Protein AF-0000000077148495 (afdb_homodimer)

InterPro domains:
  IPR000515 ABC transporter type 1, transmembrane domain MetI-like [PF00528] (41-232)
  IPR000515 ABC transporter type 1, transmembrane domain MetI-like [PS50928] (27-225)
  IPR000515 ABC transporter type 1, transmembrane domain MetI-like [cd06261] (40-222)
  IPR010065 Amino acid ABC transporter, permease protein, 3-TM domain [TIGR01726] (21-127)
  IPR035906 MetI-like superfamily [G3DSA:1.10.3720.10] (8-234)
  IPR035906 MetI-like superfamily [SSF161098] (22-218)
  IPR043429 ABC transporter membrane protein permease protein ArtM/GltK/GlnP/TcyL/YhdX-like [PTHR30614] (19-234)

Sequence (496 aa):
MGSIINYEFDWQKILSGQYLEWILQGIQISLSLMLLSSLFAVVLGVLLTFGQLSKYRVIRFISFLYIELCRNIPTLIWLLFFYYVFPELFSEPIKTMLNNNQALNFWAAIAGLSISSSGYISEIIRGGISGVSKEQVSAARTLGHSQWEIWIYIIWPQAIRICFPPLVSRLIHNMKNSSLALALSVHEIVWATQQIESITFRGIEATIIATLFFLCINYVFSRLGLSVEKRFLTDKNFKKIKKVKDVGMGSIINYEFDWQKILSGQYLEWILQGIQISLSLMLLSSLFAVVLGVLLTFGQLSKYRVIRFISFLYIELCRNIPTLIWLLFFYYVFPELFSEPIKTMLNNNQALNFWAAIAGLSISSSGYISEIIRGGISGVSKEQVSAARTLGHSQWEIWIYIIWPQAIRICFPPLVSRLIHNMKNSSLALALSVHEIVWATQQIESITFRGIEATIIATLFFLCINYVFSRLGLSVEKRFLTDKNFKKIKKVKDVG

Secondary structure (DSSP, 8-state):
---S------HHHHTSHHHHHHHHHHHHHHHHHHHHHHHHHHHHHHHHHHHHT-S-HHHHHHHHHHHHHHHHS-HHHHHHIIIIIGGGGS-HHHHHHHHH-TTHHHHHHHHHHHHHHHHHHHHHHHHHHHTS-HHHHHHHHHTT--HHHHIIIIIHHHHHHHHHHHHHHHHHHHHHHGGGGGGGT---HHHHHHHHHHHH--HHHHHHHHHHHHHHHHHHHHHHHHHHHHHHHSSTTTHHHHHHHHH-/---S------HHHHTSHHHHHHHHHHHHHHHHHHHHHHHHHHHHHHHHHHHHT-S-HHHHHHHHHHHHHHHHS-HHHHHHIIIIIGGGGS-HHHHHHHHH-TTHHHHHHHHHHHHHHHHHHHHHHHHHHHTS-HHHHHHHHHTT--HHHHIIIIIHHHHHHHHHHHHHHHHHHHHHHGGGGGGGT---HHHHHHHHHHHH--HHHHHHHHHHHHHHHHHHHHHHHHHHHHHHHSSTTTHHHHHHHHH-

pLDDT: mean 89.73, std 15.62, range [24.12, 98.81]

Structure (mmCIF, N/CA/C/O backbone):
data_AF-0000000077148495-model_v1
#
loop_
_entity.id
_entity.type
_entity.pdbx_description
1 polymer 'Polar amino acid ABC transporter, inner membrane subunit'
#
loop_
_atom_site.group_PDB
_atom_site.id
_atom_site.type_symbol
_atom_site.label_atom_id
_atom_site.label_alt_id
_atom_site.label_comp_id
_atom_site.label_asym_id
_atom_site.label_entity_id
_atom_site.label_seq_id
_atom_site.pdbx_PDB_ins_code
_atom_site.Cartn_x
_atom_site.Cartn_y
_atom_site.Cartn_z
_atom_site.occupancy
_atom_site.B_iso_or_equiv
_atom_site.auth_seq_id
_atom_site.auth_comp_id
_atom_site.auth_asym_id
_atom_site.auth_atom_id
_atom_site.pdbx_PDB_model_num
ATOM 1 N N . MET A 1 1 ? -36.625 -18.469 7.047 1 28.17 1 MET A N 1
ATOM 2 C CA . MET A 1 1 ? -35.625 -17.594 6.438 1 28.17 1 MET A CA 1
ATOM 3 C C . MET A 1 1 ? -34.438 -18.391 5.949 1 28.17 1 MET A C 1
ATOM 5 O O . MET A 1 1 ? -33.688 -18.984 6.75 1 28.17 1 MET A O 1
ATOM 9 N N . GLY A 1 2 ? -34.438 -19.188 4.984 1 39.59 2 GLY A N 1
ATOM 10 C CA . GLY A 1 2 ? -33.625 -20.281 4.465 1 39.59 2 GLY A CA 1
ATOM 11 C C . GLY A 1 2 ? -32.125 -19.969 4.414 1 39.59 2 GLY A C 1
ATOM 12 O O . GLY A 1 2 ? -31.75 -18.844 4.113 1 39.59 2 GLY A O 1
ATOM 13 N N . SER A 1 3 ? -31.219 -20.5 5.164 1 44.91 3 SER A N 1
ATOM 14 C CA . SER A 1 3 ? -29.797 -20.25 5.406 1 44.91 3 SER A CA 1
ATOM 15 C C . SER A 1 3 ? -29.062 -19.984 4.102 1 44.91 3 SER A C 1
ATOM 17 O O . SER A 1 3 ? -29.047 -20.828 3.205 1 44.91 3 SER A O 1
ATOM 19 N N . ILE A 1 4 ? -29.141 -18.734 3.457 1 50.09 4 ILE A N 1
ATOM 20 C CA . ILE A 1 4 ? -28.609 -18.188 2.209 1 50.09 4 ILE A CA 1
ATOM 21 C C . ILE A 1 4 ? -27.297 -18.859 1.863 1 50.09 4 ILE A C 1
ATOM 23 O O . ILE A 1 4 ? -27.016 -19.141 0.695 1 50.09 4 ILE A O 1
ATOM 27 N N . ILE A 1 5 ? -26.359 -18.969 2.863 1 59.41 5 ILE A N 1
ATOM 28 C CA . ILE A 1 5 ? -25.062 -19.547 2.6 1 59.41 5 ILE A CA 1
ATOM 29 C C . ILE A 1 5 ? -25.125 -21.062 2.783 1 59.41 5 ILE A C 1
ATOM 31 O O . ILE A 1 5 ? -25.391 -21.547 3.885 1 59.41 5 ILE A O 1
ATOM 35 N N . ASN A 1 6 ? -25.469 -21.859 1.896 1 69.38 6 ASN A N 1
ATOM 36 C CA . ASN A 1 6 ? -25.422 -23.328 1.965 1 69.38 6 ASN A CA 1
ATOM 37 C C . ASN A 1 6 ? -23.984 -23.828 2.043 1 69.38 6 ASN A C 1
ATOM 39 O O . ASN A 1 6 ? -23.609 -24.75 1.318 1 69.38 6 ASN A O 1
ATOM 43 N N . TYR A 1 7 ? -23.203 -23.125 2.717 1 81 7 TYR A N 1
ATOM 44 C CA . TYR A 1 7 ? -21.812 -23.562 2.881 1 81 7 TYR A CA 1
ATOM 45 C C . TYR A 1 7 ? -21.625 -24.234 4.234 1 81 7 TYR A C 1
ATOM 47 O O . TYR A 1 7 ? -22.109 -23.734 5.258 1 81 7 TYR A O 1
ATOM 55 N N . GLU A 1 8 ? -21.094 -25.469 4.277 1 84.31 8 GLU A N 1
ATOM 56 C CA . GLU A 1 8 ? -20.797 -26.203 5.512 1 84.31 8 GLU A CA 1
ATOM 57 C C . GLU A 1 8 ? -19.344 -25.984 5.941 1 84.31 8 GLU A C 1
ATOM 59 O O . GLU A 1 8 ? -18.422 -26.516 5.312 1 84.31 8 GLU A O 1
ATOM 64 N N . PHE A 1 9 ? -19.219 -25.312 7.039 1 89.75 9 PHE A N 1
ATOM 65 C CA . PHE A 1 9 ? -17.906 -25.031 7.578 1 89.75 9 PHE A CA 1
ATOM 66 C C . PHE A 1 9 ? -17.281 -26.297 8.156 1 89.75 9 PHE A C 1
ATOM 68 O O . PHE A 1 9 ? -17.969 -27.109 8.781 1 89.75 9 PHE A O 1
ATOM 75 N N . ASP A 1 10 ? -15.992 -26.562 7.867 1 91.38 10 ASP A N 1
ATOM 76 C CA . ASP A 1 10 ? -15.219 -27.656 8.453 1 91.38 10 ASP A CA 1
ATOM 77 C C . ASP A 1 10 ? -13.938 -27.156 9.094 1 91.38 10 ASP A C 1
ATOM 79 O O . ASP A 1 10 ? -12.844 -27.359 8.57 1 91.38 10 ASP A O 1
ATOM 83 N N . TRP A 1 11 ? -14.062 -26.625 10.227 1 93.31 11 TRP A N 1
ATOM 84 C CA . TRP A 1 11 ? -12.953 -26.016 10.945 1 93.31 11 TRP A CA 1
ATOM 85 C C . TRP A 1 11 ? -11.977 -27.078 11.438 1 93.31 11 TRP A C 1
ATOM 87 O O . TRP A 1 11 ? -10.766 -26.828 11.531 1 93.31 11 TRP A O 1
ATOM 97 N N . GLN A 1 12 ? -12.508 -28.156 11.773 1 91.75 12 GLN A N 1
ATOM 98 C CA . GLN A 1 12 ? -11.672 -29.234 12.281 1 91.75 12 GLN A CA 1
ATOM 99 C C . GLN A 1 12 ? -10.656 -29.703 11.234 1 91.75 12 GLN A C 1
ATOM 101 O O . GLN A 1 12 ? -9.508 -30 11.562 1 91.75 12 GLN A O 1
ATOM 106 N N . LYS A 1 13 ? -11.102 -29.797 10.086 1 91.19 13 LYS A N 1
ATOM 107 C CA . LYS A 1 13 ? -10.211 -30.219 9 1 91.19 13 LYS A CA 1
ATOM 108 C C . LYS A 1 13 ? -9.062 -29.219 8.828 1 91.19 13 LYS A C 1
ATOM 110 O O . LYS A 1 13 ? -7.918 -29.625 8.625 1 91.19 13 LYS A O 1
ATOM 115 N N . ILE A 1 14 ? -9.32 -27.953 8.945 1 93.25 14 ILE A N 1
ATOM 116 C CA . ILE A 1 14 ? -8.344 -26.906 8.656 1 93.25 14 ILE A CA 1
ATOM 117 C C . ILE A 1 14 ? -7.441 -26.688 9.875 1 93.25 14 ILE A C 1
ATOM 119 O O . ILE A 1 14 ? -6.246 -26.422 9.727 1 93.25 14 ILE A O 1
ATOM 123 N N . LEU A 1 15 ? -8 -26.828 11.039 1 93.88 15 LEU A N 1
ATOM 124 C CA . LEU A 1 15 ? -7.258 -26.547 12.258 1 93.88 15 LEU A CA 1
ATOM 125 C C . LEU A 1 15 ? -6.664 -27.828 12.844 1 93.88 15 LEU A C 1
ATOM 127 O O . LEU A 1 15 ? -6.66 -28.016 14.062 1 93.88 15 LEU A O 1
ATOM 131 N N . SER A 1 16 ? -6.336 -28.766 11.938 1 91.25 16 SER A N 1
ATOM 132 C CA . SER A 1 16 ? -5.684 -30 12.375 1 91.25 16 SER A CA 1
ATOM 133 C C . SER A 1 16 ? -4.625 -30.453 11.375 1 91.25 16 SER A C 1
ATOM 135 O O . SER A 1 16 ? -4.637 -30.031 10.219 1 91.25 16 SER A O 1
ATOM 137 N N . GLY A 1 17 ? -3.637 -31.156 11.953 1 94 17 GLY A N 1
ATOM 138 C CA . GLY A 1 17 ? -2.66 -31.828 11.109 1 94 17 GLY A CA 1
ATOM 139 C C . GLY A 1 17 ? -1.749 -30.859 10.367 1 94 17 GLY A C 1
ATOM 140 O O . GLY A 1 17 ? -1.202 -29.938 10.961 1 94 17 GLY A O 1
ATOM 141 N N . GLN A 1 18 ? -1.575 -31.188 9.109 1 94.94 18 GLN A N 1
ATOM 142 C CA . GLN A 1 18 ? -0.622 -30.484 8.258 1 94.94 18 GLN A CA 1
ATOM 143 C C . GLN A 1 18 ? -1.082 -29.062 7.977 1 94.94 18 GLN A C 1
ATOM 145 O O . GLN A 1 18 ? -0.262 -28.141 7.891 1 94.94 18 GLN A O 1
ATOM 150 N N . TYR A 1 19 ? -2.318 -28.844 7.867 1 96 19 TYR A N 1
ATOM 151 C CA . TYR A 1 19 ? -2.852 -27.531 7.535 1 96 19 TYR A CA 1
ATOM 152 C C . TYR A 1 19 ? -2.654 -26.547 8.688 1 96 19 TYR A C 1
ATOM 154 O O . TYR A 1 19 ? -2.312 -25.391 8.477 1 96 19 TYR A O 1
ATOM 162 N N . LEU A 1 20 ? -2.859 -27.016 9.891 1 96 20 LEU A N 1
ATOM 163 C CA . LEU A 1 20 ? -2.586 -26.188 11.055 1 96 20 LEU A CA 1
ATOM 164 C C . LEU A 1 20 ? -1.109 -25.828 11.125 1 96 20 LEU A C 1
ATOM 166 O O . LEU A 1 20 ? -0.767 -24.688 11.477 1 96 20 LEU A O 1
ATOM 170 N N . GLU A 1 21 ? -0.296 -26.766 10.836 1 97 21 GLU A N 1
ATOM 171 C CA . GLU A 1 21 ? 1.139 -26.484 10.828 1 97 21 GLU A CA 1
ATOM 172 C C . GLU A 1 21 ? 1.497 -25.422 9.805 1 97 21 GLU A C 1
ATOM 174 O O . GLU A 1 21 ? 2.309 -24.531 10.078 1 97 21 GLU A O 1
ATOM 179 N N . TRP A 1 22 ? 0.913 -25.5 8.617 1 96.69 22 TRP A N 1
ATOM 180 C CA . TRP A 1 22 ? 1.14 -24.5 7.574 1 96.69 22 TRP A CA 1
ATOM 181 C C . TRP A 1 22 ? 0.686 -23.125 8.023 1 96.69 22 TRP A C 1
ATOM 183 O O . TRP A 1 22 ? 1.356 -22.125 7.758 1 96.69 22 TRP A O 1
ATOM 193 N N . ILE A 1 23 ? -0.443 -23.078 8.703 1 97.56 23 ILE A N 1
ATOM 194 C CA . ILE A 1 23 ? -1.001 -21.812 9.172 1 97.56 23 ILE A CA 1
ATOM 195 C C . ILE A 1 23 ? -0.084 -21.219 10.234 1 97.56 23 ILE A C 1
ATOM 197 O O . ILE A 1 23 ? 0.272 -20.031 10.156 1 97.56 23 ILE A O 1
ATOM 201 N N . LEU A 1 24 ? 0.357 -22 11.188 1 97.81 24 LEU A N 1
ATOM 202 C CA . LEU A 1 24 ? 1.213 -21.516 12.266 1 97.81 24 LEU A CA 1
ATOM 203 C C . LEU A 1 24 ? 2.566 -21.062 11.727 1 97.81 24 LEU A C 1
ATOM 205 O O . LEU A 1 24 ? 3.092 -20.031 12.133 1 97.81 24 LEU A O 1
ATOM 209 N N . GLN A 1 25 ? 3.119 -21.844 10.852 1 97.88 25 GLN A N 1
ATOM 210 C CA . GLN A 1 25 ? 4.367 -21.453 10.203 1 97.88 25 GLN A CA 1
ATOM 211 C C . GLN A 1 25 ? 4.191 -20.188 9.391 1 97.88 25 GLN A C 1
ATOM 213 O O . GLN A 1 25 ? 5.062 -19.312 9.391 1 97.88 25 GLN A O 1
ATOM 218 N N . GLY A 1 26 ? 3.092 -20.109 8.633 1 98.31 26 GLY A N 1
ATOM 219 C CA . GLY A 1 26 ? 2.785 -18.922 7.859 1 98.31 26 GLY A CA 1
ATOM 220 C C . GLY A 1 26 ? 2.688 -17.656 8.703 1 98.31 26 GLY A C 1
ATOM 221 O O . GLY A 1 26 ? 3.18 -16.594 8.312 1 98.31 26 GLY A O 1
ATOM 222 N N . ILE A 1 27 ? 2.064 -17.828 9.875 1 98.12 27 ILE A N 1
ATOM 223 C CA . ILE A 1 27 ? 1.941 -16.719 10.82 1 98.12 27 ILE A CA 1
ATOM 224 C C . ILE A 1 27 ? 3.328 -16.281 11.281 1 98.12 27 ILE A C 1
ATOM 226 O O . ILE A 1 27 ? 3.639 -15.094 11.289 1 98.12 27 ILE A O 1
ATOM 230 N N . GLN A 1 28 ? 4.113 -17.188 11.617 1 98.25 28 GLN A N 1
ATOM 231 C CA . GLN A 1 28 ? 5.461 -16.891 12.094 1 98.25 28 GLN A CA 1
ATOM 232 C C . GLN A 1 28 ? 6.289 -16.203 11.008 1 98.25 28 GLN A C 1
ATOM 234 O O . GLN A 1 28 ? 7.004 -15.242 11.289 1 98.25 28 GLN A O 1
ATOM 239 N N . ILE A 1 29 ? 6.223 -16.719 9.836 1 98.38 29 ILE A N 1
ATOM 240 C CA . ILE A 1 29 ? 6.996 -16.172 8.727 1 98.38 29 ILE A CA 1
ATOM 241 C C . ILE A 1 29 ? 6.512 -14.758 8.414 1 98.38 29 ILE A C 1
ATOM 243 O O . ILE A 1 29 ? 7.32 -13.859 8.18 1 98.38 29 ILE A O 1
ATOM 247 N N . SER A 1 30 ? 5.184 -14.57 8.391 1 98.56 30 SER A N 1
ATOM 248 C CA . SER A 1 30 ? 4.633 -13.242 8.164 1 98.56 30 SER A CA 1
ATOM 249 C C . SER A 1 30 ? 5.141 -12.25 9.211 1 98.56 30 SER A C 1
ATOM 251 O O . SER A 1 30 ? 5.531 -11.133 8.867 1 98.56 30 SER A O 1
ATOM 253 N N . LEU A 1 31 ? 5.148 -12.648 10.445 1 98.38 31 LEU A N 1
ATOM 254 C CA . LEU A 1 31 ? 5.629 -11.789 11.523 1 98.38 31 LEU A CA 1
ATOM 255 C C . LEU A 1 31 ? 7.117 -11.5 11.367 1 98.38 31 LEU A C 1
ATOM 257 O O . LEU A 1 31 ? 7.559 -10.375 11.586 1 98.38 31 LEU A O 1
ATOM 261 N N . SER A 1 32 ? 7.848 -12.508 11.016 1 98.56 32 SER A N 1
ATOM 262 C CA . SER A 1 32 ? 9.281 -12.336 10.812 1 98.56 32 SER A CA 1
ATOM 263 C C . SER A 1 32 ? 9.562 -11.367 9.664 1 98.56 32 SER A C 1
ATOM 265 O O . SER A 1 32 ? 10.453 -10.523 9.766 1 98.56 32 SER A O 1
ATOM 267 N N . LEU A 1 33 ? 8.836 -11.523 8.578 1 98.69 33 LEU A N 1
ATOM 268 C CA . LEU A 1 33 ? 8.984 -10.617 7.445 1 98.69 33 LEU A CA 1
ATOM 269 C C . LEU A 1 33 ? 8.719 -9.18 7.863 1 98.69 33 LEU A C 1
ATOM 271 O O . LEU A 1 33 ? 9.492 -8.281 7.523 1 98.69 33 LEU A O 1
ATOM 275 N N . MET A 1 34 ? 7.633 -9 8.562 1 98.38 34 MET A N 1
ATOM 276 C CA . MET A 1 34 ? 7.258 -7.656 9 1 98.38 34 MET A CA 1
ATOM 277 C C . MET A 1 34 ? 8.312 -7.07 9.93 1 98.38 34 MET A C 1
ATOM 279 O O . MET A 1 34 ? 8.781 -5.949 9.719 1 98.38 34 MET A O 1
ATOM 283 N N . LEU A 1 35 ? 8.758 -7.797 10.945 1 98.12 35 LEU A N 1
ATOM 284 C CA . LEU A 1 35 ? 9.664 -7.293 11.969 1 98.12 35 LEU A CA 1
ATOM 285 C C . LEU A 1 35 ? 11.047 -7.023 11.391 1 98.12 35 LEU A C 1
ATOM 287 O O . LEU A 1 35 ? 11.609 -5.941 11.586 1 98.12 35 LEU A O 1
ATOM 291 N N . LEU A 1 36 ? 11.594 -7.957 10.664 1 98.62 36 LEU A N 1
ATOM 292 C CA . LEU A 1 36 ? 12.938 -7.812 10.125 1 98.62 36 LEU A CA 1
ATOM 293 C C . LEU A 1 36 ? 12.984 -6.723 9.055 1 98.62 36 LEU A C 1
ATOM 295 O O . LEU A 1 36 ? 13.883 -5.883 9.062 1 98.62 36 LEU A O 1
ATOM 299 N N . SER A 1 37 ? 12.031 -6.762 8.141 1 98.81 37 SER A N 1
ATOM 300 C CA . SER A 1 37 ? 12.023 -5.742 7.098 1 98.81 37 SER A CA 1
ATOM 301 C C . SER A 1 37 ? 11.836 -4.348 7.684 1 98.81 37 SER A C 1
ATOM 303 O O . SER A 1 37 ? 12.422 -3.379 7.199 1 98.81 37 SER A O 1
ATOM 305 N N . SER A 1 38 ? 10.984 -4.242 8.711 1 98.5 38 SER A N 1
ATOM 306 C CA . SER A 1 38 ? 10.766 -2.949 9.352 1 98.5 38 SER A CA 1
ATOM 307 C C . SER A 1 38 ? 12.031 -2.463 10.062 1 98.5 38 SER A C 1
ATOM 309 O O . SER A 1 38 ? 12.359 -1.276 10.008 1 98.5 38 SER A O 1
ATOM 311 N N . LEU A 1 39 ? 12.703 -3.357 10.711 1 98.38 39 LEU A N 1
ATOM 312 C CA . LEU A 1 39 ? 13.945 -3.006 11.383 1 98.38 39 LEU A CA 1
ATOM 313 C C . LEU A 1 39 ? 14.969 -2.471 10.391 1 98.38 39 LEU A C 1
ATOM 315 O O . LEU A 1 39 ? 15.547 -1.403 10.602 1 98.38 39 LEU A O 1
ATOM 319 N N . PHE A 1 40 ? 15.141 -3.182 9.32 1 98.69 40 PHE A N 1
ATOM 320 C CA . PHE A 1 40 ? 16.078 -2.738 8.289 1 98.69 40 PHE A CA 1
ATOM 321 C C . PHE A 1 40 ? 15.602 -1.441 7.648 1 98.69 40 PHE A C 1
ATOM 323 O O . PHE A 1 40 ? 16.406 -0.569 7.324 1 98.69 40 PHE A O 1
ATOM 330 N N . ALA A 1 41 ? 14.336 -1.355 7.457 1 98.75 41 ALA A N 1
ATOM 331 C CA . ALA A 1 41 ? 13.766 -0.158 6.84 1 98.75 41 ALA A CA 1
ATOM 332 C C . ALA A 1 41 ? 14.008 1.071 7.711 1 98.75 41 ALA A C 1
ATOM 334 O O . ALA A 1 41 ? 14.281 2.16 7.199 1 98.75 41 ALA A O 1
ATOM 335 N N . VAL A 1 42 ? 13.891 0.913 9 1 98.12 42 VAL A N 1
ATOM 336 C CA . VAL A 1 42 ? 14.117 2.023 9.922 1 98.12 42 VAL A CA 1
ATOM 337 C C . VAL A 1 42 ? 15.578 2.461 9.852 1 98.12 42 VAL A C 1
ATOM 339 O O . VAL A 1 42 ? 15.867 3.656 9.766 1 98.12 42 VAL A O 1
ATOM 342 N N . VAL A 1 43 ? 16.469 1.529 9.875 1 98.25 43 VAL A N 1
ATOM 343 C CA . VAL A 1 43 ? 17.891 1.832 9.797 1 98.25 43 VAL A CA 1
ATOM 344 C C . VAL A 1 43 ? 18.203 2.578 8.508 1 98.25 43 VAL A C 1
ATOM 346 O O . VAL A 1 43 ? 18.828 3.641 8.523 1 98.25 43 VAL A O 1
ATOM 349 N N . LEU A 1 44 ? 17.734 2.053 7.426 1 98.44 44 LEU A N 1
ATOM 350 C CA . LEU A 1 44 ? 17.953 2.689 6.133 1 98.44 44 LEU A CA 1
ATOM 351 C C . LEU A 1 44 ? 17.281 4.051 6.07 1 98.44 44 LEU A C 1
ATOM 353 O O . LEU A 1 44 ? 17.828 5.004 5.52 1 98.44 44 LEU A O 1
ATOM 357 N N . GLY A 1 45 ? 16.031 4.094 6.594 1 98.44 45 GLY A N 1
ATOM 358 C CA . GLY A 1 45 ? 15.312 5.359 6.629 1 98.44 45 GLY A CA 1
ATOM 359 C C . GLY A 1 45 ? 16.047 6.449 7.379 1 98.44 45 GLY A C 1
ATOM 360 O O . GLY A 1 45 ? 16.094 7.598 6.934 1 98.44 45 GLY A O 1
ATOM 361 N N . VAL A 1 46 ? 16.656 6.09 8.492 1 97.06 46 VAL A N 1
ATOM 362 C CA . VAL A 1 46 ? 17.438 7.035 9.281 1 97.06 46 VAL A CA 1
ATOM 363 C C . VAL A 1 46 ? 18.641 7.504 8.484 1 97.06 46 VAL A C 1
ATOM 365 O O . VAL A 1 46 ? 18.906 8.703 8.398 1 97.06 46 VAL A O 1
ATOM 368 N N . LEU A 1 47 ? 19.312 6.594 7.879 1 97.81 47 LEU A N 1
ATOM 369 C CA . LEU A 1 47 ? 20.484 6.938 7.082 1 97.81 47 LEU A CA 1
ATOM 370 C C . LEU A 1 47 ? 20.109 7.855 5.922 1 97.81 47 LEU A C 1
ATOM 372 O O . LEU A 1 47 ? 20.797 8.828 5.645 1 97.81 47 LEU A O 1
ATOM 376 N N . LEU A 1 48 ? 19.016 7.59 5.289 1 98.19 48 LEU A N 1
ATOM 377 C CA . LEU A 1 48 ? 18.547 8.406 4.176 1 98.19 48 LEU A CA 1
ATOM 378 C C . LEU A 1 48 ? 18.172 9.812 4.648 1 98.19 48 LEU A C 1
ATOM 380 O O . LEU A 1 48 ? 18.406 10.789 3.936 1 98.19 48 LEU A O 1
ATOM 384 N N . THR A 1 49 ? 17.562 9.859 5.785 1 97.12 49 THR A N 1
ATOM 385 C CA . THR A 1 49 ? 17.203 11.156 6.332 1 97.12 49 THR A CA 1
ATOM 386 C C . THR A 1 49 ? 18.438 12.023 6.539 1 97.12 49 THR A C 1
ATOM 388 O O . THR A 1 49 ? 18.438 13.211 6.191 1 97.12 49 THR A O 1
ATOM 391 N N . PHE A 1 50 ? 19.484 11.461 7.074 1 95.12 50 PHE A N 1
ATOM 392 C CA . PHE A 1 50 ? 20.734 12.203 7.246 1 95.12 50 PHE A CA 1
ATOM 393 C C . PHE A 1 50 ? 21.312 12.594 5.895 1 95.12 50 PHE A C 1
ATOM 395 O O . PHE A 1 50 ? 21.906 13.664 5.762 1 95.12 50 PHE A O 1
ATOM 402 N N . GLY A 1 51 ? 21.141 11.672 4.973 1 96.88 51 GLY A N 1
ATOM 403 C CA . GLY A 1 51 ? 21.562 12.023 3.625 1 96.88 51 GLY A CA 1
ATOM 404 C C . GLY A 1 51 ? 20.828 13.219 3.059 1 96.88 51 GLY A C 1
ATOM 405 O O . GLY A 1 51 ? 21.438 14.086 2.43 1 96.88 51 GLY A O 1
ATOM 406 N N . GLN A 1 52 ? 19.609 13.32 3.322 1 95.69 52 GLN A N 1
ATOM 407 C CA . GLN A 1 52 ? 18.797 14.422 2.834 1 95.69 52 GLN A CA 1
ATOM 408 C C . GLN A 1 52 ? 19.172 15.734 3.512 1 95.69 52 GLN A C 1
ATOM 410 O O . GLN A 1 52 ? 19.016 16.812 2.932 1 95.69 52 GLN A O 1
ATOM 415 N N . LEU A 1 53 ? 19.672 15.641 4.742 1 92.31 53 LEU A N 1
ATOM 416 C CA . LEU A 1 53 ? 20.016 16.828 5.527 1 92.31 53 LEU A CA 1
ATOM 417 C C . LEU A 1 53 ? 21.484 17.203 5.34 1 92.31 53 LEU A C 1
ATOM 419 O O . LEU A 1 53 ? 21.953 18.188 5.91 1 92.31 53 LEU A O 1
ATOM 423 N N . SER A 1 54 ? 22.172 16.453 4.535 1 94.25 54 SER A N 1
ATOM 424 C CA . SER A 1 54 ? 23.609 16.656 4.328 1 94.25 54 SER A CA 1
ATOM 425 C C . SER A 1 54 ? 23.891 18 3.656 1 94.25 54 SER A C 1
ATOM 427 O O . SER A 1 54 ? 23.062 18.5 2.891 1 94.25 54 SER A O 1
ATOM 429 N N . LYS A 1 55 ? 25.062 18.547 3.945 1 93.44 55 LYS A N 1
ATOM 430 C CA . LYS A 1 55 ? 25.5 19.797 3.318 1 93.44 55 LYS A CA 1
ATOM 431 C C . LYS A 1 55 ? 26 19.547 1.899 1 93.44 55 LYS A C 1
ATOM 433 O O . LYS A 1 55 ? 26.078 20.469 1.093 1 93.44 55 LYS A O 1
ATOM 438 N N . TYR A 1 56 ? 26.328 18.328 1.634 1 97.25 56 TYR A N 1
ATOM 439 C CA . TYR A 1 56 ? 26.875 17.984 0.331 1 97.25 56 TYR A CA 1
ATOM 440 C C . TYR A 1 56 ? 25.766 17.719 -0.68 1 97.25 56 TYR A C 1
ATOM 442 O O . TYR A 1 56 ? 24.922 16.844 -0.479 1 97.25 56 TYR A O 1
ATOM 450 N N . ARG A 1 57 ? 25.797 18.312 -1.803 1 97 57 ARG A N 1
ATOM 451 C CA . ARG A 1 57 ? 24.75 18.266 -2.822 1 97 57 ARG A CA 1
ATOM 452 C C . ARG A 1 57 ? 24.641 16.875 -3.418 1 97 57 ARG A C 1
ATOM 454 O O . ARG A 1 57 ? 23.531 16.406 -3.721 1 97 57 ARG A O 1
ATOM 461 N N . VAL A 1 58 ? 25.734 16.234 -3.574 1 97.56 58 VAL A N 1
ATOM 462 C CA . VAL A 1 58 ? 25.734 14.922 -4.203 1 97.56 58 VAL A CA 1
ATOM 463 C C . VAL A 1 58 ? 25.016 13.914 -3.303 1 97.56 58 VAL A C 1
ATOM 465 O O . VAL A 1 58 ? 24.219 13.109 -3.779 1 97.56 58 VAL A O 1
ATOM 468 N N . ILE A 1 59 ? 25.281 14.016 -2.049 1 97.75 59 ILE A N 1
ATOM 469 C CA . ILE A 1 59 ? 24.656 13.109 -1.091 1 97.75 59 ILE A CA 1
ATOM 470 C C . ILE A 1 59 ? 23.156 13.383 -1.018 1 97.75 59 ILE A C 1
ATOM 472 O O . ILE A 1 59 ? 22.344 12.453 -0.986 1 97.75 59 ILE A O 1
ATOM 476 N N . ARG A 1 60 ? 22.781 14.555 -1.062 1 97.44 60 ARG A N 1
ATOM 477 C CA . ARG A 1 60 ? 21.375 14.945 -1.04 1 97.44 60 ARG A CA 1
ATOM 478 C C . ARG A 1 60 ? 20.656 14.43 -2.273 1 97.44 60 ARG A C 1
ATOM 480 O O . ARG A 1 60 ? 19.531 13.938 -2.172 1 97.44 60 ARG A O 1
ATOM 487 N N . PHE A 1 61 ? 21.328 14.547 -3.355 1 97.38 61 PHE A N 1
ATOM 488 C CA . PHE A 1 61 ? 20.719 14.133 -4.613 1 97.38 61 PHE A CA 1
ATOM 489 C C . PHE A 1 61 ? 20.531 12.617 -4.648 1 97.38 61 PHE A C 1
ATOM 491 O O . PHE A 1 61 ? 19.469 12.133 -5.062 1 97.38 61 PHE A O 1
ATOM 498 N N . ILE A 1 62 ? 21.469 11.891 -4.191 1 97.88 62 ILE A N 1
ATOM 499 C CA . ILE A 1 62 ? 21.391 10.438 -4.172 1 97.88 62 ILE A CA 1
ATOM 500 C C . ILE A 1 62 ? 20.266 9.992 -3.242 1 97.88 62 ILE A C 1
ATOM 502 O O . ILE A 1 62 ? 19.484 9.094 -3.578 1 97.88 62 ILE A O 1
ATOM 506 N N . SER A 1 63 ? 20.188 10.641 -2.08 1 98.06 63 SER A N 1
ATOM 507 C CA . SER A 1 63 ? 19.125 10.32 -1.136 1 98.06 63 SER A CA 1
ATOM 508 C C . SER A 1 63 ? 17.75 10.625 -1.726 1 98.06 63 SER A C 1
ATOM 510 O O . SER A 1 63 ? 16.812 9.836 -1.574 1 98.06 63 SER A O 1
ATOM 512 N N . PHE A 1 64 ? 17.703 11.68 -2.402 1 96.56 64 PHE A N 1
ATOM 513 C CA . PHE A 1 64 ? 16.453 12.078 -3.039 1 96.56 64 PHE A CA 1
ATOM 514 C C . PHE A 1 64 ? 16.031 11.062 -4.094 1 96.56 64 PHE A C 1
ATOM 516 O O . PHE A 1 64 ? 14.867 10.648 -4.133 1 96.56 64 PHE A O 1
ATOM 523 N N . LEU A 1 65 ? 16.922 10.68 -4.926 1 96.5 65 LEU A N 1
ATOM 524 C CA . LEU A 1 65 ? 16.641 9.719 -5.984 1 96.5 65 LEU A CA 1
ATOM 525 C C . LEU A 1 65 ? 16.203 8.383 -5.395 1 96.5 65 LEU A C 1
ATOM 527 O O . LEU A 1 65 ? 15.25 7.762 -5.883 1 96.5 65 LEU A O 1
ATOM 531 N N . TYR A 1 66 ? 16.922 7.961 -4.406 1 97.56 66 TYR A N 1
ATOM 532 C CA . TYR A 1 66 ? 16.594 6.723 -3.719 1 97.56 66 TYR A CA 1
ATOM 533 C C . TYR A 1 66 ? 15.156 6.766 -3.191 1 97.56 66 TYR A C 1
ATOM 535 O O . TYR A 1 66 ? 14.383 5.836 -3.414 1 97.56 66 TYR A O 1
ATOM 543 N N . ILE A 1 67 ? 14.828 7.805 -2.518 1 97.12 67 ILE A N 1
ATOM 544 C CA . ILE A 1 67 ? 13.516 7.957 -1.901 1 97.12 67 ILE A CA 1
ATOM 545 C C . ILE A 1 67 ? 12.438 7.98 -2.984 1 97.12 67 ILE A C 1
ATOM 547 O O . ILE A 1 67 ? 11.398 7.324 -2.854 1 97.12 67 ILE A O 1
ATOM 551 N N . GLU A 1 68 ? 12.727 8.656 -4.09 1 93.75 68 GLU A N 1
ATOM 552 C CA . GLU A 1 68 ? 11.773 8.727 -5.195 1 93.75 68 GLU A CA 1
ATOM 553 C C . GLU A 1 68 ? 11.531 7.352 -5.805 1 93.75 68 GLU A C 1
ATOM 555 O O . GLU A 1 68 ? 10.391 7.004 -6.133 1 93.75 68 GLU A O 1
ATOM 560 N N . LEU A 1 69 ? 12.508 6.582 -5.938 1 95.69 69 LEU A N 1
ATOM 561 C CA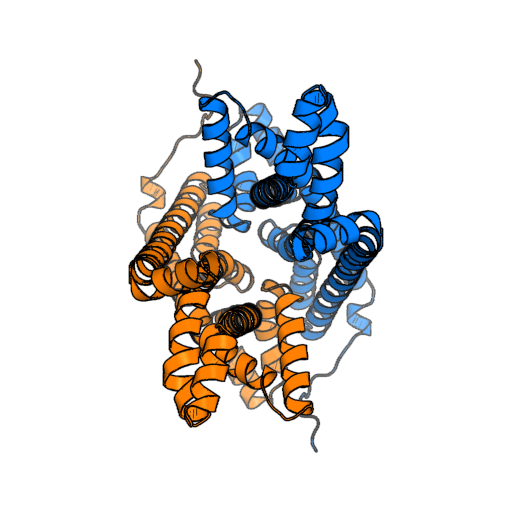 . LEU A 1 69 ? 12.359 5.242 -6.496 1 95.69 69 LEU A CA 1
ATOM 562 C C . LEU A 1 69 ? 11.57 4.344 -5.547 1 95.69 69 LEU A C 1
ATOM 564 O O . LEU A 1 69 ? 10.719 3.566 -5.984 1 95.69 69 LEU A O 1
ATOM 568 N N . CYS A 1 70 ? 11.867 4.473 -4.266 1 95.88 70 CYS A N 1
ATOM 569 C CA . CYS A 1 70 ? 11.164 3.678 -3.266 1 95.88 70 CYS A CA 1
ATOM 570 C C . CYS A 1 70 ? 9.672 3.992 -3.275 1 95.88 70 CYS A C 1
ATOM 572 O O . CYS A 1 70 ? 8.844 3.096 -3.105 1 95.88 70 CYS A O 1
ATOM 574 N N . ARG A 1 71 ? 9.312 5.18 -3.484 1 91.5 71 ARG A N 1
ATOM 575 C CA . ARG A 1 71 ? 7.93 5.621 -3.332 1 91.5 71 ARG A CA 1
ATOM 576 C C . ARG A 1 71 ? 7.156 5.457 -4.637 1 91.5 71 ARG A C 1
ATOM 578 O O . ARG A 1 71 ? 5.926 5.48 -4.641 1 91.5 71 ARG A O 1
ATOM 585 N N . ASN A 1 72 ? 7.918 5.215 -5.793 1 91.94 72 ASN A N 1
ATOM 586 C CA . ASN A 1 72 ? 7.227 5.184 -7.078 1 91.94 72 ASN A CA 1
ATOM 587 C C . ASN A 1 72 ? 7.254 3.791 -7.699 1 91.94 72 ASN A C 1
ATOM 589 O O . ASN A 1 72 ? 6.508 3.51 -8.633 1 91.94 72 ASN A O 1
ATOM 593 N N . ILE A 1 73 ? 8.07 2.92 -7.234 1 95.88 73 ILE A N 1
ATOM 594 C CA . ILE A 1 73 ? 8.117 1.534 -7.688 1 95.88 73 ILE A CA 1
ATOM 595 C C . ILE A 1 73 ? 7.27 0.66 -6.77 1 95.88 73 ILE A C 1
ATOM 597 O O . ILE A 1 73 ? 7.383 0.748 -5.543 1 95.88 73 ILE A O 1
ATOM 601 N N . PRO A 1 74 ? 6.371 -0.143 -7.355 1 95.94 74 PRO A N 1
ATOM 602 C CA . PRO A 1 74 ? 5.586 -1.039 -6.5 1 95.94 74 PRO A CA 1
ATOM 603 C C . PRO A 1 74 ? 6.461 -1.932 -5.625 1 95.94 74 PRO A C 1
ATOM 605 O O . PRO A 1 74 ? 7.5 -2.42 -6.074 1 95.94 74 PRO A O 1
ATOM 608 N N . THR A 1 75 ? 6.039 -2.076 -4.422 1 97.25 75 THR A N 1
ATOM 609 C CA . THR A 1 75 ? 6.773 -2.914 -3.48 1 97.25 75 THR A CA 1
ATOM 610 C C . THR A 1 75 ? 7.031 -4.297 -4.074 1 97.25 75 THR A C 1
ATOM 612 O O . THR A 1 75 ? 8.125 -4.848 -3.93 1 97.25 75 THR A O 1
ATOM 615 N N . LEU A 1 76 ? 6.012 -4.832 -4.727 1 97.38 76 LEU A N 1
ATOM 616 C CA . LEU A 1 76 ? 6.145 -6.16 -5.324 1 97.38 76 LEU A CA 1
ATOM 617 C C . LEU A 1 76 ? 7.289 -6.191 -6.332 1 97.38 76 LEU A C 1
ATOM 619 O O . LEU A 1 76 ? 8.008 -7.188 -6.43 1 97.38 76 LEU A O 1
ATOM 623 N N . ILE A 1 77 ? 7.484 -5.152 -7.059 1 97 77 ILE A N 1
ATOM 624 C CA . ILE A 1 77 ? 8.562 -5.082 -8.039 1 97 77 ILE A CA 1
ATOM 625 C C . ILE A 1 77 ? 9.914 -5.09 -7.328 1 97 77 ILE A C 1
ATOM 627 O O . ILE A 1 77 ? 10.875 -5.68 -7.82 1 97 77 ILE A O 1
ATOM 631 N N . TRP A 1 78 ? 9.977 -4.43 -6.203 1 97.81 78 TRP A N 1
ATOM 632 C CA . TRP A 1 78 ? 11.203 -4.477 -5.418 1 97.81 78 TRP A CA 1
ATOM 633 C C . TRP A 1 78 ? 11.516 -5.902 -4.984 1 97.81 78 TRP A C 1
ATOM 635 O O . TRP A 1 78 ? 12.68 -6.316 -4.988 1 97.81 78 TRP A O 1
ATOM 645 N N . LEU A 1 79 ? 10.492 -6.66 -4.59 1 97.56 79 LEU A N 1
ATOM 646 C CA . LEU A 1 79 ? 10.711 -8.062 -4.238 1 97.56 79 LEU A CA 1
ATOM 647 C C . LEU A 1 79 ? 11.289 -8.828 -5.422 1 97.56 79 LEU A C 1
ATOM 649 O O . LEU A 1 79 ? 12.266 -9.57 -5.273 1 97.56 79 LEU A O 1
ATOM 653 N N . LEU A 1 80 ? 10.719 -8.641 -6.574 1 96.06 80 LEU A N 1
ATOM 654 C CA . LEU A 1 80 ? 11.156 -9.344 -7.777 1 96.06 80 LEU A CA 1
ATOM 655 C C . LEU A 1 80 ? 12.57 -8.922 -8.172 1 96.06 80 LEU A C 1
ATOM 657 O O . LEU A 1 80 ? 13.359 -9.742 -8.641 1 96.06 80 LEU A O 1
ATOM 661 N N . PHE A 1 81 ? 12.852 -7.645 -8 1 96.62 81 PHE A N 1
ATOM 662 C CA . PHE A 1 81 ? 14.188 -7.141 -8.305 1 96.62 81 PHE A CA 1
ATOM 663 C C . PHE A 1 81 ? 15.242 -7.879 -7.496 1 96.62 81 PHE A C 1
ATOM 665 O O . PHE A 1 81 ? 16.25 -8.344 -8.047 1 96.62 81 PHE A O 1
ATOM 672 N N . PHE A 1 82 ? 15.031 -8.016 -6.227 1 96.62 82 PHE A N 1
ATOM 673 C CA . PHE A 1 82 ? 16.031 -8.633 -5.363 1 96.62 82 PHE A CA 1
ATOM 674 C C . PHE A 1 82 ? 16.078 -10.141 -5.574 1 96.62 82 PHE A C 1
ATOM 676 O O . PHE A 1 82 ? 17.094 -10.781 -5.27 1 96.62 82 PHE A O 1
ATOM 683 N N . TYR A 1 83 ? 14.992 -10.648 -6.129 1 94.56 83 TYR A N 1
ATOM 684 C CA . TYR A 1 83 ? 14.953 -12.086 -6.375 1 94.56 83 TYR A CA 1
ATOM 685 C C . TYR A 1 83 ? 15.562 -12.422 -7.73 1 94.56 83 TYR A C 1
ATOM 687 O O . TYR A 1 83 ? 16.391 -13.336 -7.836 1 94.56 83 TYR A O 1
ATOM 695 N N . TYR A 1 84 ? 15.281 -11.664 -8.773 1 91.25 84 TYR A N 1
ATOM 696 C CA . TYR A 1 84 ? 15.641 -12.039 -10.133 1 91.25 84 TYR A CA 1
ATOM 697 C C . TYR A 1 84 ? 16.844 -11.227 -10.625 1 91.25 84 TYR A C 1
ATOM 699 O O . TYR A 1 84 ? 17.609 -11.695 -11.461 1 91.25 84 TYR A O 1
ATOM 707 N N . VAL A 1 85 ? 16.984 -9.953 -10.195 1 92.06 85 VAL A N 1
ATOM 708 C CA . VAL A 1 85 ? 17.922 -9.031 -10.812 1 92.06 85 VAL A CA 1
ATOM 709 C C . VAL A 1 85 ? 19.172 -8.906 -9.945 1 92.06 85 VAL A C 1
ATOM 711 O O . VAL A 1 85 ? 20.297 -9.062 -10.43 1 92.06 85 VAL A O 1
ATOM 714 N N . PHE A 1 86 ? 18.984 -8.812 -8.641 1 93 86 PHE A N 1
ATOM 715 C CA . PHE A 1 86 ? 20.062 -8.492 -7.715 1 93 86 PHE A CA 1
ATOM 716 C C . PHE A 1 86 ? 21.156 -9.562 -7.758 1 93 86 PHE A C 1
ATOM 718 O O . PHE A 1 86 ? 22.328 -9.242 -7.867 1 93 86 PHE A O 1
ATOM 725 N N . PRO A 1 87 ? 20.828 -10.852 -7.727 1 90.44 87 PRO A N 1
ATOM 726 C CA . PRO A 1 87 ? 21.891 -11.867 -7.766 1 90.44 87 PRO A CA 1
ATOM 727 C C . PRO A 1 87 ? 22.703 -11.82 -9.055 1 90.44 87 PRO A C 1
ATOM 729 O O . PRO A 1 87 ? 23.891 -12.141 -9.047 1 90.44 87 PRO A O 1
ATOM 732 N N . GLU A 1 88 ? 22.078 -11.391 -10.109 1 87.81 88 GLU A N 1
ATOM 733 C CA . GLU A 1 88 ? 22.703 -11.406 -11.422 1 87.81 88 GLU A CA 1
ATOM 734 C C . GLU A 1 88 ? 23.719 -10.273 -11.562 1 87.81 88 GLU A C 1
ATOM 736 O O . GLU A 1 88 ? 24.516 -10.266 -12.5 1 87.81 88 GLU A O 1
ATOM 741 N N . LEU A 1 89 ? 23.672 -9.352 -10.602 1 87.62 89 LEU A N 1
ATOM 742 C CA . LEU A 1 89 ? 24.562 -8.195 -10.664 1 87.62 89 LEU A CA 1
ATOM 743 C C . LEU A 1 89 ? 25.938 -8.531 -10.102 1 87.62 89 LEU A C 1
ATOM 745 O O . LEU A 1 89 ? 26.875 -7.738 -10.227 1 87.62 89 LEU A O 1
ATOM 749 N N . PHE A 1 90 ? 26.109 -9.695 -9.555 1 88.31 90 PHE A N 1
ATOM 750 C CA . PHE A 1 90 ? 27.359 -10.086 -8.906 1 88.31 90 PHE A CA 1
ATOM 751 C C . PHE A 1 90 ? 28.125 -11.07 -9.781 1 88.31 90 PHE A C 1
ATOM 753 O O . PHE A 1 90 ? 27.625 -11.523 -10.805 1 88.31 90 PHE A O 1
ATOM 760 N N . SER A 1 91 ? 29.391 -11.344 -9.367 1 86.25 91 SER A N 1
ATOM 761 C CA . SER A 1 91 ? 30.234 -12.289 -10.086 1 86.25 91 SER A CA 1
ATOM 762 C C . SER A 1 91 ? 29.672 -13.703 -10.016 1 86.25 91 SER A C 1
ATOM 764 O O . SER A 1 91 ? 28.781 -13.977 -9.203 1 86.25 91 SER A O 1
ATOM 766 N N . GLU A 1 92 ? 30.109 -14.508 -10.875 1 86.62 92 GLU A N 1
ATOM 767 C CA . GLU A 1 92 ? 29.562 -15.844 -11.055 1 86.62 92 GLU A CA 1
ATOM 768 C C . GLU A 1 92 ? 29.578 -16.625 -9.75 1 86.62 92 GLU A C 1
ATOM 770 O O . GLU A 1 92 ? 28.578 -17.266 -9.383 1 86.62 92 GLU A O 1
ATOM 775 N N . PRO A 1 93 ? 30.688 -16.625 -9.016 1 86.44 93 PRO A N 1
ATOM 776 C CA . PRO A 1 93 ? 30.672 -17.391 -7.766 1 86.44 93 PRO A CA 1
ATOM 777 C C . PRO A 1 93 ? 29.625 -16.891 -6.777 1 86.44 93 PRO A C 1
ATOM 779 O O . PRO A 1 93 ? 28.953 -17.688 -6.113 1 86.44 93 PRO A O 1
ATOM 782 N N . ILE A 1 94 ? 29.453 -15.625 -6.656 1 86.56 94 ILE A N 1
ATOM 783 C CA . ILE A 1 94 ? 28.5 -15.031 -5.734 1 86.56 94 ILE A CA 1
ATOM 784 C C . ILE A 1 94 ? 27.078 -15.25 -6.254 1 86.56 94 ILE A C 1
ATOM 786 O O . ILE A 1 94 ? 26.172 -15.57 -5.484 1 86.56 94 ILE A O 1
ATOM 790 N N . LYS A 1 95 ? 26.922 -15.094 -7.477 1 86.88 95 LYS A N 1
ATOM 791 C CA . LYS A 1 95 ? 25.641 -15.336 -8.133 1 86.88 95 LYS A CA 1
ATOM 792 C C . LYS A 1 95 ? 25.141 -16.75 -7.863 1 86.88 95 LYS A C 1
ATOM 794 O O . LYS A 1 95 ? 23.969 -16.953 -7.5 1 86.88 95 LYS A O 1
ATOM 799 N N . THR A 1 96 ? 26.016 -17.656 -8.078 1 88.12 96 THR A N 1
ATOM 800 C CA . THR A 1 96 ? 25.672 -19.062 -7.871 1 88.12 96 THR A CA 1
ATOM 801 C C . THR A 1 96 ? 25.328 -19.328 -6.41 1 88.12 96 THR A C 1
ATOM 803 O O . THR A 1 96 ? 24.375 -20.047 -6.113 1 88.12 96 THR A O 1
ATOM 806 N N . MET A 1 97 ? 26.141 -18.734 -5.586 1 88.44 97 MET A N 1
ATOM 807 C CA . MET A 1 97 ? 25.875 -18.891 -4.156 1 88.44 97 MET A CA 1
ATOM 808 C C . MET A 1 97 ? 24.516 -18.344 -3.785 1 88.44 97 MET A C 1
ATOM 810 O O . MET A 1 97 ? 23.75 -18.984 -3.051 1 88.44 97 MET A O 1
ATOM 814 N N . LEU A 1 98 ? 24.188 -17.219 -4.262 1 87.81 98 LEU A N 1
ATOM 815 C CA . LEU A 1 98 ? 22.906 -16.578 -3.965 1 87.81 98 LEU A CA 1
ATOM 816 C C . LEU A 1 98 ? 21.75 -17.375 -4.551 1 87.81 98 LEU A C 1
ATOM 818 O O . LEU A 1 98 ? 20.766 -17.656 -3.857 1 87.81 98 LEU A O 1
ATOM 822 N N . ASN A 1 99 ? 21.875 -17.766 -5.734 1 86.62 99 ASN A N 1
ATOM 823 C CA . ASN A 1 99 ? 20.797 -18.453 -6.438 1 86.62 99 ASN A CA 1
ATOM 824 C C . ASN A 1 99 ? 20.578 -19.859 -5.891 1 86.62 99 ASN A C 1
ATOM 826 O O . ASN A 1 99 ? 19.484 -20.422 -6 1 86.62 99 ASN A O 1
ATOM 830 N N . ASN A 1 100 ? 21.594 -20.422 -5.324 1 87.75 100 ASN A N 1
ATOM 831 C CA . ASN A 1 100 ? 21.484 -21.781 -4.785 1 87.75 100 ASN A CA 1
ATOM 832 C C . ASN A 1 100 ? 21.031 -21.766 -3.33 1 87.75 100 ASN A C 1
ATOM 834 O O . ASN A 1 100 ? 20.75 -22.812 -2.754 1 87.75 100 ASN A O 1
ATOM 838 N N . ASN A 1 101 ? 21 -20.594 -2.801 1 88.38 101 ASN A N 1
ATOM 839 C CA . ASN A 1 101 ? 20.531 -20.484 -1.423 1 88.38 101 ASN A CA 1
ATOM 840 C C . ASN A 1 101 ? 19.031 -20.703 -1.326 1 88.38 101 ASN A C 1
ATOM 842 O O . ASN A 1 101 ? 18.25 -19.969 -1.947 1 88.38 101 ASN A O 1
ATOM 846 N N . GLN A 1 102 ? 18.625 -21.625 -0.51 1 88.25 102 GLN A N 1
ATOM 847 C CA . GLN A 1 102 ? 17.219 -21.984 -0.371 1 88.25 102 GLN A CA 1
ATOM 848 C C . GLN A 1 102 ? 16.422 -20.844 0.263 1 88.25 102 GLN A C 1
ATOM 850 O O . GLN A 1 102 ? 15.203 -20.781 0.106 1 88.25 102 GLN A O 1
ATOM 855 N N . ALA A 1 103 ? 17.156 -19.953 0.931 1 93.62 103 ALA A N 1
ATOM 856 C CA . ALA A 1 103 ? 16.484 -18.859 1.635 1 93.62 103 ALA A CA 1
ATOM 857 C C . ALA A 1 103 ? 16.5 -17.578 0.807 1 93.62 103 ALA A C 1
ATOM 859 O O . ALA A 1 103 ? 16.156 -16.516 1.31 1 93.62 103 ALA A O 1
ATOM 860 N N . LEU A 1 104 ? 16.859 -17.656 -0.456 1 93.94 104 LEU A N 1
ATOM 861 C CA . LEU A 1 104 ? 16.969 -16.469 -1.306 1 93.94 104 LEU A CA 1
ATOM 862 C C . LEU A 1 104 ? 15.625 -15.75 -1.387 1 93.94 104 LEU A C 1
ATOM 864 O O . LEU A 1 104 ? 15.57 -14.516 -1.298 1 93.94 104 LEU A O 1
ATOM 868 N N . ASN A 1 105 ? 14.57 -16.562 -1.571 1 96.44 105 ASN A N 1
ATOM 869 C CA . ASN A 1 105 ? 13.25 -15.945 -1.699 1 96.44 105 ASN A CA 1
ATOM 870 C C . ASN A 1 105 ? 12.875 -15.164 -0.443 1 96.44 105 ASN A C 1
ATOM 872 O O . ASN A 1 105 ? 12.367 -14.047 -0.532 1 96.44 105 ASN A O 1
ATOM 876 N N . PHE A 1 106 ? 13.172 -15.688 0.743 1 97.94 106 PHE A N 1
ATOM 877 C CA . PHE A 1 106 ? 12.867 -15.047 2.018 1 97.94 106 PHE A CA 1
ATOM 878 C C . PHE A 1 106 ? 13.648 -13.742 2.168 1 97.94 106 PHE A C 1
ATOM 880 O O . PHE A 1 106 ? 13.078 -12.703 2.486 1 97.94 106 PHE A O 1
ATOM 887 N N . TRP A 1 107 ? 14.914 -13.781 1.911 1 97.69 107 TRP A N 1
ATOM 888 C CA . TRP A 1 107 ? 15.766 -12.617 2.082 1 97.69 107 TRP A CA 1
ATOM 889 C C . TRP A 1 107 ? 15.477 -11.57 1.007 1 97.69 107 TRP A C 1
ATOM 891 O O . TRP A 1 107 ? 15.578 -10.367 1.259 1 97.69 107 TRP A O 1
ATOM 901 N N . ALA A 1 108 ? 15.156 -12.039 -0.246 1 98 108 ALA A N 1
ATOM 902 C CA . ALA A 1 108 ? 14.742 -11.109 -1.295 1 98 108 ALA A CA 1
ATOM 903 C C . ALA A 1 108 ? 13.477 -10.352 -0.893 1 98 108 ALA A C 1
ATOM 905 O O . ALA A 1 108 ? 13.367 -9.148 -1.141 1 98 108 ALA A O 1
ATOM 906 N N . ALA A 1 109 ? 12.531 -11.094 -0.255 1 98.62 109 ALA A N 1
ATOM 907 C CA . ALA A 1 109 ? 11.312 -10.453 0.237 1 98.62 109 ALA A CA 1
ATOM 908 C C . ALA A 1 109 ? 11.633 -9.422 1.314 1 98.62 109 ALA A C 1
ATOM 910 O O . ALA A 1 109 ? 11.102 -8.305 1.288 1 98.62 109 ALA A O 1
ATOM 911 N N . ILE A 1 110 ? 12.508 -9.773 2.242 1 98.75 110 ILE A N 1
ATOM 912 C CA . ILE A 1 110 ? 12.914 -8.859 3.301 1 98.75 110 ILE A CA 1
ATOM 913 C C . ILE A 1 110 ? 13.562 -7.621 2.689 1 98.75 110 ILE A C 1
ATOM 915 O O . ILE A 1 110 ? 13.234 -6.488 3.061 1 98.75 110 ILE A O 1
ATOM 919 N N . ALA A 1 111 ? 14.438 -7.824 1.779 1 98.5 111 ALA A N 1
ATOM 920 C CA . ALA A 1 111 ? 15.141 -6.711 1.143 1 98.5 111 ALA A CA 1
ATOM 921 C C . ALA A 1 111 ? 14.156 -5.789 0.42 1 98.5 111 ALA A C 1
ATOM 923 O O . ALA A 1 111 ? 14.227 -4.566 0.566 1 98.5 111 ALA A O 1
ATOM 924 N N . GLY A 1 112 ? 13.273 -6.406 -0.354 1 98.56 112 GLY A N 1
ATOM 925 C CA . GLY A 1 112 ? 12.289 -5.613 -1.08 1 98.56 112 GLY A CA 1
ATOM 926 C C . GLY A 1 112 ? 11.383 -4.812 -0.169 1 98.56 112 GLY A C 1
ATOM 927 O O . GLY A 1 112 ? 11.156 -3.619 -0.397 1 98.56 112 GLY A O 1
ATOM 928 N N . LEU A 1 113 ? 10.844 -5.441 0.854 1 98.69 113 LEU A N 1
ATOM 929 C CA . LEU A 1 113 ? 9.992 -4.773 1.832 1 98.69 113 LEU A CA 1
ATOM 930 C C . LEU A 1 113 ? 10.75 -3.66 2.545 1 98.69 113 LEU A C 1
ATOM 932 O O . LEU A 1 113 ? 10.195 -2.582 2.783 1 98.69 113 LEU A O 1
ATOM 936 N N . SER A 1 114 ? 11.984 -3.924 2.879 1 98.75 114 SER A N 1
ATOM 937 C CA . SER A 1 114 ? 12.812 -2.953 3.586 1 98.75 114 SER A CA 1
ATOM 938 C C . SER A 1 114 ? 13.062 -1.714 2.734 1 98.75 114 SER A C 1
ATOM 940 O O . SER A 1 114 ? 12.859 -0.588 3.193 1 98.75 114 SER A O 1
ATOM 942 N N . ILE A 1 115 ? 13.484 -1.936 1.558 1 98.25 115 ILE A N 1
ATOM 943 C CA . ILE A 1 115 ? 13.836 -0.838 0.664 1 98.25 115 ILE A CA 1
ATOM 944 C C . ILE A 1 115 ? 12.602 0.012 0.375 1 98.25 115 ILE A C 1
ATOM 946 O O . ILE A 1 115 ? 12.648 1.239 0.479 1 98.25 115 ILE A O 1
ATOM 950 N N . SER A 1 116 ? 11.562 -0.632 0.021 1 97.56 116 SER A N 1
ATOM 951 C CA . SER A 1 116 ? 10.336 0.089 -0.312 1 97.56 116 SER A CA 1
ATOM 952 C C . SER A 1 116 ? 9.852 0.919 0.868 1 97.56 116 SER A C 1
ATOM 954 O O . SER A 1 116 ? 9.367 2.043 0.688 1 97.56 116 SER A O 1
ATOM 956 N N . SER A 1 117 ? 9.969 0.438 2.033 1 98.19 117 SER A N 1
ATOM 957 C CA . SER A 1 117 ? 9.477 1.115 3.227 1 98.19 117 SER A CA 1
ATOM 958 C C . SER A 1 117 ? 10.438 2.201 3.688 1 98.19 117 SER A C 1
ATOM 960 O O . SER A 1 117 ? 10.031 3.178 4.316 1 98.19 117 SER A O 1
ATOM 962 N N . SER A 1 118 ? 11.688 2.027 3.418 1 98.62 118 SER A N 1
ATOM 963 C CA . SER A 1 118 ? 12.711 2.932 3.934 1 98.62 118 SER A CA 1
ATOM 964 C C . SER A 1 118 ? 12.516 4.348 3.402 1 98.62 118 SER A C 1
ATOM 966 O O . SER A 1 118 ? 12.742 5.324 4.121 1 98.62 118 SER A O 1
ATOM 968 N N . GLY A 1 119 ? 12.156 4.449 2.137 1 97.56 119 GLY A N 1
ATOM 969 C CA . GLY A 1 119 ? 11.875 5.766 1.588 1 97.56 119 GLY A CA 1
ATOM 970 C C . GLY A 1 119 ? 10.773 6.5 2.328 1 97.56 119 GLY A C 1
ATOM 971 O O . GLY A 1 119 ? 10.898 7.688 2.633 1 97.56 119 GLY A O 1
ATOM 972 N N . TYR A 1 120 ? 9.727 5.836 2.656 1 96.88 120 TYR A N 1
ATOM 973 C CA . TYR A 1 120 ? 8.617 6.418 3.402 1 96.88 120 TYR A CA 1
ATOM 974 C C . TYR A 1 120 ? 9.047 6.785 4.82 1 96.88 120 TYR A C 1
ATOM 976 O O . TYR A 1 120 ? 8.68 7.844 5.332 1 96.88 120 TYR A O 1
ATOM 984 N N . ILE A 1 121 ? 9.797 5.957 5.367 1 98.12 121 ILE A N 1
ATOM 985 C CA . ILE A 1 121 ? 10.242 6.184 6.738 1 98.12 121 ILE A CA 1
ATOM 986 C C . ILE A 1 121 ? 11.141 7.418 6.793 1 98.12 121 ILE A C 1
ATOM 988 O O . ILE A 1 121 ? 11.039 8.227 7.715 1 98.12 121 ILE A O 1
ATOM 992 N N . SER A 1 122 ? 11.977 7.551 5.836 1 98.19 122 SER A N 1
ATOM 993 C CA . SER A 1 122 ? 12.82 8.734 5.773 1 98.19 122 SER A CA 1
ATOM 994 C C . SER A 1 122 ? 11.984 10.008 5.742 1 98.19 122 SER A C 1
ATOM 996 O O . SER A 1 122 ? 12.297 10.984 6.434 1 98.19 122 SER A O 1
ATOM 998 N N . GLU A 1 123 ? 10.969 10.023 4.988 1 96.56 123 GLU A N 1
ATOM 999 C CA . GLU A 1 123 ? 10.094 11.188 4.898 1 96.56 123 GLU A CA 1
ATOM 1000 C C . GLU A 1 123 ? 9.352 11.422 6.211 1 96.56 123 GLU A C 1
ATOM 1002 O O . GLU A 1 123 ? 9.109 12.57 6.594 1 96.56 123 GLU A O 1
ATOM 1007 N N . ILE A 1 124 ? 8.992 10.359 6.863 1 96.81 124 ILE A N 1
ATOM 1008 C CA . ILE A 1 124 ? 8.344 10.461 8.164 1 96.81 124 ILE A CA 1
ATOM 1009 C C . ILE A 1 124 ? 9.289 11.117 9.164 1 96.81 124 ILE A C 1
ATOM 1011 O O . ILE A 1 124 ? 8.898 12.039 9.883 1 96.81 124 ILE A O 1
ATOM 1015 N N . ILE A 1 125 ? 10.508 10.695 9.117 1 97.31 125 ILE A N 1
ATOM 1016 C CA . ILE A 1 125 ? 11.5 11.227 10.039 1 97.31 125 ILE A CA 1
ATOM 1017 C C . ILE A 1 125 ? 11.789 12.688 9.695 1 97.31 125 ILE A C 1
ATOM 1019 O O . ILE A 1 125 ? 11.844 13.539 10.586 1 97.31 125 ILE A O 1
ATOM 1023 N N . ARG A 1 126 ? 11.984 12.938 8.484 1 96.12 126 ARG A N 1
ATOM 1024 C CA . ARG A 1 126 ? 12.195 14.32 8.055 1 96.12 126 ARG A CA 1
ATOM 1025 C C . ARG A 1 126 ? 11.039 15.211 8.492 1 96.12 126 ARG A C 1
ATOM 1027 O O . ARG A 1 126 ? 11.25 16.328 8.969 1 96.12 126 ARG A O 1
ATOM 1034 N N . GLY A 1 127 ? 9.836 14.672 8.289 1 95.12 127 GLY A N 1
ATOM 1035 C CA . GLY A 1 127 ? 8.664 15.398 8.75 1 95.12 127 GLY A CA 1
ATOM 1036 C C . GLY A 1 127 ? 8.656 15.633 10.25 1 95.12 127 GLY A C 1
ATOM 1037 O O . GLY A 1 127 ? 8.281 16.703 10.719 1 95.12 127 GLY A O 1
ATOM 1038 N N . GLY A 1 128 ? 9.062 14.656 10.977 1 95.19 128 GLY A N 1
ATOM 1039 C CA . GLY A 1 128 ? 9.18 14.797 12.422 1 95.19 128 GLY A CA 1
ATOM 1040 C C . GLY A 1 128 ? 10.195 15.844 12.836 1 95.19 128 GLY A C 1
ATOM 1041 O O . GLY A 1 128 ? 9.945 16.641 13.742 1 95.19 128 GLY A O 1
ATOM 1042 N N . ILE A 1 129 ? 11.281 15.906 12.203 1 95.5 129 ILE A N 1
ATOM 1043 C CA . ILE A 1 129 ? 12.336 16.891 12.469 1 95.5 129 ILE A CA 1
ATOM 1044 C C . ILE A 1 129 ? 11.828 18.281 12.148 1 95.5 129 ILE A C 1
ATOM 1046 O O . ILE A 1 129 ? 12.023 19.219 12.938 1 95.5 129 ILE A O 1
ATOM 1050 N N . SER A 1 130 ? 11.195 18.359 11.055 1 94.19 130 SER A N 1
ATOM 1051 C CA . SER A 1 130 ? 10.664 19.641 10.617 1 94.19 130 SER A CA 1
ATOM 1052 C C . SER A 1 130 ? 9.539 20.109 11.531 1 94.19 130 SER A C 1
ATOM 1054 O O . SER A 1 130 ? 9.211 21.297 11.555 1 94.19 130 SER A O 1
ATOM 1056 N N . GLY A 1 131 ? 8.945 19.172 12.188 1 94.12 131 GLY A N 1
ATOM 1057 C CA . GLY A 1 131 ? 7.836 19.484 13.07 1 94.12 131 GLY A CA 1
ATOM 1058 C C . GLY A 1 131 ? 8.281 20.109 14.383 1 94.12 131 GLY A C 1
ATOM 1059 O O . GLY A 1 131 ? 7.457 20.641 15.133 1 94.12 131 GLY A O 1
ATOM 1060 N N . VAL A 1 132 ? 9.555 20.125 14.664 1 94.44 132 VAL A N 1
ATOM 1061 C CA . VAL A 1 132 ? 10.086 20.734 15.883 1 94.44 132 VAL A CA 1
ATOM 1062 C C . VAL A 1 132 ? 10.086 22.25 15.75 1 94.44 132 VAL A C 1
ATOM 1064 O O . VAL A 1 132 ? 10.469 22.781 14.703 1 94.44 132 VAL A O 1
ATOM 1067 N N . SER A 1 133 ? 9.719 22.891 16.797 1 95.19 133 SER A N 1
ATOM 1068 C CA . SER A 1 133 ? 9.578 24.344 16.781 1 95.19 133 SER A CA 1
ATOM 1069 C C . SER A 1 133 ? 10.898 25.031 16.438 1 95.19 133 SER A C 1
ATOM 1071 O O . SER A 1 133 ? 11.906 24.844 17.125 1 95.19 133 SER A O 1
ATOM 1073 N N . LYS A 1 134 ? 10.828 25.797 15.523 1 94.81 134 LYS A N 1
ATOM 1074 C CA . LYS A 1 134 ? 12.016 26.547 15.133 1 94.81 134 LYS A CA 1
ATOM 1075 C C . LYS A 1 134 ? 12.422 27.547 16.219 1 94.81 134 LYS A C 1
ATOM 1077 O O . LYS A 1 134 ? 13.609 27.859 16.359 1 94.81 134 LYS A O 1
ATOM 1082 N N . GLU A 1 135 ? 11.383 28.031 16.859 1 94.12 135 GLU A N 1
ATOM 1083 C CA . GLU A 1 135 ? 11.633 28.96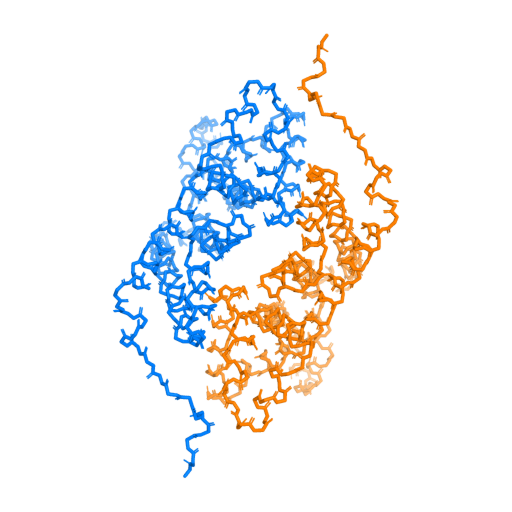9 17.969 1 94.12 135 GLU A CA 1
ATOM 1084 C C . GLU A 1 135 ? 12.453 28.297 19.062 1 94.12 135 GLU A C 1
ATOM 1086 O O . GLU A 1 135 ? 13.375 28.922 19.625 1 94.12 135 GLU A O 1
ATOM 1091 N N . GLN A 1 136 ? 12.109 27.047 19.328 1 94.56 136 GLN A N 1
ATOM 1092 C CA . GLN A 1 136 ? 12.859 26.312 20.344 1 94.56 136 GLN A CA 1
ATOM 1093 C C . GLN A 1 136 ? 14.312 26.125 19.922 1 94.56 136 GLN A C 1
ATOM 1095 O O . GLN A 1 136 ? 15.219 26.281 20.734 1 94.56 136 GLN A O 1
ATOM 1100 N N . VAL A 1 137 ? 14.508 25.859 18.734 1 95.19 137 VAL A N 1
ATOM 1101 C CA . VAL A 1 137 ? 15.844 25.625 18.203 1 95.19 137 VAL A CA 1
ATOM 1102 C C . VAL A 1 137 ? 16.641 26.938 18.203 1 95.19 137 VAL A C 1
ATOM 1104 O O . VAL A 1 137 ? 17.797 26.969 18.609 1 95.19 137 VAL A O 1
ATOM 1107 N N . SER A 1 138 ? 16 28.031 17.812 1 96.19 138 SER A N 1
ATOM 1108 C CA . SER A 1 138 ? 16.641 29.344 17.781 1 96.19 138 SER A CA 1
ATOM 1109 C C . SER A 1 138 ? 17 29.812 19.188 1 96.19 138 SER A C 1
ATOM 1111 O O . SER A 1 138 ? 18.078 30.391 19.406 1 96.19 138 SER A O 1
ATOM 1113 N N . ALA A 1 139 ? 16.062 29.641 20.047 1 96.75 139 ALA A N 1
ATOM 1114 C CA . ALA A 1 139 ? 16.312 30.016 21.438 1 96.75 139 ALA A CA 1
ATOM 1115 C C . ALA A 1 139 ? 17.516 29.281 22 1 96.75 139 ALA A C 1
ATOM 1117 O O . ALA A 1 139 ? 18.344 29.875 22.688 1 96.75 139 ALA A O 1
ATOM 1118 N N . ALA A 1 140 ? 17.594 28.016 21.734 1 96 140 ALA A N 1
ATOM 1119 C CA . ALA A 1 140 ? 18.719 27.219 22.219 1 96 140 ALA A CA 1
ATOM 1120 C C . ALA A 1 140 ? 20.031 27.703 21.625 1 96 140 ALA A C 1
ATOM 1122 O O . ALA A 1 140 ? 21.047 27.734 22.312 1 96 140 ALA A O 1
ATOM 1123 N N . ARG A 1 141 ? 20.031 28.078 20.375 1 95.06 141 ARG A N 1
ATOM 1124 C CA . ARG A 1 141 ? 21.219 28.625 19.719 1 95.06 141 ARG A CA 1
ATOM 1125 C C . ARG A 1 141 ? 21.641 29.938 20.344 1 95.06 141 ARG A C 1
ATOM 1127 O O . ARG A 1 141 ? 22.828 30.188 20.547 1 95.06 141 ARG A O 1
ATOM 1134 N N . THR A 1 142 ? 20.688 30.797 20.625 1 96.94 142 THR A N 1
ATOM 1135 C CA . THR A 1 142 ? 20.953 32.094 21.25 1 96.94 142 THR A CA 1
ATOM 1136 C C . THR A 1 142 ? 21.547 31.922 22.641 1 96.94 142 THR A C 1
ATOM 1138 O O . THR A 1 142 ? 22.375 32.75 23.078 1 96.94 142 THR A O 1
ATOM 1141 N N . LEU A 1 143 ? 21.078 30.891 23.312 1 96.38 143 LEU A N 1
ATOM 1142 C CA . LEU A 1 143 ? 21.547 30.609 24.656 1 96.38 143 LEU A CA 1
ATOM 1143 C C . LEU A 1 143 ? 22.938 29.984 24.625 1 96.38 143 LEU A C 1
ATOM 1145 O O . LEU A 1 143 ? 23.531 29.719 25.672 1 96.38 143 LEU A O 1
ATOM 1149 N N . GLY A 1 144 ? 23.484 29.688 23.453 1 95.19 144 GLY A N 1
ATOM 1150 C CA . GLY A 1 144 ? 24.875 29.281 23.297 1 95.19 144 GLY A CA 1
ATOM 1151 C C . GLY A 1 144 ? 25.047 27.766 23.203 1 95.19 144 GLY A C 1
ATOM 1152 O O . GLY A 1 144 ? 26.156 27.25 23.297 1 95.19 144 GLY A O 1
ATOM 1153 N N . HIS A 1 145 ? 23.953 27.016 23.047 1 95.56 145 HIS A N 1
ATOM 1154 C CA . HIS A 1 145 ? 24.062 25.562 22.891 1 95.56 145 HIS A CA 1
ATOM 1155 C C . HIS A 1 145 ? 24.688 25.203 21.562 1 95.56 145 HIS A C 1
ATOM 1157 O O . HIS A 1 145 ? 24.422 25.844 20.547 1 95.56 145 HIS A O 1
ATOM 1163 N N . SER A 1 146 ? 25.516 24.172 21.594 1 96.56 146 SER A N 1
ATOM 1164 C CA . SER A 1 146 ? 26.125 23.672 20.375 1 96.56 146 SER A CA 1
ATOM 1165 C C . SER A 1 146 ? 25.109 22.922 19.516 1 96.56 146 SER A C 1
ATOM 1167 O O . SER A 1 146 ? 24.047 22.531 20.016 1 96.56 146 SER A O 1
ATOM 1169 N N . GLN A 1 147 ? 25.453 22.703 18.188 1 93.44 147 GLN A N 1
ATOM 1170 C CA . GLN A 1 147 ? 24.562 21.969 17.281 1 93.44 147 GLN A CA 1
ATOM 1171 C C . GLN A 1 147 ? 24.312 20.547 17.781 1 93.44 147 GLN A C 1
ATOM 1173 O O . GLN A 1 147 ? 23.188 20.047 17.688 1 93.44 147 GLN A O 1
ATOM 1178 N N . TRP A 1 148 ? 25.312 19.969 18.25 1 95.44 148 TRP A N 1
ATOM 1179 C CA . TRP A 1 148 ? 25.203 18.609 18.766 1 95.44 148 TRP A CA 1
ATOM 1180 C C . TRP A 1 148 ? 24.25 18.547 19.953 1 95.44 148 TRP A C 1
ATOM 1182 O O . TRP A 1 148 ? 23.422 17.641 20.047 1 95.44 148 TRP A O 1
ATOM 1192 N N . GLU A 1 149 ? 24.328 19.578 20.828 1 95.75 149 GLU A N 1
ATOM 1193 C CA . GLU A 1 149 ? 23.438 19.641 21.984 1 95.75 149 GLU A CA 1
ATOM 1194 C C . GLU A 1 149 ? 21.984 19.859 21.562 1 95.75 149 GLU A C 1
ATOM 1196 O O . GLU A 1 149 ? 21.078 19.25 22.125 1 95.75 149 GLU A O 1
ATOM 1201 N N . ILE A 1 150 ? 21.828 20.688 20.594 1 96.31 150 ILE A N 1
ATOM 1202 C CA . ILE A 1 150 ? 20.484 21 20.109 1 96.31 150 ILE A CA 1
ATOM 1203 C C . ILE A 1 150 ? 19.859 19.75 19.5 1 96.31 150 ILE A C 1
ATOM 1205 O O . ILE A 1 150 ? 18.688 19.438 19.766 1 96.31 150 ILE A O 1
ATOM 1209 N N . TRP A 1 151 ? 20.641 18.984 18.828 1 95 151 TRP A N 1
ATOM 1210 C CA . TRP A 1 151 ? 20.156 17.781 18.172 1 95 151 TRP A CA 1
ATOM 1211 C C . TRP A 1 151 ? 19.812 16.703 19.219 1 95 151 TRP A C 1
ATOM 1213 O O . TRP A 1 151 ? 18.734 16.125 19.172 1 95 151 TRP A O 1
ATOM 1223 N N . ILE A 1 152 ? 20.625 16.5 20.172 1 95.44 152 ILE A N 1
ATOM 1224 C CA . ILE A 1 152 ? 20.484 15.383 21.109 1 95.44 152 ILE A CA 1
ATOM 1225 C C . ILE A 1 152 ? 19.406 15.719 22.141 1 95.44 152 ILE A C 1
ATOM 1227 O O . ILE A 1 152 ? 18.641 14.844 22.562 1 95.44 152 ILE A O 1
ATOM 1231 N N . TYR A 1 153 ? 19.281 17.031 22.5 1 94.94 153 TYR A N 1
ATOM 1232 C CA . TYR A 1 153 ? 18.438 17.375 23.641 1 94.94 153 TYR A CA 1
ATOM 1233 C C . TYR A 1 153 ? 17.125 17.984 23.188 1 94.94 153 TYR A C 1
ATOM 1235 O O . TYR A 1 153 ? 16.156 18 23.953 1 94.94 153 TYR A O 1
ATOM 1243 N N . ILE A 1 154 ? 17.078 18.5 22.016 1 95.25 154 ILE A N 1
ATOM 1244 C CA . ILE A 1 154 ? 15.867 19.219 21.609 1 95.25 154 ILE A CA 1
ATOM 1245 C C . ILE A 1 154 ? 15.234 18.547 20.406 1 95.25 154 ILE A C 1
ATOM 1247 O O . ILE A 1 154 ? 14.125 18.016 20.484 1 95.25 154 ILE A O 1
ATOM 1251 N N . ILE A 1 155 ? 15.984 18.406 19.359 1 94.88 155 ILE A N 1
ATOM 1252 C CA . ILE A 1 155 ? 15.414 18 18.094 1 94.88 155 ILE A CA 1
ATOM 1253 C C . ILE A 1 155 ? 15.062 16.516 18.141 1 94.88 155 ILE A C 1
ATOM 1255 O O . ILE A 1 155 ? 13.898 16.141 17.984 1 94.88 155 ILE A O 1
ATOM 1259 N N . TRP A 1 156 ? 15.945 15.641 18.469 1 94.5 156 TRP A N 1
ATOM 1260 C CA . TRP A 1 156 ? 15.758 14.195 18.359 1 94.5 156 TRP A CA 1
ATOM 1261 C C . TRP A 1 156 ? 14.641 13.719 19.281 1 94.5 156 TRP A C 1
ATOM 1263 O O . TRP A 1 156 ? 13.742 12.984 18.859 1 94.5 156 TRP A O 1
ATOM 1273 N N . PRO A 1 157 ? 14.672 14.164 20.547 1 93.44 157 PRO A N 1
ATOM 1274 C CA . PRO A 1 157 ? 13.625 13.695 21.438 1 93.44 157 PRO A CA 1
ATOM 1275 C C . PRO A 1 157 ? 12.227 14.109 20.984 1 93.44 157 PRO A C 1
ATOM 1277 O O . PRO A 1 157 ? 11.281 13.32 21.078 1 93.44 157 PRO A O 1
ATOM 1280 N N . GLN A 1 158 ? 12.078 15.273 20.453 1 94 158 GLN A N 1
ATOM 1281 C CA . GLN A 1 158 ? 10.781 15.773 20 1 94 158 GLN A CA 1
ATOM 1282 C C . GLN A 1 158 ? 10.391 15.156 18.656 1 94 158 GLN A C 1
ATOM 1284 O O . GLN A 1 158 ? 9.234 14.781 18.453 1 94 158 GLN A O 1
ATOM 1289 N N . ALA A 1 159 ? 11.375 14.992 17.844 1 94.94 159 ALA A N 1
ATOM 1290 C CA . ALA A 1 159 ? 11.125 14.438 16.516 1 94.94 159 ALA A CA 1
ATOM 1291 C C . ALA A 1 159 ? 10.641 12.992 16.609 1 94.94 159 ALA A C 1
ATOM 1293 O O . ALA A 1 159 ? 9.742 12.586 15.867 1 94.94 159 ALA A O 1
ATOM 1294 N N . ILE A 1 160 ? 11.266 12.219 17.453 1 92.81 160 ILE A N 1
ATOM 1295 C CA . ILE A 1 160 ? 10.906 10.812 17.594 1 92.81 160 ILE A CA 1
ATOM 1296 C C . ILE A 1 160 ? 9.453 10.695 18.062 1 92.81 160 ILE A C 1
ATOM 1298 O O . ILE A 1 160 ? 8.727 9.805 17.625 1 92.81 160 ILE A O 1
ATOM 1302 N N . ARG A 1 161 ? 9.055 11.578 18.891 1 91.19 161 ARG A N 1
ATOM 1303 C CA . ARG A 1 161 ? 7.684 11.578 19.391 1 91.19 161 ARG A CA 1
ATOM 1304 C C . ARG A 1 161 ? 6.699 11.906 18.266 1 91.19 161 ARG A C 1
ATOM 1306 O O . ARG A 1 161 ? 5.633 11.297 18.172 1 91.19 161 ARG A O 1
ATOM 1313 N N . ILE A 1 162 ? 7.113 12.82 17.469 1 91.69 162 ILE A N 1
ATOM 1314 C CA . ILE A 1 162 ? 6.266 13.227 16.359 1 91.69 162 ILE A CA 1
ATOM 1315 C C . ILE A 1 162 ? 6.176 12.094 15.336 1 91.69 162 ILE A C 1
ATOM 1317 O O . ILE A 1 162 ? 5.121 11.875 14.734 1 91.69 162 ILE A O 1
ATOM 1321 N N . CYS A 1 163 ? 7.211 11.281 15.211 1 94.19 163 CYS A N 1
ATOM 1322 C CA . CYS A 1 163 ? 7.332 10.273 14.164 1 94.19 163 CYS A CA 1
ATOM 1323 C C . CYS A 1 163 ? 6.676 8.969 14.594 1 94.19 163 CYS A C 1
ATOM 1325 O O . CYS A 1 163 ? 6.379 8.109 13.766 1 94.19 163 CYS A O 1
ATOM 1327 N N . PHE A 1 164 ? 6.477 8.844 15.82 1 93.06 164 PHE A N 1
ATOM 1328 C CA . PHE A 1 164 ? 6.125 7.531 16.344 1 93.06 164 PHE A CA 1
ATOM 1329 C C . PHE A 1 164 ? 4.812 7.047 15.734 1 93.06 164 PHE A C 1
ATOM 1331 O O . PHE A 1 164 ? 4.75 5.949 15.18 1 93.06 164 PHE A O 1
ATOM 1338 N N . PRO A 1 165 ? 3.697 7.855 15.75 1 90.69 165 PRO A N 1
ATOM 1339 C CA . PRO A 1 165 ? 2.428 7.375 15.203 1 90.69 165 PRO A CA 1
ATOM 1340 C C . PRO A 1 165 ? 2.529 6.98 13.727 1 90.69 165 PRO A C 1
ATOM 1342 O O . PRO A 1 165 ? 2.15 5.867 13.352 1 90.69 165 PRO A O 1
ATOM 1345 N N . PRO A 1 166 ? 3.111 7.812 12.914 1 93.19 166 PRO A N 1
ATOM 1346 C CA . PRO A 1 166 ? 3.215 7.41 11.508 1 93.19 166 PRO A CA 1
ATOM 1347 C C . PRO A 1 166 ? 4.184 6.25 11.297 1 93.19 166 PRO A C 1
ATOM 1349 O O . PRO A 1 166 ? 4.035 5.48 10.344 1 93.19 166 PRO A O 1
ATOM 1352 N N . LEU A 1 167 ? 5.168 6.09 12.156 1 95.25 167 LEU A N 1
ATOM 1353 C CA . LEU A 1 167 ? 6.059 4.938 12.055 1 95.25 167 LEU A CA 1
ATOM 1354 C C . LEU A 1 167 ? 5.312 3.645 12.359 1 95.25 167 LEU A C 1
ATOM 1356 O O . LEU A 1 167 ? 5.555 2.615 11.727 1 95.25 167 LEU A O 1
ATOM 1360 N N . VAL A 1 168 ? 4.434 3.711 13.375 1 94.06 168 VAL A N 1
ATOM 1361 C CA . VAL A 1 168 ? 3.6 2.553 13.68 1 94.06 168 VAL A CA 1
ATOM 1362 C C . VAL A 1 168 ? 2.715 2.217 12.484 1 94.06 168 VAL A C 1
ATOM 1364 O O . VAL A 1 168 ? 2.545 1.046 12.133 1 94.06 168 VAL A O 1
ATOM 1367 N N . SER A 1 169 ? 2.154 3.238 11.844 1 93.62 169 SER A N 1
ATOM 1368 C CA . SER A 1 169 ? 1.355 3.031 10.641 1 93.62 169 SER A CA 1
ATOM 1369 C C . SER A 1 169 ? 2.172 2.354 9.547 1 93.62 169 SER A C 1
ATOM 1371 O O . SER A 1 169 ? 1.655 1.51 8.812 1 93.62 169 SER A O 1
ATOM 1373 N N . ARG A 1 170 ? 3.412 2.719 9.438 1 96.12 170 ARG A N 1
ATOM 1374 C CA . ARG A 1 170 ? 4.289 2.107 8.453 1 96.12 170 ARG A CA 1
ATOM 1375 C C . ARG A 1 170 ? 4.543 0.638 8.773 1 96.12 170 ARG A C 1
ATOM 1377 O O . ARG A 1 170 ? 4.629 -0.196 7.867 1 96.12 170 ARG A O 1
ATOM 1384 N N . LEU A 1 171 ? 4.699 0.365 10.023 1 96.56 171 LEU A N 1
ATOM 1385 C CA . LEU A 1 171 ? 4.859 -1.02 10.453 1 96.56 171 LEU A CA 1
ATOM 1386 C C . LEU A 1 171 ? 3.639 -1.851 10.07 1 96.56 171 LEU A C 1
ATOM 1388 O O . LEU A 1 171 ? 3.775 -2.98 9.594 1 96.56 171 LEU A O 1
ATOM 1392 N N . ILE A 1 172 ? 2.469 -1.311 10.328 1 95.94 172 ILE A N 1
ATOM 1393 C CA . ILE A 1 172 ? 1.222 -1.983 9.984 1 95.94 172 ILE A CA 1
ATOM 1394 C C . ILE A 1 172 ? 1.145 -2.191 8.477 1 95.94 172 ILE A C 1
ATOM 1396 O O . ILE A 1 172 ? 0.731 -3.256 8.008 1 95.94 172 ILE A O 1
ATOM 1400 N N . HIS A 1 173 ? 1.554 -1.214 7.742 1 95.81 173 HIS A N 1
ATOM 1401 C CA . HIS A 1 173 ? 1.59 -1.328 6.289 1 95.81 173 HIS A CA 1
ATOM 1402 C C . HIS A 1 173 ? 2.529 -2.445 5.848 1 95.81 173 HIS A C 1
ATOM 1404 O O . HIS A 1 173 ? 2.209 -3.205 4.93 1 95.81 173 HIS A O 1
ATOM 1410 N N . ASN A 1 174 ? 3.645 -2.537 6.492 1 97.25 174 ASN A N 1
ATOM 1411 C CA . ASN A 1 174 ? 4.598 -3.592 6.164 1 97.25 174 ASN A CA 1
ATOM 1412 C C . ASN A 1 174 ? 4.043 -4.973 6.504 1 97.25 174 ASN A C 1
ATOM 1414 O O . ASN A 1 174 ? 4.336 -5.949 5.816 1 97.25 174 ASN A O 1
ATOM 1418 N N . MET A 1 175 ? 3.291 -5.035 7.578 1 97.56 175 MET A N 1
ATOM 1419 C CA . MET A 1 175 ? 2.604 -6.281 7.906 1 97.56 175 MET A CA 1
ATOM 1420 C C . MET A 1 175 ? 1.686 -6.715 6.77 1 97.56 175 MET A C 1
ATOM 1422 O O . MET A 1 175 ? 1.716 -7.871 6.348 1 97.56 175 MET A O 1
ATOM 1426 N N . LYS A 1 176 ? 0.918 -5.82 6.305 1 96.38 176 LYS A N 1
ATOM 1427 C CA . LYS A 1 176 ? 0.01 -6.121 5.203 1 96.38 176 LYS A CA 1
ATOM 1428 C C . LYS A 1 176 ? 0.783 -6.496 3.939 1 96.38 176 LYS A C 1
ATOM 1430 O O . LYS A 1 176 ? 0.421 -7.445 3.244 1 96.38 176 LYS A O 1
ATOM 1435 N N . ASN A 1 177 ? 1.922 -5.824 3.703 1 97.38 177 ASN A N 1
ATOM 1436 C CA . ASN A 1 177 ? 2.719 -6.066 2.506 1 97.38 177 ASN A CA 1
ATOM 1437 C C . ASN A 1 177 ? 3.514 -7.367 2.617 1 97.38 177 ASN A C 1
ATOM 1439 O O . ASN A 1 177 ? 4.035 -7.863 1.618 1 97.38 177 ASN A O 1
ATOM 1443 N N . SER A 1 178 ? 3.65 -7.875 3.834 1 98.06 178 SER A N 1
ATOM 1444 C CA . SER A 1 178 ? 4.324 -9.164 3.971 1 98.06 178 SER A CA 1
ATOM 1445 C C . SER A 1 178 ? 3.65 -10.234 3.115 1 98.06 178 SER A C 1
ATOM 1447 O O . SER A 1 178 ? 4.297 -11.195 2.691 1 98.06 178 SER A O 1
ATOM 1449 N N . SER A 1 179 ? 2.387 -10.055 2.84 1 97.69 179 SER A N 1
ATOM 1450 C CA . SER A 1 179 ? 1.646 -11.016 2.029 1 97.69 179 SER A CA 1
ATOM 1451 C C . SER A 1 179 ? 2.16 -11.039 0.595 1 97.69 179 SER A C 1
ATOM 1453 O O . SER A 1 179 ? 1.945 -12.016 -0.13 1 97.69 179 SER A O 1
ATOM 1455 N N . LEU A 1 180 ? 2.871 -10.031 0.14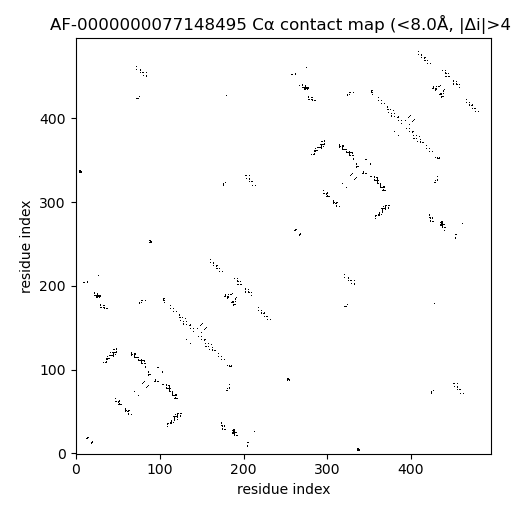1 1 97.44 180 LEU A N 1
ATOM 1456 C CA . LEU A 1 180 ? 3.402 -9.945 -1.216 1 97.44 180 LEU A CA 1
ATOM 1457 C C . LEU A 1 180 ? 4.484 -11 -1.438 1 97.44 180 LEU A C 1
ATOM 1459 O O . LEU A 1 180 ? 4.812 -11.328 -2.58 1 97.44 180 LEU A O 1
ATOM 1463 N N . ALA A 1 181 ? 5.047 -11.492 -0.344 1 98.06 181 ALA A N 1
ATOM 1464 C CA . ALA A 1 181 ? 6.129 -12.469 -0.427 1 98.06 181 ALA A CA 1
ATOM 1465 C C . ALA A 1 181 ? 5.645 -13.773 -1.058 1 98.06 181 ALA A C 1
ATOM 1467 O O . ALA A 1 181 ? 6.449 -14.602 -1.485 1 98.06 181 ALA A O 1
ATOM 1468 N N . LEU A 1 182 ? 4.32 -13.969 -1.099 1 96 182 LEU A N 1
ATOM 1469 C CA . LEU A 1 182 ? 3.764 -15.141 -1.759 1 96 182 LEU A CA 1
ATOM 1470 C C . LEU A 1 182 ? 4.219 -15.219 -3.213 1 96 182 LEU A C 1
ATOM 1472 O O . LEU A 1 182 ? 4.395 -16.312 -3.76 1 96 182 LEU A O 1
ATOM 1476 N N . ALA A 1 183 ? 4.43 -14.055 -3.842 1 94.5 183 ALA A N 1
ATOM 1477 C CA . ALA A 1 183 ? 4.844 -14 -5.242 1 94.5 183 ALA A CA 1
ATOM 1478 C C . ALA A 1 183 ? 6.207 -14.656 -5.441 1 94.5 183 ALA A C 1
ATOM 1480 O O . ALA A 1 183 ? 6.551 -15.062 -6.555 1 94.5 183 ALA A O 1
ATOM 1481 N N . LEU A 1 184 ? 6.992 -14.719 -4.371 1 95.81 184 LEU A N 1
ATOM 1482 C CA . LEU A 1 184 ? 8.305 -15.359 -4.406 1 95.81 184 LEU A CA 1
ATOM 1483 C C . LEU A 1 184 ? 8.242 -16.75 -3.779 1 95.81 184 LEU A C 1
ATOM 1485 O O . LEU A 1 184 ? 9.281 -17.344 -3.477 1 95.81 184 LEU A O 1
ATOM 1489 N N . SER A 1 185 ? 7.055 -17.25 -3.525 1 94.81 185 SER A N 1
ATOM 1490 C CA . SER A 1 185 ? 6.82 -18.562 -2.936 1 94.81 185 SER A CA 1
ATOM 1491 C C . SER A 1 185 ? 7.352 -18.625 -1.508 1 94.81 185 SER A C 1
ATOM 1493 O O . SER A 1 185 ? 7.859 -19.656 -1.075 1 94.81 185 SER A O 1
ATOM 1495 N N . VAL A 1 186 ? 7.414 -17.5 -0.878 1 97.44 186 VAL A N 1
ATOM 1496 C CA . VAL A 1 186 ? 7.672 -17.531 0.558 1 97.44 186 VAL A CA 1
ATOM 1497 C C . VAL A 1 186 ? 6.445 -18.078 1.292 1 97.44 186 VAL A C 1
ATOM 1499 O O . VAL A 1 186 ? 5.312 -17.688 0.987 1 97.44 186 VAL A O 1
ATOM 1502 N N . HIS A 1 187 ? 6.641 -18.953 2.238 1 97.44 187 HIS A N 1
ATOM 1503 C CA . HIS A 1 187 ? 5.543 -19.672 2.865 1 97.44 187 HIS A CA 1
ATOM 1504 C C . HIS A 1 187 ? 4.957 -18.891 4.031 1 97.44 187 HIS A C 1
ATOM 1506 O O . HIS A 1 187 ? 4.91 -19.375 5.16 1 97.44 187 HIS A O 1
ATOM 1512 N N . GLU A 1 188 ? 4.5 -17.688 3.709 1 98.25 188 GLU A N 1
ATOM 1513 C CA . GLU A 1 188 ? 3.795 -16.844 4.672 1 98.25 188 GLU A CA 1
ATOM 1514 C C . GLU A 1 188 ? 2.299 -17.141 4.676 1 98.25 188 GLU A C 1
ATOM 1516 O O . GLU A 1 188 ? 1.859 -18.141 4.109 1 98.25 188 GLU A O 1
ATOM 1521 N N . ILE A 1 189 ? 1.484 -16.469 5.477 1 98.19 189 ILE A N 1
ATOM 1522 C CA . ILE A 1 189 ? 0.14 -16.891 5.859 1 98.19 189 ILE A CA 1
ATOM 1523 C C . ILE A 1 189 ? -0.764 -16.906 4.629 1 98.19 189 ILE A C 1
ATOM 1525 O O . ILE A 1 189 ? -1.64 -17.766 4.508 1 98.19 189 ILE A O 1
ATOM 1529 N N . VAL A 1 190 ? -0.671 -15.961 3.699 1 97.31 190 VAL A N 1
ATOM 1530 C CA . VAL A 1 190 ? -1.526 -15.945 2.518 1 97.31 190 VAL A CA 1
ATOM 1531 C C . VAL A 1 190 ? -1.133 -17.094 1.581 1 97.31 190 VAL A C 1
ATOM 1533 O O . VAL A 1 190 ? -1.991 -17.688 0.935 1 97.31 190 VAL A O 1
ATOM 1536 N N . TRP A 1 191 ? 0.163 -17.359 1.444 1 96.25 191 TRP A N 1
ATOM 1537 C CA . TRP A 1 191 ? 0.607 -18.547 0.726 1 96.25 191 TRP A CA 1
ATOM 1538 C C . TRP A 1 191 ? -0.053 -19.797 1.288 1 96.25 191 TRP A C 1
ATOM 1540 O O . TRP A 1 191 ? -0.576 -20.625 0.536 1 96.25 191 TRP A O 1
ATOM 1550 N N . ALA A 1 192 ? 0.002 -19.984 2.625 1 97.25 192 ALA A N 1
ATOM 1551 C CA . ALA A 1 192 ? -0.628 -21.125 3.273 1 97.25 192 ALA A CA 1
ATOM 1552 C C . ALA A 1 192 ? -2.115 -21.203 2.936 1 97.25 192 ALA A C 1
ATOM 1554 O O . ALA A 1 192 ? -2.646 -22.281 2.682 1 97.25 192 ALA A O 1
ATOM 1555 N N . THR A 1 193 ? -2.768 -20.047 2.963 1 96.19 193 THR A N 1
ATOM 1556 C CA . THR A 1 193 ? -4.188 -19.953 2.637 1 96.19 193 THR A CA 1
ATOM 1557 C C . THR A 1 193 ? -4.453 -20.469 1.228 1 96.19 193 THR A C 1
ATOM 1559 O O . THR A 1 193 ? -5.375 -21.266 1.017 1 96.19 193 THR A O 1
ATOM 1562 N N . GLN A 1 194 ? -3.635 -20.078 0.27 1 95.12 194 GLN A N 1
ATOM 1563 C CA . GLN A 1 194 ? -3.803 -20.5 -1.116 1 95.12 194 GLN A CA 1
ATOM 1564 C C . GLN A 1 194 ? -3.521 -22 -1.271 1 95.12 194 GLN A C 1
ATOM 1566 O O . GLN A 1 194 ? -4.207 -22.688 -2.029 1 95.12 194 GLN A O 1
ATOM 1571 N N . GLN A 1 195 ? -2.49 -22.469 -0.554 1 95.12 195 GLN A N 1
ATOM 1572 C CA . GLN A 1 195 ? -2.154 -23.891 -0.617 1 95.12 195 GLN A CA 1
ATOM 1573 C C . GLN A 1 195 ? -3.289 -24.75 -0.061 1 95.12 195 GLN A C 1
ATOM 1575 O O . GLN A 1 195 ? -3.676 -25.75 -0.671 1 95.12 195 GLN A O 1
ATOM 1580 N N . ILE A 1 196 ? -3.812 -24.391 1.05 1 95.19 196 ILE A N 1
ATOM 1581 C CA . ILE A 1 196 ? -4.906 -25.125 1.688 1 95.19 196 ILE A CA 1
ATOM 1582 C C . ILE A 1 196 ? -6.133 -25.109 0.776 1 95.19 196 ILE A C 1
ATOM 1584 O O . ILE A 1 196 ? -6.785 -26.141 0.596 1 95.19 196 ILE A O 1
ATOM 1588 N N . GLU A 1 197 ? -6.438 -23.953 0.181 1 92.88 197 GLU A N 1
ATOM 1589 C CA . GLU A 1 197 ? -7.555 -23.844 -0.752 1 92.88 197 GLU A CA 1
ATOM 1590 C C . GLU A 1 197 ? -7.352 -24.75 -1.959 1 92.88 197 GLU A C 1
ATOM 1592 O O . GLU A 1 197 ? -8.297 -25.406 -2.418 1 92.88 197 GLU A O 1
ATOM 1597 N N . SER A 1 198 ? -6.152 -24.828 -2.48 1 92.25 198 SER A N 1
ATOM 1598 C CA . SER A 1 198 ? -5.859 -25.594 -3.688 1 92.25 198 SER A CA 1
ATOM 1599 C C . SER A 1 198 ? -6.023 -27.094 -3.443 1 92.25 198 SER A C 1
ATOM 1601 O O . SER A 1 198 ? -6.398 -27.844 -4.352 1 92.25 198 SER A O 1
ATOM 1603 N N . ILE A 1 199 ? -5.801 -27.5 -2.227 1 92.19 199 ILE A N 1
ATOM 1604 C CA . ILE A 1 199 ? -5.82 -28.922 -1.913 1 92.19 199 ILE A CA 1
ATOM 1605 C C . ILE A 1 199 ? -7.207 -29.312 -1.408 1 92.19 199 ILE A C 1
ATOM 1607 O O . ILE A 1 199 ? -7.754 -30.344 -1.815 1 92.19 199 ILE A O 1
ATOM 1611 N N . THR A 1 200 ? -7.816 -28.484 -0.562 1 91.62 200 THR A N 1
ATOM 1612 C CA . THR A 1 200 ? -9.023 -28.875 0.153 1 91.62 200 THR A CA 1
ATOM 1613 C C . THR A 1 200 ? -10.258 -28.234 -0.459 1 91.62 200 THR A C 1
ATOM 1615 O O . THR A 1 200 ? -11.391 -28.625 -0.159 1 91.62 200 THR A O 1
ATOM 1618 N N . PHE A 1 201 ? -10.031 -27.203 -1.196 1 87.62 201 PHE A N 1
ATOM 1619 C CA . PHE A 1 201 ? -11.094 -26.391 -1.782 1 87.62 201 PHE A CA 1
ATOM 1620 C C . PHE A 1 201 ? -11.891 -25.672 -0.698 1 87.62 201 PHE A C 1
ATOM 1622 O O . PHE A 1 201 ? -13.055 -25.344 -0.897 1 87.62 201 PHE A O 1
ATOM 1629 N N . ARG A 1 202 ? -11.305 -25.625 0.433 1 89.88 202 ARG A N 1
ATOM 1630 C CA . ARG A 1 202 ? -11.93 -24.906 1.543 1 89.88 202 ARG A CA 1
ATOM 1631 C C . ARG A 1 202 ? -11.281 -23.531 1.744 1 89.88 202 ARG A C 1
ATOM 1633 O O . ARG A 1 202 ? -10.727 -23.25 2.811 1 89.88 202 ARG A O 1
ATOM 1640 N N . GLY A 1 203 ? -11.477 -22.672 0.784 1 89.88 203 GLY A N 1
ATOM 1641 C CA . GLY A 1 203 ? -10.867 -21.344 0.763 1 89.88 203 GLY A CA 1
ATOM 1642 C C . GLY A 1 203 ? -11.508 -20.375 1.74 1 89.88 203 GLY A C 1
ATOM 1643 O O . GLY A 1 203 ? -10.859 -19.453 2.223 1 89.88 203 GLY A O 1
ATOM 1644 N N . ILE A 1 204 ? -12.758 -20.625 2.113 1 92.19 204 ILE A N 1
ATOM 1645 C CA . ILE A 1 204 ? -13.477 -19.719 2.996 1 92.19 204 ILE A CA 1
ATOM 1646 C C . ILE A 1 204 ? -12.836 -19.734 4.383 1 92.19 204 ILE A C 1
ATOM 1648 O O . ILE A 1 204 ? -12.43 -18.688 4.895 1 92.19 204 ILE A O 1
ATOM 1652 N N . GLU A 1 205 ? -12.68 -20.922 4.969 1 94 205 GLU A N 1
ATOM 1653 C CA . GLU A 1 205 ? -12.102 -21.047 6.305 1 94 205 GLU A CA 1
ATOM 1654 C C . GLU A 1 205 ? -10.68 -20.469 6.344 1 94 205 GLU A C 1
ATOM 1656 O O . GLU A 1 205 ? -10.336 -19.719 7.258 1 94 205 GLU A O 1
ATOM 1661 N N . ALA A 1 206 ? -9.906 -20.875 5.352 1 94.88 206 ALA A N 1
ATOM 1662 C CA . ALA A 1 206 ? -8.516 -20.438 5.312 1 94.88 206 ALA A CA 1
ATOM 1663 C C . ALA A 1 206 ? -8.422 -18.922 5.195 1 94.88 206 ALA A C 1
ATOM 1665 O O . ALA A 1 206 ? -7.602 -18.281 5.859 1 94.88 206 ALA A O 1
ATOM 1666 N N . THR A 1 207 ? -9.266 -18.328 4.371 1 95.75 207 THR A N 1
ATOM 1667 C CA . THR A 1 207 ? -9.266 -16.875 4.18 1 95.75 207 THR A CA 1
ATOM 1668 C C . THR A 1 207 ? -9.711 -16.172 5.449 1 95.75 207 THR A C 1
ATOM 1670 O O . THR A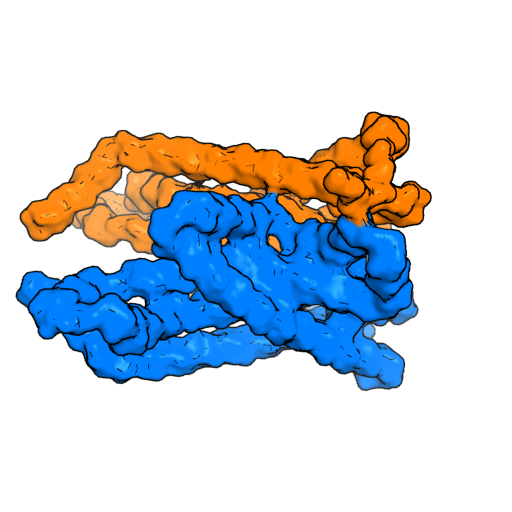 1 207 ? -9.18 -15.109 5.797 1 95.75 207 THR A O 1
ATOM 1673 N N . ILE A 1 208 ? -10.656 -16.656 6.133 1 95.56 208 ILE A N 1
ATOM 1674 C CA . ILE A 1 208 ? -11.133 -16.062 7.383 1 95.56 208 ILE A CA 1
ATOM 1675 C C . ILE A 1 208 ? -10.008 -16.062 8.406 1 95.56 208 ILE A C 1
ATOM 1677 O O . ILE A 1 208 ? -9.789 -15.055 9.102 1 95.56 208 ILE A O 1
ATOM 1681 N N . ILE A 1 209 ? -9.281 -17.172 8.469 1 96.25 209 ILE A N 1
ATOM 1682 C CA . ILE A 1 209 ? -8.18 -17.266 9.422 1 96.25 209 ILE A CA 1
ATOM 1683 C C . ILE A 1 209 ? -7.125 -16.219 9.117 1 96.25 209 ILE A C 1
ATOM 1685 O O . ILE A 1 209 ? -6.664 -15.508 10.016 1 96.25 209 ILE A O 1
ATOM 1689 N N . ALA A 1 210 ? -6.738 -16.141 7.859 1 97.19 210 ALA A N 1
ATOM 1690 C CA . ALA A 1 210 ? -5.766 -15.125 7.457 1 97.19 210 ALA A CA 1
ATOM 1691 C C . ALA A 1 210 ? -6.27 -13.719 7.773 1 97.19 210 ALA A C 1
ATOM 1693 O O . ALA A 1 210 ? -5.516 -12.875 8.266 1 97.19 210 ALA A O 1
ATOM 1694 N N . THR A 1 211 ? -7.555 -13.445 7.496 1 97.44 211 THR A N 1
ATOM 1695 C CA . THR A 1 211 ? -8.164 -12.148 7.762 1 97.44 211 THR A CA 1
ATOM 1696 C C . THR A 1 211 ? -8.102 -11.812 9.25 1 97.44 211 THR A C 1
ATOM 1698 O O . THR A 1 211 ? -7.699 -10.711 9.625 1 97.44 211 THR A O 1
ATOM 1701 N N . LEU A 1 212 ? -8.453 -12.742 10.039 1 97.12 212 LEU A N 1
ATOM 1702 C CA . LEU A 1 212 ? -8.453 -12.539 11.484 1 97.12 212 LEU A CA 1
ATOM 1703 C C . LEU A 1 212 ? -7.039 -12.297 12 1 97.12 212 LEU A C 1
ATOM 1705 O O . LEU A 1 212 ? -6.832 -11.484 12.898 1 97.12 212 LEU A O 1
ATOM 1709 N N . PHE A 1 213 ? -6.121 -13.055 11.469 1 97.38 213 PHE A N 1
ATOM 1710 C CA . PHE A 1 213 ? -4.723 -12.859 11.836 1 97.38 213 PHE A CA 1
ATOM 1711 C C . PHE A 1 213 ? -4.297 -11.414 11.586 1 97.38 213 PHE A C 1
ATOM 1713 O O . PHE A 1 213 ? -3.754 -10.758 12.477 1 97.38 213 PHE A O 1
ATOM 1720 N N . PHE A 1 214 ? -4.543 -10.906 10.398 1 97.31 214 PHE A N 1
ATOM 1721 C CA . PHE A 1 214 ? -4.121 -9.555 10.055 1 97.31 214 PHE A CA 1
ATOM 1722 C C . PHE A 1 214 ? -4.867 -8.531 10.906 1 97.31 214 PHE A C 1
ATOM 1724 O O . PHE A 1 214 ? -4.281 -7.547 11.359 1 97.31 214 PHE A O 1
ATOM 1731 N N . LEU A 1 215 ? -6.156 -8.719 11.117 1 96.5 215 LEU A N 1
ATOM 1732 C CA . LEU A 1 215 ? -6.938 -7.793 11.93 1 96.5 215 LEU A CA 1
ATOM 1733 C C . LEU A 1 215 ? -6.41 -7.742 13.359 1 96.5 215 LEU A C 1
ATOM 1735 O O . LEU A 1 215 ? -6.309 -6.664 13.953 1 96.5 215 LEU A O 1
ATOM 1739 N N . CYS A 1 216 ? -6.07 -8.891 13.859 1 96.56 216 CYS A N 1
ATOM 1740 C CA . CYS A 1 216 ? -5.566 -8.977 15.227 1 96.56 216 CYS A CA 1
ATOM 1741 C C . CYS A 1 216 ? -4.227 -8.266 15.359 1 96.56 216 CYS A C 1
ATOM 1743 O O . CYS A 1 216 ? -4.035 -7.449 16.266 1 96.56 216 CYS A O 1
ATOM 1745 N N . ILE A 1 217 ? -3.334 -8.547 14.492 1 96.12 217 ILE A N 1
ATOM 1746 C CA . ILE A 1 217 ? -1.998 -7.961 14.547 1 96.12 217 ILE A CA 1
ATOM 1747 C C . ILE A 1 217 ? -2.086 -6.449 14.344 1 96.12 217 ILE A C 1
ATOM 1749 O O . ILE A 1 217 ? -1.433 -5.68 15.047 1 96.12 217 ILE A O 1
ATOM 1753 N N . ASN A 1 218 ? -2.869 -6.023 13.352 1 93.62 218 ASN A N 1
ATOM 1754 C CA . ASN A 1 218 ? -3.041 -4.598 13.109 1 93.62 218 ASN A CA 1
ATOM 1755 C C . ASN A 1 218 ? -3.646 -3.891 14.32 1 93.62 218 ASN A C 1
ATOM 1757 O O . ASN A 1 218 ? -3.264 -2.764 14.641 1 93.62 218 ASN A O 1
ATOM 1761 N N . TYR A 1 219 ? -4.582 -4.559 14.922 1 92.5 219 TYR A N 1
ATOM 1762 C CA . TYR A 1 219 ? -5.203 -4 16.125 1 92.5 219 TYR A CA 1
ATOM 1763 C C . TYR A 1 219 ? -4.184 -3.834 17.234 1 92.5 219 TYR A C 1
ATOM 1765 O O . TYR A 1 219 ? -4.125 -2.785 17.875 1 92.5 219 TYR A O 1
ATOM 1773 N N . VAL A 1 220 ? -3.408 -4.797 17.453 1 93.38 220 VAL A N 1
ATOM 1774 C CA . VAL A 1 220 ? -2.395 -4.781 18.5 1 93.38 220 VAL A CA 1
ATOM 1775 C C . VAL A 1 220 ? -1.418 -3.631 18.266 1 93.38 220 VAL A C 1
ATOM 1777 O O . VAL A 1 220 ? -1.155 -2.832 19.156 1 93.38 220 VAL A O 1
ATOM 1780 N N . PHE A 1 221 ? -0.956 -3.465 17.062 1 92.56 221 PHE A N 1
ATOM 1781 C CA . PHE A 1 221 ? 0.037 -2.438 16.766 1 92.56 221 PHE A CA 1
ATOM 1782 C C . PHE A 1 221 ? -0.604 -1.054 16.766 1 92.56 221 PHE A C 1
ATOM 1784 O O . PHE A 1 221 ? 0.03 -0.067 17.141 1 92.56 221 PHE A O 1
ATOM 1791 N N . SER A 1 222 ? -1.837 -0.981 16.297 1 89.31 222 SER A N 1
ATOM 1792 C CA . SER A 1 222 ? -2.541 0.295 16.359 1 89.31 222 SER A CA 1
ATOM 1793 C C . SER A 1 222 ? -2.693 0.78 17.797 1 89.31 222 SER A C 1
ATOM 1795 O O . SER A 1 222 ? -2.545 1.972 18.078 1 89.31 222 SER A O 1
ATOM 1797 N N . ARG A 1 223 ? -2.969 -0.105 18.734 1 88.44 223 ARG A N 1
ATOM 1798 C CA . ARG A 1 223 ? -3.094 0.232 20.156 1 88.44 223 ARG A CA 1
ATOM 1799 C C . ARG A 1 223 ? -1.75 0.653 20.734 1 88.44 223 ARG A C 1
ATOM 1801 O O . ARG A 1 223 ? -1.688 1.544 21.578 1 88.44 223 ARG A O 1
ATOM 1808 N N . LEU A 1 224 ? -0.774 0.051 20.281 1 84.62 224 LEU A N 1
ATOM 1809 C CA . LEU A 1 224 ? 0.566 0.421 20.719 1 84.62 224 LEU A CA 1
ATOM 1810 C C . LEU A 1 224 ? 0.915 1.836 20.266 1 84.62 224 LEU A C 1
ATOM 1812 O O . LEU A 1 224 ? 1.52 2.6 21.031 1 84.62 224 LEU A O 1
ATOM 1816 N N . GLY A 1 225 ? 0.537 2.188 19.094 1 83.5 225 GLY A N 1
ATOM 1817 C CA . GLY A 1 225 ? 0.757 3.539 18.594 1 83.5 225 GLY A CA 1
ATOM 1818 C C . GLY A 1 225 ? 0.008 4.59 19.391 1 83.5 225 GLY A C 1
ATOM 1819 O O . GLY A 1 225 ? 0.56 5.645 19.719 1 83.5 225 GL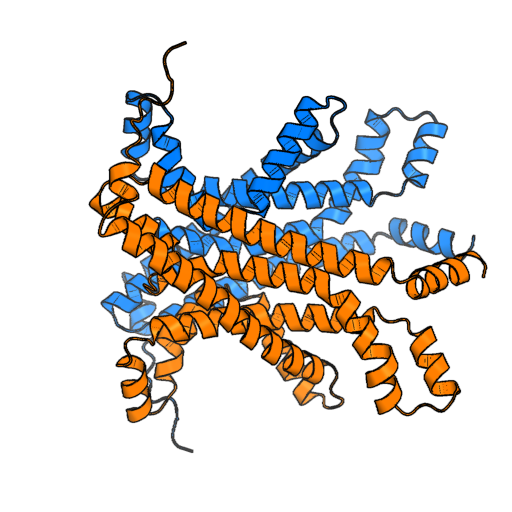Y A O 1
ATOM 1820 N N . LEU A 1 226 ? -1.193 4.297 19.812 1 81.25 226 LEU A N 1
ATOM 1821 C CA . LEU A 1 226 ? -2.033 5.227 20.562 1 81.25 226 LEU A CA 1
ATOM 1822 C C . LEU A 1 226 ? -1.521 5.398 21.984 1 81.25 226 LEU A C 1
ATOM 1824 O O . LEU A 1 226 ? -1.559 6.504 22.531 1 81.25 226 LEU A O 1
ATOM 1828 N N . SER A 1 227 ? -1.132 4.336 22.562 1 79.56 227 SER A N 1
ATOM 1829 C CA . SER A 1 227 ? -0.671 4.383 23.938 1 79.56 227 SER A CA 1
ATOM 1830 C C . SER A 1 227 ? 0.574 5.254 24.078 1 79.56 227 SER A C 1
ATOM 1832 O O . SER A 1 227 ? 0.726 5.977 25.062 1 79.56 227 SER A O 1
ATOM 1834 N N . VAL A 1 228 ? 1.387 5.238 23.156 1 76.56 228 VAL A N 1
ATOM 1835 C CA . VAL A 1 228 ? 2.617 6.02 23.188 1 76.56 228 VAL A CA 1
ATOM 1836 C C . VAL A 1 228 ? 2.301 7.492 22.938 1 76.56 228 VAL A C 1
ATOM 1838 O O . VAL A 1 228 ? 2.904 8.375 23.547 1 76.56 228 VAL A O 1
ATOM 1841 N N . GLU A 1 229 ? 1.325 7.699 22.031 1 73.19 229 GLU A N 1
ATOM 1842 C CA . GLU A 1 229 ? 0.893 9.062 21.75 1 73.19 229 GLU A CA 1
ATOM 1843 C C . GLU A 1 229 ? 0.317 9.734 22.984 1 73.19 229 GLU A C 1
ATOM 1845 O O . GLU A 1 229 ? 0.608 10.906 23.266 1 73.19 229 GLU A O 1
ATOM 1850 N N . LYS A 1 230 ? -0.464 9.055 23.75 1 68.25 230 LYS A N 1
ATOM 1851 C CA . LYS A 1 230 ? -1.097 9.586 24.953 1 68.25 230 LYS A CA 1
ATOM 1852 C C . LYS A 1 230 ? -0.059 9.898 26.016 1 68.25 230 LYS A C 1
ATOM 1854 O O . LYS A 1 230 ? -0.173 10.898 26.734 1 68.25 230 LYS A O 1
ATOM 1859 N N . ARG A 1 231 ? 0.849 9.07 26.094 1 66.12 231 ARG A N 1
ATOM 1860 C CA . ARG A 1 231 ? 1.89 9.281 27.094 1 66.12 231 ARG A CA 1
ATOM 1861 C C . ARG A 1 231 ? 2.73 10.516 26.75 1 66.12 231 ARG A C 1
ATOM 1863 O O . ARG A 1 231 ? 3.135 11.258 27.641 1 66.12 231 ARG A O 1
ATOM 1870 N N . PHE A 1 232 ? 2.887 10.68 25.516 1 64.06 232 PHE A N 1
ATOM 1871 C CA . PHE A 1 232 ? 3.689 11.82 25.094 1 64.06 232 PHE A CA 1
ATOM 1872 C C . PHE A 1 232 ? 2.887 13.109 25.172 1 64.06 232 PHE A C 1
ATOM 1874 O O . PHE A 1 232 ? 3.443 14.18 25.453 1 64.06 232 PHE A O 1
ATOM 1881 N N . LEU A 1 233 ? 1.568 13.031 24.797 1 56.31 233 LEU A N 1
ATOM 1882 C CA . LEU A 1 233 ? 0.723 14.219 24.875 1 56.31 233 LEU A CA 1
ATOM 1883 C C . LEU A 1 233 ? 0.472 14.594 26.344 1 56.31 233 LEU A C 1
ATOM 1885 O O . LEU A 1 233 ? 0.296 15.773 26.656 1 56.31 233 LEU A O 1
ATOM 1889 N N . THR A 1 234 ? 0.193 13.531 27.156 1 49.69 234 THR A N 1
ATOM 1890 C CA . THR A 1 234 ? -0.034 13.836 28.562 1 49.69 234 THR A CA 1
ATOM 1891 C C . THR A 1 234 ? 1.216 14.445 29.188 1 49.69 234 THR A C 1
ATOM 1893 O O . THR A 1 234 ? 1.175 14.93 30.328 1 49.69 234 THR A O 1
ATOM 1896 N N . ASP A 1 235 ? 2.184 14.125 28.609 1 49 235 ASP A N 1
ATOM 1897 C CA . ASP A 1 235 ? 3.33 14.82 29.188 1 49 235 ASP A CA 1
ATOM 1898 C C . ASP A 1 235 ? 3.205 16.328 29 1 49 235 ASP A C 1
ATOM 1900 O O . ASP A 1 235 ? 3.035 16.812 27.875 1 49 235 ASP A O 1
ATOM 1904 N N . LYS A 1 236 ? 2.568 17.047 29.984 1 45.31 236 LYS A N 1
ATOM 1905 C CA . LYS A 1 236 ? 2.252 18.422 30.359 1 45.31 236 LYS A CA 1
ATOM 1906 C C . LYS A 1 236 ? 3.17 19.406 29.641 1 45.31 236 LYS A C 1
ATOM 1908 O O . LYS A 1 236 ? 2.783 20.547 29.391 1 45.31 236 LYS A O 1
ATOM 1913 N N . ASN A 1 237 ? 4.371 19.078 29.5 1 43.44 237 ASN A N 1
ATOM 1914 C CA . ASN A 1 237 ? 5.32 20.078 29.047 1 43.44 237 ASN A CA 1
ATOM 1915 C C . ASN A 1 237 ? 5.117 20.438 27.578 1 43.44 237 ASN A C 1
ATOM 1917 O O . ASN A 1 237 ? 5.621 21.453 27.109 1 43.44 237 ASN A O 1
ATOM 1921 N N . PHE A 1 238 ? 4.387 19.5 26.844 1 46.94 238 PHE A N 1
ATOM 1922 C CA . PHE A 1 238 ? 4.078 19.844 25.453 1 46.94 238 PHE A CA 1
ATOM 1923 C C . PHE A 1 238 ? 2.791 20.656 25.359 1 46.94 238 PHE A C 1
ATOM 1925 O O . PHE A 1 238 ? 2.539 21.312 24.359 1 46.94 238 PHE A O 1
ATOM 1932 N N . LYS A 1 239 ? 1.743 20.594 26.141 1 42.91 239 LYS A N 1
ATOM 1933 C CA . LYS A 1 239 ? 0.589 21.469 26.281 1 42.91 239 LYS A CA 1
ATOM 1934 C C . LYS A 1 239 ? 1.025 22.906 26.578 1 42.91 239 LYS A C 1
ATOM 1936 O O . LYS A 1 239 ? 0.382 23.859 26.141 1 42.91 239 LYS A O 1
ATOM 1941 N N . LYS A 1 240 ? 1.957 23.234 27.375 1 42 240 LYS A N 1
ATOM 1942 C CA . LYS A 1 240 ? 2.451 24.562 27.703 1 42 240 LYS A CA 1
ATOM 1943 C C . LYS A 1 240 ? 3.018 25.266 26.484 1 42 240 LYS A C 1
ATOM 1945 O O . LYS A 1 240 ? 2.947 26.5 26.375 1 42 240 LYS A O 1
ATOM 1950 N N . ILE A 1 241 ? 3.422 24.453 25.578 1 39.94 241 ILE A N 1
ATOM 1951 C CA . ILE A 1 241 ? 3.955 25.141 24.406 1 39.94 241 ILE A CA 1
ATOM 1952 C C . ILE A 1 241 ? 2.807 25.609 23.5 1 39.94 241 ILE A C 1
ATOM 1954 O O . ILE A 1 241 ? 2.91 26.641 22.844 1 39.94 241 ILE A O 1
ATOM 1958 N N . LYS A 1 242 ? 1.588 24.984 23.453 1 41.53 242 LYS A N 1
ATOM 1959 C CA . LYS A 1 242 ? 0.466 25.516 22.688 1 41.53 242 LYS A CA 1
ATOM 1960 C C . LYS A 1 242 ? -0.21 26.672 23.422 1 41.53 242 LYS A C 1
ATOM 1962 O O . LYS A 1 242 ? -0.792 27.562 22.797 1 41.53 242 LYS A O 1
ATOM 1967 N N . LYS A 1 243 ? -0.413 26.781 24.719 1 38.28 243 LYS A N 1
ATOM 1968 C CA . LYS A 1 243 ? -1.03 27.906 25.422 1 38.28 243 LYS A CA 1
ATOM 1969 C C . LYS A 1 243 ? -0.179 29.156 25.297 1 38.28 243 LYS A C 1
ATOM 1971 O O . LYS A 1 243 ? -0.705 30.281 25.328 1 38.28 243 LYS A O 1
ATOM 1976 N N . VAL A 1 244 ? 1.109 29.109 25.234 1 37.03 244 VAL A N 1
ATOM 1977 C CA . VAL A 1 244 ? 1.874 30.344 25.109 1 37.03 244 VAL A CA 1
ATOM 1978 C C . VAL A 1 244 ? 1.64 30.953 23.719 1 37.03 244 VAL A C 1
ATOM 1980 O O . VAL A 1 244 ? 1.684 32.188 23.562 1 37.03 244 VAL A O 1
ATOM 1983 N N . LYS A 1 245 ? 1.206 30.203 22.734 1 37.06 245 LYS A N 1
ATOM 1984 C CA . LYS A 1 245 ? 0.892 30.844 21.453 1 37.06 245 LYS A CA 1
ATOM 1985 C C . LYS A 1 245 ? -0.509 31.453 21.469 1 37.06 245 LYS A C 1
ATOM 1987 O O . LYS A 1 245 ? -0.86 32.25 20.594 1 37.06 245 LYS A O 1
ATOM 1992 N N . ASP A 1 246 ? -1.49 30.906 22.266 1 35.31 246 ASP A N 1
ATOM 1993 C CA . ASP A 1 246 ? -2.768 31.609 22.281 1 35.31 246 ASP A CA 1
ATOM 1994 C C . ASP A 1 246 ? -2.652 32.938 23.016 1 35.31 246 ASP A C 1
ATOM 1996 O O . ASP A 1 246 ? -3.576 33.75 22.969 1 35.31 246 ASP A O 1
ATOM 2000 N N . VAL A 1 247 ? -1.74 33.094 23.984 1 32.69 247 VAL A N 1
ATOM 2001 C CA . VAL A 1 247 ? -1.693 34.344 24.719 1 32.69 247 VAL A CA 1
ATOM 2002 C C . VAL A 1 247 ? -0.849 35.375 23.953 1 32.69 247 VAL A C 1
ATOM 2004 O O . VAL A 1 247 ? -0.897 36.562 24.234 1 32.69 247 VAL A O 1
ATOM 2007 N N . GLY A 1 248 ? 0.14 35 23.25 1 24.23 248 GLY A N 1
ATOM 2008 C CA . GLY A 1 248 ? 0.813 36.094 22.578 1 24.23 248 GLY A CA 1
ATOM 2009 C C . GLY A 1 248 ? 0.235 36.375 21.203 1 24.23 248 GLY A C 1
ATOM 2010 O O . GLY A 1 248 ? -0.434 35.531 20.609 1 24.23 248 GLY A O 1
ATOM 2011 N N . MET B 1 1 ? 38.625 -2.045 -15.992 1 27.89 1 MET B N 1
ATOM 2012 C CA . MET B 1 1 ? 37.531 -2.002 -15.016 1 27.89 1 MET B CA 1
ATOM 2013 C C . MET B 1 1 ? 36.5 -3.061 -15.32 1 27.89 1 MET B C 1
ATOM 2015 O O . MET B 1 1 ? 35.812 -2.99 -16.344 1 27.89 1 MET B O 1
ATOM 2019 N N . GLY B 1 2 ? 36.656 -4.289 -15.242 1 39.41 2 GLY B N 1
ATOM 2020 C CA . GLY B 1 2 ? 36.031 -5.508 -15.734 1 39.41 2 GLY B CA 1
ATOM 2021 C C . GLY B 1 2 ? 34.531 -5.52 -15.562 1 39.41 2 GLY B C 1
ATOM 2022 O O . GLY B 1 2 ? 34 -5.055 -14.547 1 39.41 2 GLY B O 1
ATOM 2023 N N . SER B 1 3 ? 33.656 -5.418 -16.516 1 44.69 3 SER B N 1
ATOM 2024 C CA . SER B 1 3 ? 32.219 -5.211 -16.594 1 44.69 3 SER B CA 1
ATOM 2025 C C . SER B 1 3 ? 31.469 -6.07 -15.562 1 44.69 3 SER B C 1
ATOM 2027 O O . SER B 1 3 ? 31.609 -7.293 -15.555 1 44.69 3 SER B O 1
ATOM 2029 N N . ILE B 1 4 ? 31.375 -5.699 -14.227 1 49.72 4 ILE B N 1
ATOM 2030 C CA . ILE B 1 4 ? 30.828 -6.289 -13.008 1 49.72 4 ILE B CA 1
ATOM 2031 C C . ILE B 1 4 ? 29.641 -7.191 -13.359 1 49.72 4 ILE B C 1
ATOM 2033 O O . ILE B 1 4 ? 29.484 -8.273 -12.789 1 49.72 4 ILE B O 1
ATOM 2037 N N . ILE B 1 5 ? 28.672 -6.68 -14.188 1 59.59 5 ILE B N 1
ATOM 2038 C CA . ILE B 1 5 ? 27.484 -7.457 -14.531 1 59.59 5 ILE B CA 1
ATOM 2039 C C . ILE B 1 5 ? 27.75 -8.312 -15.766 1 59.59 5 ILE B C 1
ATOM 2041 O O . ILE B 1 5 ? 28.016 -7.785 -16.844 1 59.59 5 ILE B O 1
ATOM 2045 N N . ASN B 1 6 ? 28.297 -9.438 -15.758 1 69 6 ASN B N 1
ATOM 2046 C CA . ASN B 1 6 ? 28.453 -10.352 -16.891 1 69 6 ASN B CA 1
ATOM 2047 C C . ASN B 1 6 ? 27.109 -10.828 -17.406 1 69 6 ASN B C 1
ATOM 2049 O O . ASN B 1 6 ? 26.906 -12.023 -17.641 1 69 6 ASN B O 1
ATOM 2053 N N . TYR B 1 7 ? 26.188 -9.969 -17.359 1 80.94 7 TYR B N 1
ATOM 2054 C CA . TYR B 1 7 ? 24.875 -10.328 -17.891 1 80.94 7 TYR B CA 1
ATOM 2055 C C . TYR B 1 7 ? 24.688 -9.789 -19.297 1 80.94 7 TYR B C 1
ATOM 2057 O O . TYR B 1 7 ? 25.031 -8.641 -19.578 1 80.94 7 TYR B O 1
ATOM 2065 N N . GLU B 1 8 ? 24.344 -10.641 -20.281 1 84.44 8 GLU B N 1
ATOM 2066 C CA . GLU B 1 8 ? 24.078 -10.242 -21.656 1 84.44 8 GLU B CA 1
ATOM 2067 C C . GLU B 1 8 ? 22.578 -9.992 -21.891 1 84.44 8 GLU B C 1
ATOM 2069 O O . GLU B 1 8 ? 21.781 -10.93 -21.906 1 84.44 8 GLU B O 1
ATOM 2074 N N . PHE B 1 9 ? 22.281 -8.742 -22.109 1 89.81 9 PHE B N 1
ATOM 2075 C CA . PHE B 1 9 ? 20.906 -8.352 -22.344 1 89.81 9 PHE B CA 1
ATOM 2076 C C . PHE B 1 9 ? 20.422 -8.836 -23.703 1 89.81 9 PHE B C 1
ATOM 2078 O O . PHE B 1 9 ? 21.188 -8.805 -24.688 1 89.81 9 PHE B O 1
ATOM 2085 N N . ASP B 1 10 ? 19.203 -9.406 -23.797 1 91.38 10 ASP B N 1
ATOM 2086 C CA . ASP B 1 10 ? 18.562 -9.797 -25.047 1 91.38 10 ASP B CA 1
ATOM 2087 C C . ASP B 1 10 ? 17.172 -9.164 -25.172 1 91.38 10 ASP B C 1
ATOM 2089 O O . ASP B 1 10 ? 16.156 -9.844 -25.047 1 91.38 10 ASP B O 1
ATOM 2093 N N . TRP B 1 11 ? 17.156 -7.977 -25.531 1 93.25 11 TRP B N 1
ATOM 2094 C CA . TRP B 1 11 ? 15.938 -7.195 -25.625 1 93.25 11 TRP B CA 1
ATOM 2095 C C . TRP B 1 11 ? 15.086 -7.66 -26.797 1 93.25 11 TRP B C 1
ATOM 2097 O O . TRP B 1 11 ? 13.852 -7.594 -26.75 1 93.25 11 TRP B O 1
ATOM 2107 N N . GLN B 1 12 ? 15.742 -8.031 -27.797 1 91.56 12 GLN B N 1
ATOM 2108 C CA . GLN B 1 12 ? 15.031 -8.477 -28.984 1 91.56 12 GLN B CA 1
ATOM 2109 C C . GLN B 1 12 ? 14.164 -9.695 -28.688 1 91.56 12 GLN B C 1
ATOM 2111 O O . GLN B 1 12 ? 13.047 -9.812 -29.203 1 91.56 12 GLN B O 1
ATOM 2116 N N . LYS B 1 13 ? 14.68 -10.562 -27.969 1 90.94 13 LYS B N 1
ATOM 2117 C CA . LYS B 1 13 ? 13.93 -11.758 -27.609 1 90.94 13 LYS B CA 1
ATOM 2118 C C . LYS B 1 13 ? 12.664 -11.398 -26.828 1 90.94 13 LYS B C 1
ATOM 2120 O O . LYS B 1 13 ? 11.609 -11.984 -27.062 1 90.94 13 LYS B O 1
ATOM 2125 N N . ILE B 1 14 ? 12.734 -10.445 -25.953 1 93.25 14 ILE B N 1
ATOM 2126 C CA . ILE B 1 14 ? 11.641 -10.109 -25.047 1 93.25 14 ILE B CA 1
ATOM 2127 C C . ILE B 1 14 ? 10.648 -9.188 -25.75 1 93.25 14 ILE B C 1
ATOM 2129 O O . ILE B 1 14 ? 9.438 -9.289 -25.531 1 93.25 14 ILE B O 1
ATOM 2133 N N . LEU B 1 15 ? 11.148 -8.328 -26.594 1 93.81 15 LEU B N 1
ATOM 2134 C CA . LEU B 1 15 ? 10.297 -7.34 -27.234 1 93.81 15 LEU B CA 1
ATOM 2135 C C . LEU B 1 15 ? 9.852 -7.82 -28.609 1 93.81 15 LEU B C 1
ATOM 2137 O O . LEU B 1 15 ? 9.812 -7.039 -29.562 1 93.81 15 LEU B O 1
ATOM 2141 N N . SER B 1 16 ? 9.711 -9.164 -28.734 1 91.25 16 SER B N 1
ATOM 2142 C CA . SER B 1 16 ? 9.219 -9.727 -29.984 1 91.25 16 SER B CA 1
ATOM 2143 C C . SER B 1 16 ? 8.289 -10.914 -29.734 1 91.25 16 SER B C 1
ATOM 2145 O O . SER B 1 16 ? 8.32 -11.5 -28.641 1 91.25 16 SER B O 1
ATOM 2147 N N . GLY B 1 17 ? 7.383 -11.094 -30.688 1 93.94 17 GLY B N 1
ATOM 2148 C CA . GLY B 1 17 ? 6.562 -12.297 -30.688 1 93.94 17 GLY B CA 1
ATOM 2149 C C . GLY B 1 17 ? 5.574 -12.344 -29.531 1 93.94 17 GLY B C 1
ATOM 2150 O O . GLY B 1 17 ? 4.867 -11.375 -29.281 1 93.94 17 GLY B O 1
ATOM 2151 N N . GLN B 1 18 ? 5.531 -13.516 -28.953 1 94.88 18 GLN B N 1
ATOM 2152 C CA . GLN B 1 18 ? 4.539 -13.82 -27.938 1 94.88 18 GLN B CA 1
ATOM 2153 C C . GLN B 1 18 ? 4.812 -13.031 -26.656 1 94.88 18 GLN B C 1
ATOM 2155 O O . GLN B 1 18 ? 3.879 -12.609 -25.969 1 94.88 18 GLN B O 1
ATOM 2160 N N . TYR B 1 19 ? 6.008 -12.797 -26.344 1 96 19 TYR B N 1
ATOM 2161 C CA . TYR B 1 19 ? 6.367 -12.109 -25.109 1 96 19 TYR B CA 1
ATOM 2162 C C . TYR B 1 19 ? 5.965 -10.641 -25.172 1 96 19 TYR B C 1
ATOM 2164 O O . TYR B 1 19 ? 5.477 -10.086 -24.172 1 96 19 TYR B O 1
ATOM 2172 N N . LEU B 1 20 ? 6.156 -10.023 -26.297 1 95.94 20 LEU B N 1
ATOM 2173 C CA . LEU B 1 20 ? 5.703 -8.656 -26.484 1 95.94 20 LEU B CA 1
ATOM 2174 C C . LEU B 1 20 ? 4.188 -8.562 -26.344 1 95.94 20 LEU B C 1
ATOM 2176 O O . LEU B 1 20 ? 3.67 -7.605 -25.75 1 95.94 20 LEU B O 1
ATOM 2180 N N . GLU B 1 21 ? 3.533 -9.5 -26.891 1 97 21 GLU B N 1
ATOM 2181 C CA . GLU B 1 21 ? 2.078 -9.531 -26.781 1 97 21 GLU B CA 1
ATOM 2182 C C . GLU B 1 21 ? 1.641 -9.641 -25.328 1 97 21 GLU B C 1
ATOM 2184 O O . GLU B 1 21 ? 0.697 -8.969 -24.891 1 97 21 GLU B O 1
ATOM 2189 N N . TRP B 1 22 ? 2.299 -10.492 -24.547 1 96.62 22 TRP B N 1
ATOM 2190 C CA . TRP B 1 22 ? 2.002 -10.656 -23.125 1 96.62 22 TRP B CA 1
ATOM 2191 C C . TRP B 1 22 ? 2.232 -9.344 -22.375 1 96.62 22 TRP B C 1
ATOM 2193 O O . TRP B 1 22 ? 1.447 -8.984 -21.5 1 96.62 22 TRP B O 1
ATOM 2203 N N . ILE B 1 23 ? 3.307 -8.664 -22.734 1 97.56 23 ILE B N 1
ATOM 2204 C CA . ILE B 1 23 ? 3.652 -7.41 -22.078 1 97.56 23 ILE B CA 1
ATOM 2205 C C . ILE B 1 23 ? 2.596 -6.352 -22.391 1 97.56 23 ILE B C 1
ATOM 2207 O O . ILE B 1 23 ? 2.084 -5.691 -21.484 1 97.56 23 ILE B O 1
ATOM 2211 N N . LEU B 1 24 ? 2.207 -6.215 -23.641 1 97.75 24 LEU B N 1
ATOM 2212 C CA . LEU B 1 24 ? 1.227 -5.215 -24.047 1 97.75 24 LEU B CA 1
ATOM 2213 C C . LEU B 1 24 ? -0.14 -5.512 -23.438 1 97.75 24 LEU B C 1
ATOM 2215 O O . LEU B 1 24 ? -0.83 -4.598 -22.984 1 97.75 24 LEU B O 1
ATOM 2219 N N . GLN B 1 25 ? -0.521 -6.754 -23.469 1 97.81 25 GLN B N 1
ATOM 2220 C CA . GLN B 1 25 ? -1.769 -7.152 -22.828 1 97.81 25 GLN B CA 1
ATOM 2221 C C . GLN B 1 25 ? -1.721 -6.891 -21.328 1 97.81 25 GLN B C 1
ATOM 2223 O O . GLN B 1 25 ? -2.705 -6.438 -20.734 1 97.81 25 GLN B O 1
ATOM 2228 N N . GLY B 1 26 ? -0.599 -7.258 -20.703 1 98.31 26 GLY B N 1
ATOM 2229 C CA . GLY B 1 26 ? -0.415 -7.008 -19.281 1 98.31 26 GLY B CA 1
ATOM 2230 C C . GLY B 1 26 ? -0.548 -5.543 -18.906 1 98.31 26 GLY B C 1
ATOM 2231 O O . GLY B 1 26 ? -1.158 -5.207 -17.891 1 98.31 26 GLY B O 1
ATOM 2232 N N . ILE B 1 27 ? 0.025 -4.695 -19.766 1 98.12 27 ILE B N 1
ATOM 2233 C CA . ILE B 1 27 ? -0.066 -3.254 -19.562 1 98.12 27 ILE B CA 1
ATOM 2234 C C . ILE B 1 27 ? -1.526 -2.814 -19.641 1 98.12 27 ILE B C 1
ATOM 2236 O O . ILE B 1 27 ? -2.002 -2.076 -18.781 1 98.12 27 ILE B O 1
ATOM 2240 N N . GLN B 1 28 ? -2.201 -3.262 -20.578 1 98.25 28 GLN B N 1
ATOM 2241 C CA . GLN B 1 28 ? -3.604 -2.904 -20.766 1 98.25 28 GLN B CA 1
ATOM 2242 C C . GLN B 1 28 ? -4.449 -3.375 -19.594 1 98.25 28 GLN B C 1
ATOM 2244 O O . GLN B 1 28 ? -5.309 -2.637 -19.094 1 98.25 28 GLN B O 1
ATOM 2249 N N . ILE B 1 29 ? -4.238 -4.578 -19.188 1 98.38 29 ILE B N 1
ATOM 2250 C CA . ILE B 1 29 ? -5.008 -5.148 -18.078 1 98.38 29 ILE B CA 1
ATOM 2251 C C . ILE B 1 29 ? -4.703 -4.387 -16.797 1 98.38 29 ILE B C 1
ATOM 2253 O O . ILE B 1 29 ? -5.613 -4.078 -16.016 1 98.38 29 ILE B O 1
ATOM 2257 N N . SER B 1 30 ? -3.422 -4.094 -16.547 1 98.62 30 SER B N 1
ATOM 2258 C CA . SER B 1 30 ? -3.047 -3.312 -15.383 1 98.62 30 SER B CA 1
ATOM 2259 C C . SER B 1 30 ? -3.75 -1.96 -15.367 1 98.62 30 SER B C 1
ATOM 2261 O O . SER B 1 30 ? -4.273 -1.533 -14.336 1 98.62 30 SER B O 1
ATOM 2263 N N . LEU B 1 31 ? -3.781 -1.306 -16.5 1 98.38 31 LEU B N 1
ATOM 2264 C CA . LEU B 1 31 ? -4.441 -0.009 -16.609 1 98.38 31 LEU B CA 1
ATOM 2265 C C . LEU B 1 31 ? -5.941 -0.14 -16.375 1 98.38 31 LEU B C 1
ATOM 2267 O O . LEU B 1 31 ? -6.551 0.7 -15.711 1 98.38 31 LEU B O 1
ATOM 2271 N N . SER B 1 32 ? -6.508 -1.162 -16.938 1 98.56 32 SER B N 1
ATOM 2272 C CA . SER B 1 32 ? -7.934 -1.401 -16.766 1 98.56 32 SER B CA 1
ATOM 2273 C C . SER B 1 32 ? -8.273 -1.653 -15.297 1 98.56 32 SER B C 1
ATOM 2275 O O . SER B 1 32 ? -9.281 -1.149 -14.789 1 98.56 32 SER B O 1
ATOM 2277 N N . LEU B 1 33 ? -7.473 -2.463 -14.648 1 98.69 33 LEU B N 1
ATOM 2278 C CA . LEU B 1 33 ? -7.672 -2.732 -13.227 1 98.69 33 LEU B CA 1
ATOM 2279 C C . LEU B 1 33 ? -7.637 -1.439 -12.422 1 98.69 33 LEU B C 1
ATOM 2281 O O . LEU B 1 33 ? -8.5 -1.208 -11.57 1 98.69 33 LEU B O 1
ATOM 2285 N N . MET B 1 34 ? -6.621 -0.651 -12.68 1 98.38 34 MET B N 1
ATOM 2286 C CA . MET B 1 34 ? -6.461 0.606 -11.953 1 98.38 34 MET B CA 1
ATOM 2287 C C . MET B 1 34 ? -7.648 1.531 -12.203 1 98.38 34 MET B C 1
ATOM 2289 O O . MET B 1 34 ? -8.25 2.041 -11.258 1 98.38 34 MET B O 1
ATOM 2293 N N . LEU B 1 35 ? -8.055 1.742 -13.445 1 98.12 35 LEU B N 1
ATOM 2294 C CA . LEU B 1 35 ? -9.086 2.711 -13.812 1 98.12 35 LEU B CA 1
ATOM 2295 C C . LEU B 1 35 ? -10.453 2.264 -13.312 1 98.12 35 LEU B C 1
ATOM 2297 O O . LEU B 1 35 ? -11.164 3.039 -12.672 1 98.12 35 LEU B O 1
ATOM 2301 N N . LEU B 1 36 ? -10.82 1.045 -13.555 1 98.62 36 LEU B N 1
ATOM 2302 C CA . LEU B 1 36 ? -12.133 0.549 -13.172 1 98.62 36 LEU B CA 1
ATOM 2303 C C . LEU B 1 36 ? -12.258 0.465 -11.656 1 98.62 36 LEU B C 1
ATOM 2305 O O . LEU B 1 36 ? -13.266 0.893 -11.086 1 98.62 36 LEU B O 1
ATOM 2309 N N . SER B 1 37 ? -11.258 -0.107 -11.008 1 98.81 37 SER B N 1
ATOM 2310 C CA . SER B 1 37 ? -11.328 -0.215 -9.555 1 98.81 37 SER B CA 1
ATOM 2311 C C . SER B 1 37 ? -11.375 1.161 -8.898 1 98.81 37 SER B C 1
ATOM 2313 O O . SER B 1 37 ? -12.055 1.354 -7.891 1 98.81 37 SER B O 1
ATOM 2315 N N . SER B 1 38 ? -10.602 2.113 -9.453 1 98.5 38 SER B N 1
ATOM 2316 C CA . SER B 1 38 ? -10.602 3.465 -8.898 1 98.5 38 SER B CA 1
ATOM 2317 C C . SER B 1 38 ? -11.961 4.133 -9.094 1 98.5 38 SER B C 1
ATOM 2319 O O . SER B 1 38 ? -12.445 4.828 -8.195 1 98.5 38 SER B O 1
ATOM 2321 N N . LEU B 1 39 ? -12.547 3.932 -10.227 1 98.38 39 LEU B N 1
ATOM 2322 C CA . LEU B 1 39 ? -13.867 4.492 -10.492 1 98.38 39 LEU B CA 1
ATOM 2323 C C . LEU B 1 39 ? -14.891 3.961 -9.492 1 98.38 39 LEU B C 1
ATOM 2325 O O . LEU B 1 39 ? -15.625 4.738 -8.883 1 98.38 39 LEU B O 1
ATOM 2329 N N . PHE B 1 40 ? -14.898 2.672 -9.32 1 98.69 40 PHE B N 1
ATOM 2330 C CA . PHE B 1 40 ? -15.82 2.072 -8.367 1 98.69 40 PHE B CA 1
ATOM 2331 C C . PHE B 1 40 ? -15.484 2.51 -6.945 1 98.69 40 PHE B C 1
ATOM 2333 O O . PHE B 1 40 ? -16.391 2.727 -6.129 1 98.69 40 PHE B O 1
ATOM 2340 N N . ALA B 1 41 ? -14.234 2.6 -6.676 1 98.75 41 ALA B N 1
ATOM 2341 C CA . ALA B 1 41 ? -13.797 3.004 -5.34 1 98.75 41 ALA B CA 1
ATOM 2342 C C . ALA B 1 41 ? -14.258 4.422 -5.02 1 98.75 41 ALA B C 1
ATOM 2344 O O . ALA B 1 41 ? -14.648 4.719 -3.887 1 98.75 41 ALA B O 1
ATOM 2345 N N . VAL B 1 42 ? -14.211 5.297 -5.992 1 98.12 42 VAL B N 1
ATOM 2346 C CA . VAL B 1 42 ? -14.648 6.676 -5.793 1 98.12 42 VAL B CA 1
ATOM 2347 C C . VAL B 1 42 ? -16.141 6.707 -5.512 1 98.12 42 VAL B C 1
ATOM 2349 O O . VAL B 1 42 ? -16.594 7.387 -4.586 1 98.12 42 VAL B O 1
ATOM 2352 N N . VAL B 1 43 ? -16.891 5.984 -6.273 1 98.31 43 VAL B N 1
ATOM 2353 C CA . VAL B 1 43 ? -18.344 5.934 -6.086 1 98.31 43 VAL B CA 1
ATOM 2354 C C . VAL B 1 43 ? -18.656 5.418 -4.688 1 98.31 43 VAL B C 1
ATOM 2356 O O . VAL B 1 43 ? -19.438 6.039 -3.951 1 98.31 43 VAL B O 1
ATOM 2359 N N . LEU B 1 44 ? -18.062 4.344 -4.32 1 98.44 44 LEU B N 1
ATOM 2360 C CA . LEU B 1 44 ? -18.297 3.768 -2.998 1 98.44 44 LEU B CA 1
ATOM 2361 C C . LEU B 1 44 ? -17.797 4.707 -1.903 1 98.44 44 LEU B C 1
ATOM 2363 O O . LEU B 1 44 ? -18.453 4.848 -0.863 1 98.44 44 LEU B O 1
ATOM 2367 N N . GLY B 1 45 ? -16.609 5.301 -2.148 1 98.44 45 GLY B N 1
ATOM 2368 C CA . GLY B 1 45 ? -16.078 6.254 -1.189 1 98.44 45 GLY B CA 1
ATOM 2369 C C . GLY B 1 45 ? -17 7.422 -0.925 1 98.44 45 GLY B C 1
ATOM 2370 O O . GLY B 1 45 ? -17.172 7.836 0.223 1 98.44 45 GLY B O 1
ATOM 2371 N N . VAL B 1 46 ? -17.609 7.93 -1.969 1 97.06 46 VAL B N 1
ATOM 2372 C CA . VAL B 1 46 ? -18.562 9.023 -1.845 1 97.06 46 VAL B CA 1
ATOM 2373 C C . VAL B 1 46 ? -19.781 8.57 -1.032 1 97.06 46 VAL B C 1
ATOM 2375 O O . VAL B 1 46 ? -20.203 9.258 -0.101 1 97.06 46 VAL B O 1
ATOM 2378 N N . LEU B 1 47 ? -20.281 7.43 -1.339 1 97.81 47 LEU B N 1
ATOM 2379 C CA . LEU B 1 47 ? -21.438 6.898 -0.622 1 97.81 47 LEU B CA 1
ATOM 2380 C C . LEU B 1 47 ? -21.109 6.695 0.854 1 97.81 47 LEU B C 1
ATOM 2382 O O . LEU B 1 47 ? -21.922 7.031 1.724 1 97.81 47 LEU B O 1
ATOM 2386 N N . LEU B 1 48 ? -19.969 6.207 1.136 1 98.19 48 LEU B N 1
ATOM 2387 C CA . LEU B 1 48 ? -19.531 5.98 2.514 1 98.19 48 LEU B CA 1
ATOM 2388 C C . LEU B 1 48 ? -19.391 7.301 3.262 1 98.19 48 LEU B C 1
ATOM 2390 O O . LEU B 1 48 ? -19.703 7.383 4.453 1 98.19 48 LEU B O 1
ATOM 2394 N N . THR B 1 49 ? -18.859 8.266 2.574 1 97.19 49 THR B N 1
ATOM 2395 C CA . THR B 1 49 ? -18.719 9.57 3.201 1 97.19 49 THR B CA 1
ATOM 2396 C C . THR B 1 49 ? -20.062 10.125 3.633 1 97.19 49 THR B C 1
ATOM 2398 O O . THR B 1 49 ? -20.219 10.641 4.742 1 97.19 49 THR B O 1
ATOM 2401 N N . PHE B 1 50 ? -21.062 9.992 2.787 1 95.06 50 PHE B N 1
ATOM 2402 C CA . PHE B 1 50 ? -22.406 10.438 3.15 1 95.06 50 PHE B CA 1
ATOM 2403 C C . PHE B 1 50 ? -22.953 9.609 4.312 1 95.06 50 PHE B C 1
ATOM 2405 O O . PHE B 1 50 ? -23.672 10.133 5.16 1 95.06 50 PHE B O 1
ATOM 2412 N N . GLY B 1 51 ? -22.594 8.352 4.254 1 96.81 51 GLY B N 1
ATOM 2413 C CA . GLY B 1 51 ? -22.984 7.523 5.383 1 96.81 51 GLY B CA 1
ATOM 2414 C C . GLY B 1 51 ? -22.391 7.992 6.699 1 96.81 51 GLY B C 1
ATOM 2415 O O . GLY B 1 51 ? -23.062 8 7.727 1 96.81 51 GLY B O 1
ATOM 2416 N N . GLN B 1 52 ? -21.203 8.414 6.672 1 95.69 52 GLN B N 1
ATOM 2417 C CA . GLN B 1 52 ? -20.516 8.891 7.867 1 95.69 52 GLN B CA 1
ATOM 2418 C C . GLN B 1 52 ? -21.125 10.195 8.367 1 95.69 52 GLN B C 1
ATOM 2420 O O . GLN B 1 52 ? -21.078 10.492 9.562 1 95.69 52 GLN B O 1
ATOM 2425 N N . LEU B 1 53 ? -21.672 10.984 7.441 1 92.25 53 LEU B N 1
ATOM 2426 C CA . LEU B 1 53 ? -22.219 12.297 7.777 1 92.25 53 LEU B CA 1
ATOM 2427 C C . LEU B 1 53 ? -23.719 12.195 8.094 1 92.25 53 LEU B C 1
ATOM 2429 O O . LEU B 1 53 ? -24.359 13.203 8.414 1 92.25 53 LEU B O 1
ATOM 2433 N N . SER B 1 54 ? -24.25 11.016 8.031 1 94.12 54 SER B N 1
ATOM 2434 C CA . SER B 1 54 ? -25.672 10.797 8.234 1 94.12 54 SER B CA 1
ATOM 2435 C C . SER B 1 54 ? -26.094 11.133 9.656 1 94.12 54 SER B C 1
ATOM 2437 O O . SER B 1 54 ? -25.297 11.008 10.594 1 94.12 54 SER B O 1
ATOM 2439 N N . LYS B 1 55 ? -27.359 11.555 9.805 1 93.31 55 LYS B N 1
ATOM 2440 C CA . LYS B 1 55 ? -27.922 11.844 11.125 1 93.31 55 LYS B CA 1
ATOM 2441 C C . LYS B 1 55 ? -28.297 10.555 11.852 1 93.31 55 LYS B C 1
ATOM 2443 O O . LYS B 1 55 ? -28.469 10.555 13.07 1 93.31 55 LYS B O 1
ATOM 2448 N N . TYR B 1 56 ? -28.422 9.523 11.109 1 97.25 56 TYR B N 1
ATOM 2449 C CA . TYR B 1 56 ? -28.844 8.25 11.68 1 97.25 56 TYR B CA 1
ATOM 2450 C C . TYR B 1 56 ? -27.641 7.48 12.227 1 97.25 56 TYR B C 1
ATOM 2452 O O . TYR B 1 56 ? -26.703 7.168 11.484 1 97.25 56 TYR B O 1
ATOM 2460 N N . ARG B 1 57 ? -27.703 7.027 13.422 1 97 57 ARG B N 1
ATOM 2461 C CA . ARG B 1 57 ? -26.594 6.383 14.125 1 97 57 ARG B CA 1
ATOM 2462 C C . ARG B 1 57 ? -26.25 5.043 13.492 1 97 57 ARG B C 1
ATOM 2464 O O . ARG B 1 57 ? -25.078 4.668 13.422 1 97 57 ARG B O 1
ATOM 2471 N N . VAL B 1 58 ? -27.234 4.355 13.07 1 97.56 58 VAL B N 1
ATOM 2472 C CA . VAL B 1 58 ? -27.016 3.023 12.508 1 97.56 58 VAL B CA 1
ATOM 2473 C C . VAL B 1 58 ? -26.219 3.135 11.211 1 97.56 58 VAL B C 1
ATOM 2475 O O . VAL B 1 58 ? -25.297 2.363 10.977 1 97.56 58 VAL B O 1
ATOM 2478 N N . ILE B 1 59 ? -26.578 4.094 10.414 1 97.75 59 ILE B N 1
ATOM 2479 C CA . ILE B 1 59 ? -25.891 4.293 9.141 1 97.75 59 ILE B CA 1
ATOM 2480 C C . ILE B 1 59 ? -24.453 4.738 9.391 1 97.75 59 ILE B C 1
ATOM 2482 O O . ILE B 1 59 ? -23.531 4.262 8.727 1 97.75 59 ILE B O 1
ATOM 2486 N N . ARG B 1 60 ? -24.234 5.527 10.312 1 97.44 60 ARG B N 1
ATOM 2487 C CA . ARG B 1 60 ? -22.906 5.996 10.672 1 97.44 60 ARG B CA 1
ATOM 2488 C C . ARG B 1 60 ? -22.031 4.844 11.156 1 97.44 60 ARG B C 1
ATOM 2490 O O . ARG B 1 60 ? -20.859 4.754 10.789 1 97.44 60 ARG B O 1
ATOM 2497 N N . PHE B 1 61 ? -22.656 4.027 11.922 1 97.38 61 PHE B N 1
ATOM 2498 C CA . PHE B 1 61 ? -21.922 2.904 12.492 1 97.38 61 PHE B CA 1
ATOM 2499 C C . PHE B 1 61 ? -21.516 1.916 11.406 1 97.38 61 PHE B C 1
ATOM 2501 O O . PHE B 1 61 ? -20.375 1.435 11.383 1 97.38 61 PHE B O 1
ATOM 2508 N N . ILE B 1 62 ? -22.359 1.646 10.508 1 97.88 62 ILE B N 1
ATOM 2509 C CA . ILE B 1 62 ? -22.094 0.716 9.414 1 97.88 62 ILE B CA 1
ATOM 2510 C C . ILE B 1 62 ? -20.969 1.271 8.531 1 97.88 62 ILE B C 1
ATOM 2512 O O . ILE B 1 62 ? -20.062 0.539 8.133 1 97.88 62 ILE B O 1
ATOM 2516 N N . SER B 1 63 ? -21.062 2.574 8.25 1 98.06 63 SER B N 1
ATOM 2517 C CA . SER B 1 63 ? -20.031 3.213 7.449 1 98.06 63 SER B CA 1
ATOM 2518 C C . SER B 1 63 ? -18.672 3.162 8.156 1 98.06 63 SER B C 1
ATOM 2520 O O . SER B 1 63 ? -17.656 2.889 7.523 1 98.06 63 SER B O 1
ATOM 2522 N N . PHE B 1 64 ? -18.719 3.354 9.391 1 96.56 64 PHE B N 1
ATOM 2523 C CA . PHE B 1 64 ? -17.5 3.312 10.195 1 96.56 64 PHE B CA 1
ATOM 2524 C C . PHE B 1 64 ? -16.875 1.922 10.164 1 96.56 64 PHE B C 1
ATOM 2526 O O . PHE B 1 64 ? -15.672 1.779 9.953 1 96.56 64 PHE B O 1
ATOM 2533 N N . LEU B 1 65 ? -17.672 0.929 10.375 1 96.5 65 LEU B N 1
ATOM 2534 C CA . LEU B 1 65 ? -17.188 -0.449 10.375 1 96.5 65 LEU B CA 1
ATOM 2535 C C . LEU B 1 65 ? -16.609 -0.826 9.016 1 96.5 65 LEU B C 1
ATOM 2537 O O . LEU B 1 65 ? -15.555 -1.462 8.945 1 96.5 65 LEU B O 1
ATOM 2541 N N . TYR B 1 66 ? -17.344 -0.471 8.008 1 97.56 66 TYR B N 1
ATOM 2542 C CA . TYR B 1 66 ? -16.875 -0.723 6.648 1 97.56 66 TYR B CA 1
ATOM 2543 C C . TYR B 1 66 ? -15.5 -0.106 6.422 1 97.56 66 TYR B C 1
ATOM 2545 O O . TYR B 1 66 ? -14.586 -0.772 5.922 1 97.56 66 TYR B O 1
ATOM 2553 N N . ILE B 1 67 ? -15.344 1.121 6.762 1 97.12 67 ILE B N 1
ATOM 2554 C CA . ILE B 1 67 ? -14.109 1.857 6.543 1 97.12 67 ILE B CA 1
ATOM 2555 C C . ILE B 1 67 ? -12.977 1.219 7.352 1 97.12 67 ILE B C 1
ATOM 2557 O O . ILE B 1 67 ? -11.875 1.029 6.84 1 97.12 67 ILE B O 1
ATOM 2561 N N . GLU B 1 68 ? -13.281 0.795 8.562 1 93.75 68 GLU B N 1
ATOM 2562 C CA . GLU B 1 68 ? -12.281 0.152 9.414 1 93.75 68 GLU B CA 1
ATOM 2563 C C . GLU B 1 68 ? -11.812 -1.169 8.812 1 93.75 68 GLU B C 1
ATOM 2565 O O . GLU B 1 68 ? -10.625 -1.481 8.844 1 93.75 68 GLU B O 1
ATOM 2570 N N . LEU B 1 69 ? -12.672 -1.901 8.281 1 95.75 69 LEU B N 1
ATOM 2571 C CA . LEU B 1 69 ? -12.312 -3.172 7.66 1 95.75 69 LEU B CA 1
ATOM 2572 C C . LEU B 1 69 ? -11.461 -2.945 6.41 1 95.75 69 LEU B C 1
ATOM 2574 O O . LEU B 1 69 ? -10.484 -3.658 6.18 1 95.75 69 LEU B O 1
ATOM 2578 N N . CYS B 1 70 ? -11.852 -1.952 5.629 1 95.94 70 CYS B N 1
ATOM 2579 C CA . CYS B 1 70 ? -11.109 -1.628 4.418 1 95.94 70 CYS B CA 1
ATOM 2580 C C . CYS B 1 70 ? -9.68 -1.222 4.75 1 95.94 70 CYS B C 1
ATOM 2582 O O . CYS B 1 70 ? -8.742 -1.566 4.023 1 95.94 70 CYS B O 1
ATOM 2584 N N . ARG B 1 71 ? -9.469 -0.543 5.793 1 91.44 71 ARG B N 1
ATOM 2585 C CA . ARG B 1 71 ? -8.172 0.048 6.109 1 91.44 71 ARG B CA 1
ATOM 2586 C C . ARG B 1 71 ? -7.309 -0.923 6.902 1 91.44 71 ARG B C 1
ATOM 2588 O O . ARG B 1 71 ? -6.094 -0.736 7.008 1 91.44 71 ARG B O 1
ATOM 2595 N N . ASN B 1 72 ? -7.957 -2.053 7.441 1 91.94 72 ASN B N 1
ATOM 2596 C CA . ASN B 1 72 ? -7.191 -2.936 8.312 1 91.94 72 ASN B CA 1
ATOM 2597 C C . ASN B 1 72 ? -6.992 -4.312 7.688 1 91.94 72 ASN B C 1
ATOM 2599 O O . ASN B 1 72 ? -6.156 -5.09 8.148 1 91.94 72 ASN B O 1
ATOM 2603 N N . ILE B 1 73 ? -7.707 -4.648 6.688 1 95.81 73 ILE B N 1
ATOM 2604 C CA . ILE B 1 73 ? -7.539 -5.902 5.957 1 95.81 73 ILE B CA 1
ATOM 2605 C C . ILE B 1 73 ? -6.641 -5.672 4.742 1 95.81 73 ILE B C 1
ATOM 2607 O O . ILE B 1 73 ? -6.84 -4.719 3.986 1 95.81 73 ILE B O 1
ATOM 2611 N N . PRO B 1 74 ? -5.602 -6.504 4.59 1 95.94 74 PRO B N 1
ATOM 2612 C CA . PRO B 1 74 ? -4.758 -6.352 3.404 1 95.94 74 PRO B CA 1
ATOM 2613 C C . PRO B 1 74 ? -5.551 -6.402 2.102 1 95.94 74 PRO B C 1
ATOM 2615 O O . PRO B 1 74 ? -6.484 -7.203 1.976 1 95.94 74 PRO B O 1
ATOM 2618 N N . THR B 1 75 ? -5.199 -5.543 1.214 1 97.31 75 THR B N 1
ATOM 2619 C CA . THR B 1 75 ? -5.867 -5.496 -0.081 1 97.31 75 THR B CA 1
ATOM 2620 C C . THR B 1 75 ? -5.891 -6.879 -0.728 1 97.31 75 THR B C 1
ATOM 2622 O O . THR B 1 75 ? -6.902 -7.285 -1.301 1 97.31 75 THR B O 1
ATOM 2625 N N . LEU B 1 76 ? -4.766 -7.578 -0.629 1 97.44 76 LEU B N 1
ATOM 2626 C CA . LEU B 1 76 ? -4.676 -8.906 -1.222 1 97.44 76 LEU B CA 1
ATOM 2627 C C . LEU B 1 76 ? -5.742 -9.836 -0.644 1 97.44 76 LEU B C 1
ATOM 2629 O O . LEU B 1 76 ? -6.309 -10.656 -1.362 1 97.44 76 LEU B O 1
ATOM 2633 N N . ILE B 1 77 ? -6.027 -9.719 0.597 1 97 77 ILE B N 1
ATOM 2634 C CA . ILE B 1 77 ? -7.039 -10.555 1.238 1 97 77 ILE B CA 1
ATOM 2635 C C . ILE B 1 77 ? -8.422 -10.211 0.675 1 97 77 ILE B C 1
ATOM 2637 O O . ILE B 1 77 ? -9.266 -11.094 0.507 1 97 77 ILE B O 1
ATOM 2641 N N . TRP B 1 78 ? -8.648 -8.953 0.418 1 97.81 78 TRP B N 1
ATOM 2642 C CA . TRP B 1 78 ? -9.906 -8.57 -0.217 1 97.81 78 TRP B CA 1
ATOM 2643 C C . TRP B 1 78 ? -10.055 -9.227 -1.584 1 97.81 78 TRP B C 1
ATOM 2645 O O . TRP B 1 78 ? -11.141 -9.664 -1.959 1 97.81 78 TRP B O 1
ATOM 2655 N N . LEU B 1 79 ? -8.961 -9.281 -2.354 1 97.62 79 LEU B N 1
ATOM 2656 C CA . LEU B 1 79 ? -9.008 -9.969 -3.639 1 97.62 79 LEU B CA 1
ATOM 2657 C C . LEU B 1 79 ? -9.391 -11.438 -3.457 1 97.62 79 LEU B C 1
ATOM 2659 O O . LEU B 1 79 ? -10.266 -11.945 -4.168 1 97.62 79 LEU B O 1
ATOM 2663 N N . LEU B 1 80 ? -8.781 -12.094 -2.516 1 96.06 80 LEU B N 1
ATOM 2664 C CA . LEU B 1 80 ? -9.039 -13.508 -2.258 1 96.06 80 LEU B CA 1
ATOM 2665 C C . LEU B 1 80 ? -10.469 -13.711 -1.772 1 96.06 80 LEU B C 1
ATOM 2667 O O . LEU B 1 80 ? -11.109 -14.711 -2.115 1 96.06 80 LEU B O 1
ATOM 2671 N N . PHE B 1 81 ? -10.945 -12.789 -0.946 1 96.75 81 PHE B N 1
ATOM 2672 C CA . PHE B 1 81 ? -12.312 -12.867 -0.451 1 96.75 81 PHE B CA 1
ATOM 2673 C C . PHE B 1 81 ? -13.312 -12.898 -1.606 1 96.75 81 PHE B C 1
ATOM 2675 O O . PHE B 1 81 ? -14.195 -13.75 -1.648 1 96.75 81 PHE B O 1
ATOM 2682 N N . PHE B 1 82 ? -13.164 -12.016 -2.545 1 96.69 82 PHE B N 1
ATOM 2683 C CA . PHE B 1 82 ? -14.117 -11.914 -3.639 1 96.69 82 PHE B CA 1
ATOM 2684 C C . PHE B 1 82 ? -13.945 -13.062 -4.621 1 96.69 82 PHE B C 1
ATOM 2686 O O . PHE B 1 82 ? -14.875 -13.398 -5.367 1 96.69 82 PHE B O 1
ATOM 2693 N N . TYR B 1 83 ? -12.758 -13.656 -4.566 1 94.62 83 TYR B N 1
ATOM 2694 C CA . TYR B 1 83 ? -12.508 -14.773 -5.469 1 94.62 83 TYR B CA 1
ATOM 2695 C C . TYR B 1 83 ? -12.984 -16.078 -4.855 1 94.62 83 TYR B C 1
ATOM 2697 O O . TYR B 1 83 ? -13.672 -16.875 -5.512 1 94.62 83 TYR B O 1
ATOM 2705 N N . TYR B 1 84 ? -12.734 -16.328 -3.582 1 91.31 84 TYR B N 1
ATOM 2706 C CA . TYR B 1 84 ? -12.961 -17.641 -2.979 1 91.31 84 TYR B CA 1
ATOM 2707 C C . TYR B 1 84 ? -14.219 -17.641 -2.121 1 91.31 84 TYR B C 1
ATOM 2709 O O . TYR B 1 84 ? -14.867 -18.672 -1.96 1 91.31 84 TYR B O 1
ATOM 2717 N N . VAL B 1 85 ? -14.555 -16.5 -1.466 1 92.25 85 VAL B N 1
ATOM 2718 C CA . VAL B 1 85 ? -15.578 -16.484 -0.423 1 92.25 85 VAL B CA 1
ATOM 2719 C C . VAL B 1 85 ? -16.891 -15.922 -0.984 1 92.25 85 VAL B C 1
ATOM 2721 O O . VAL B 1 85 ? -17.938 -16.531 -0.833 1 92.25 85 VAL B O 1
ATOM 2724 N N . PHE B 1 86 ? -16.797 -14.891 -1.728 1 93.12 86 PHE B N 1
ATOM 2725 C CA . PHE B 1 86 ? -17.969 -14.141 -2.168 1 93.12 86 PHE B CA 1
ATOM 2726 C C . PHE B 1 86 ? -18.891 -15.016 -3.004 1 93.12 86 PHE B C 1
ATOM 2728 O O . PHE B 1 86 ? -20.094 -15.055 -2.771 1 93.12 86 PHE B O 1
ATOM 2735 N N . PRO B 1 87 ? -18.391 -15.781 -4.012 1 90.69 87 PRO B N 1
ATOM 2736 C CA . PRO B 1 87 ? -19.281 -16.625 -4.805 1 90.69 87 PRO B CA 1
ATOM 2737 C C . PRO B 1 87 ? -20.016 -17.656 -3.963 1 90.69 87 PRO B C 1
ATOM 2739 O O . PRO B 1 87 ? -21.141 -18.047 -4.289 1 90.69 87 PRO B O 1
ATOM 2742 N N . GLU B 1 88 ? -19.406 -18.094 -2.902 1 87.94 88 GLU B N 1
ATOM 2743 C CA . GLU B 1 88 ? -19.938 -19.156 -2.078 1 87.94 88 GLU B CA 1
ATOM 2744 C C . GLU B 1 88 ? -21.094 -18.672 -1.206 1 87.94 88 GLU B C 1
ATOM 2746 O O . GLU B 1 88 ? -21.828 -19.469 -0.623 1 87.94 88 GLU B O 1
ATOM 2751 N N . LEU B 1 89 ? -21.234 -17.344 -1.163 1 87.69 89 LEU B N 1
ATOM 2752 C CA . LEU B 1 89 ? -22.266 -16.75 -0.318 1 87.69 89 LEU B CA 1
ATOM 2753 C C . LEU B 1 89 ? -23.609 -16.75 -1.026 1 87.69 89 LEU B C 1
ATOM 2755 O O . LEU B 1 89 ? -24.641 -16.453 -0.413 1 87.69 89 LEU B O 1
ATOM 2759 N N . PHE B 1 90 ? -23.656 -17.125 -2.277 1 88.56 90 PHE B N 1
ATOM 2760 C CA . PHE B 1 90 ? -24.875 -17.078 -3.072 1 88.56 90 PHE B CA 1
ATOM 2761 C C . PHE B 1 90 ? -25.453 -18.469 -3.271 1 88.56 90 PHE B C 1
ATOM 2763 O O . PHE B 1 90 ? -24.828 -19.469 -2.893 1 88.56 90 PHE B O 1
ATOM 2770 N N . SER B 1 91 ? -26.688 -18.5 -3.824 1 86.31 91 SER B N 1
ATOM 2771 C CA . SER B 1 91 ? -27.359 -19.766 -4.105 1 86.31 91 SER B CA 1
ATOM 2772 C C . SER B 1 91 ? -26.609 -20.562 -5.168 1 86.31 91 SER B C 1
ATOM 2774 O O . SER B 1 91 ? -25.75 -20.031 -5.863 1 86.31 91 SER B O 1
ATOM 2776 N N . GLU B 1 92 ? -26.891 -21.797 -5.219 1 86.69 92 GLU B N 1
ATOM 2777 C CA . GLU B 1 92 ? -26.141 -22.734 -6.062 1 86.69 92 GLU B CA 1
ATOM 2778 C C . GLU B 1 92 ? -26.141 -22.281 -7.52 1 86.69 92 GLU B C 1
ATOM 2780 O O . GLU B 1 92 ? -25.078 -22.281 -8.172 1 86.69 92 GLU B O 1
ATOM 2785 N N . PRO B 1 93 ? -27.281 -21.859 -8.062 1 86.81 93 PRO B N 1
ATOM 2786 C CA . PRO B 1 93 ? -27.234 -21.438 -9.469 1 86.81 93 PRO B CA 1
ATOM 2787 C C . PRO B 1 93 ? -26.328 -20.219 -9.68 1 86.81 93 PRO B C 1
ATOM 2789 O O . PRO B 1 93 ? -25.594 -20.156 -10.672 1 86.81 93 PRO B O 1
ATOM 2792 N N . ILE B 1 94 ? -26.344 -19.297 -8.82 1 86.56 94 ILE B N 1
ATOM 2793 C CA . ILE B 1 94 ? -25.531 -18.094 -8.93 1 86.56 94 ILE B CA 1
ATOM 2794 C C . ILE B 1 94 ? -24.062 -18.422 -8.656 1 86.56 94 ILE B C 1
ATOM 2796 O O . ILE B 1 94 ? -23.172 -17.938 -9.344 1 86.56 94 ILE B O 1
ATOM 2800 N N . LYS B 1 95 ? -23.844 -19.219 -7.719 1 87.12 95 LYS B N 1
ATOM 2801 C CA . LYS B 1 95 ? -22.5 -19.703 -7.375 1 87.12 95 LYS B CA 1
ATOM 2802 C C . LYS B 1 95 ? -21.828 -20.359 -8.578 1 87.12 95 LYS B C 1
ATOM 2804 O O . LYS B 1 95 ? -20.688 -20.062 -8.891 1 87.12 95 LYS B O 1
ATOM 2809 N N . THR B 1 96 ? -22.562 -21.219 -9.172 1 88.12 96 THR B N 1
ATOM 2810 C CA . THR B 1 96 ? -22.047 -21.938 -10.328 1 88.12 96 THR B CA 1
ATOM 2811 C C . THR B 1 96 ? -21.75 -20.969 -11.477 1 88.12 96 THR B C 1
ATOM 2813 O O . THR B 1 96 ? -20.734 -21.094 -12.156 1 88.12 96 THR B O 1
ATOM 2816 N N . MET B 1 97 ? -22.703 -20.094 -11.633 1 88.5 97 MET B N 1
ATOM 2817 C CA . MET B 1 97 ? -22.516 -19.094 -12.688 1 88.5 97 MET B CA 1
ATOM 2818 C C . MET B 1 97 ? -21.25 -18.281 -12.445 1 88.5 97 MET B C 1
ATOM 2820 O O . MET B 1 97 ? -20.469 -18.047 -13.367 1 88.5 97 MET B O 1
ATOM 2824 N N . LEU B 1 98 ? -21.062 -17.844 -11.273 1 87.81 98 LEU B N 1
ATOM 2825 C CA . LEU B 1 98 ? -19.906 -17.031 -10.914 1 87.81 98 LEU B CA 1
ATOM 2826 C C . LEU B 1 98 ? -18.609 -17.828 -11.047 1 87.81 98 LEU B C 1
ATOM 2828 O O . LEU B 1 98 ? -17.641 -17.359 -11.656 1 87.81 98 LEU B O 1
ATOM 2832 N N . ASN B 1 99 ? -18.609 -18.984 -10.562 1 86.69 99 ASN B N 1
ATOM 2833 C CA . ASN B 1 99 ? -17.406 -19.812 -10.539 1 86.69 99 ASN B CA 1
ATOM 2834 C C . ASN B 1 99 ? -17.016 -20.297 -11.93 1 86.69 99 ASN B C 1
ATOM 2836 O O . ASN B 1 99 ? -15.852 -20.594 -12.195 1 86.69 99 ASN B O 1
ATOM 2840 N N . ASN B 1 100 ? -17.984 -20.375 -12.789 1 88 100 ASN B N 1
ATOM 2841 C CA . ASN B 1 100 ? -17.734 -20.844 -14.148 1 88 100 ASN B CA 1
ATOM 2842 C C . ASN B 1 100 ? -17.375 -19.703 -15.086 1 88 100 ASN B C 1
ATOM 2844 O O . ASN B 1 100 ? -16.984 -19.922 -16.234 1 88 100 ASN B O 1
ATOM 2848 N N . ASN B 1 101 ? -17.531 -18.531 -14.555 1 88.44 101 ASN B N 1
ATOM 2849 C CA . ASN B 1 101 ? -17.172 -17.375 -15.367 1 88.44 101 ASN B CA 1
ATOM 2850 C C . ASN B 1 101 ? -15.656 -17.234 -15.492 1 88.44 101 ASN B C 1
ATOM 2852 O O . ASN B 1 101 ? -14.953 -17.109 -14.492 1 88.44 101 ASN B O 1
ATOM 2856 N N . GLN B 1 102 ? -15.18 -17.172 -16.719 1 88.31 102 GLN B N 1
ATOM 2857 C CA . GLN B 1 102 ? -13.75 -17.109 -16.984 1 88.31 102 GLN B CA 1
ATOM 2858 C C . GLN B 1 102 ? -13.156 -15.789 -16.516 1 88.31 102 GLN B C 1
ATOM 2860 O O . GLN B 1 102 ? -11.953 -15.695 -16.266 1 88.31 102 GLN B O 1
ATOM 2865 N N . ALA B 1 103 ? -14.047 -14.805 -16.328 1 93.75 103 ALA B N 1
ATOM 2866 C CA . ALA B 1 103 ? -13.57 -13.477 -15.945 1 93.75 103 ALA B CA 1
ATOM 2867 C C . ALA B 1 103 ? -13.719 -13.258 -14.445 1 93.75 103 ALA B C 1
ATOM 2869 O O . ALA B 1 103 ? -13.57 -12.133 -13.953 1 93.75 103 ALA B O 1
ATOM 2870 N N . LEU B 1 104 ? -13.992 -14.297 -13.672 1 94.06 104 LEU B N 1
ATOM 2871 C CA . LEU B 1 104 ? -14.203 -14.172 -12.234 1 94.06 104 LEU B CA 1
ATOM 2872 C C . LEU B 1 104 ? -12.977 -13.57 -11.562 1 94.06 104 LEU B C 1
ATOM 2874 O O . LEU B 1 104 ? -13.094 -12.695 -10.703 1 94.06 104 LEU B O 1
ATOM 2878 N N . ASN B 1 105 ? -11.805 -14.094 -11.977 1 96.56 105 ASN B N 1
ATOM 2879 C CA . ASN B 1 105 ? -10.586 -13.602 -11.352 1 96.56 105 ASN B CA 1
ATOM 2880 C C . ASN B 1 105 ? -10.391 -12.109 -11.586 1 96.56 105 ASN B C 1
ATOM 2882 O O . ASN B 1 105 ? -10.039 -11.367 -10.664 1 96.56 105 ASN B O 1
ATOM 2886 N N . PHE B 1 106 ? -10.688 -11.602 -12.773 1 98 106 PHE B N 1
ATOM 2887 C CA . PHE B 1 106 ? -10.562 -10.195 -13.125 1 98 106 PHE B CA 1
ATOM 2888 C C . PHE B 1 106 ? -11.523 -9.336 -12.312 1 98 106 PHE B C 1
ATOM 2890 O O . PHE B 1 106 ? -11.117 -8.336 -11.711 1 98 106 PHE B O 1
ATOM 2897 N N . TRP B 1 107 ? -12.75 -9.742 -12.25 1 97.75 107 TRP B N 1
ATOM 2898 C CA . TRP B 1 107 ? -13.766 -8.969 -11.547 1 97.75 107 TRP B CA 1
ATOM 2899 C C . TRP B 1 107 ? -13.555 -9.039 -10.031 1 97.75 107 TRP B C 1
ATOM 2901 O O . TRP B 1 107 ? -13.844 -8.078 -9.312 1 97.75 107 TRP B O 1
ATOM 2911 N N . ALA B 1 108 ? -13.086 -10.227 -9.531 1 98 108 ALA B N 1
ATOM 2912 C CA . ALA B 1 108 ? -12.742 -10.344 -8.117 1 98 108 ALA B CA 1
ATOM 2913 C C . ALA B 1 108 ? -11.625 -9.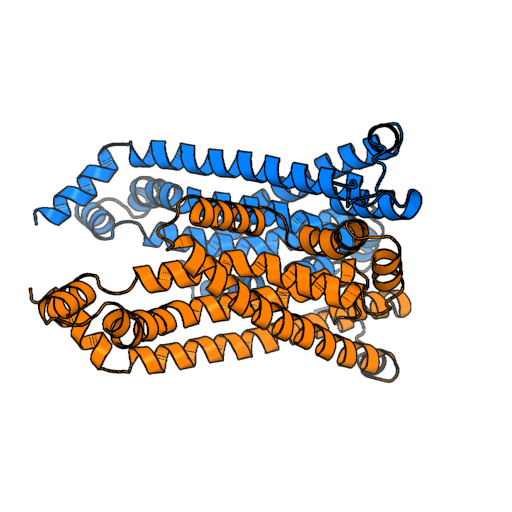367 -7.742 1 98 108 ALA B C 1
ATOM 2915 O O . ALA B 1 108 ? -11.664 -8.75 -6.68 1 98 108 ALA B O 1
ATOM 2916 N N . ALA B 1 109 ? -10.625 -9.25 -8.656 1 98.62 109 ALA B N 1
ATOM 2917 C CA . ALA B 1 109 ? -9.539 -8.289 -8.438 1 98.62 109 ALA B CA 1
ATOM 2918 C C . ALA B 1 109 ? -10.07 -6.859 -8.406 1 98.62 109 ALA B C 1
ATOM 2920 O O . ALA B 1 109 ? -9.703 -6.078 -7.527 1 98.62 109 ALA B O 1
ATOM 2921 N N . ILE B 1 110 ? -10.945 -6.531 -9.344 1 98.75 110 ILE B N 1
ATOM 2922 C CA . ILE B 1 110 ? -11.539 -5.199 -9.398 1 98.75 110 ILE B CA 1
ATOM 2923 C C . ILE B 1 110 ? -12.312 -4.934 -8.109 1 98.75 110 ILE B C 1
ATOM 2925 O O . ILE B 1 110 ? -12.172 -3.869 -7.5 1 98.75 110 ILE B O 1
ATOM 2929 N N . ALA B 1 111 ? -13.086 -5.863 -7.703 1 98.56 111 ALA B N 1
ATOM 2930 C CA . ALA B 1 111 ? -13.898 -5.703 -6.496 1 98.56 111 ALA B CA 1
ATOM 2931 C C . ALA B 1 111 ? -13.008 -5.5 -5.27 1 98.56 111 ALA B C 1
ATOM 2933 O O . ALA B 1 111 ? -13.258 -4.602 -4.461 1 98.56 111 ALA B O 1
ATOM 2934 N N . GLY B 1 112 ? -12.008 -6.355 -5.152 1 98.62 112 GLY B N 1
ATOM 2935 C CA . GLY B 1 112 ? -11.102 -6.242 -4.02 1 98.62 112 GLY B CA 1
ATOM 2936 C C . GLY B 1 112 ? -10.367 -4.914 -3.975 1 98.62 112 GLY B C 1
ATOM 2937 O O . GLY B 1 112 ? -10.297 -4.27 -2.926 1 98.62 112 GLY B O 1
ATOM 2938 N N . LEU B 1 113 ? -9.812 -4.488 -5.094 1 98.69 113 LEU B N 1
ATOM 2939 C CA . LEU B 1 113 ? -9.117 -3.209 -5.199 1 98.69 113 LEU B CA 1
ATOM 2940 C C . LEU B 1 113 ? -10.07 -2.053 -4.895 1 98.69 113 LEU B C 1
ATOM 2942 O O . LEU B 1 113 ? -9.688 -1.095 -4.219 1 98.69 113 LEU B O 1
ATOM 2946 N N . SER B 1 114 ? -11.266 -2.156 -5.383 1 98.75 114 SER B N 1
ATOM 2947 C CA . SER B 1 114 ? -12.266 -1.106 -5.188 1 98.75 114 SER B CA 1
ATOM 2948 C C . SER B 1 114 ? -12.633 -0.958 -3.715 1 98.75 114 SER B C 1
ATOM 2950 O O . SER B 1 114 ? -12.609 0.148 -3.174 1 98.75 114 SER B O 1
ATOM 2952 N N . ILE B 1 115 ? -12.945 -2.039 -3.123 1 98.25 115 ILE B N 1
ATOM 2953 C CA . ILE B 1 115 ? -13.398 -2.027 -1.735 1 98.25 115 ILE B CA 1
ATOM 2954 C C . ILE B 1 115 ? -12.273 -1.521 -0.833 1 98.25 115 ILE B C 1
ATOM 2956 O O . ILE B 1 115 ? -12.492 -0.646 0.008 1 98.25 115 ILE B O 1
ATOM 2960 N N . SER B 1 116 ? -11.141 -2.062 -1.017 1 97.62 116 SER B N 1
ATOM 2961 C CA . SER B 1 116 ? -10.008 -1.672 -0.185 1 97.62 116 SER B CA 1
ATOM 2962 C C . SER B 1 116 ? -9.711 -0.182 -0.322 1 97.62 116 SER B C 1
ATOM 2964 O O . SER B 1 116 ? -9.391 0.485 0.664 1 97.62 116 SER B O 1
ATOM 2966 N N . SER B 1 117 ? -9.828 0.359 -1.461 1 98.25 117 SER B N 1
ATOM 2967 C CA . SER B 1 117 ? -9.5 1.758 -1.722 1 98.25 117 SER B CA 1
ATOM 2968 C C . SER B 1 117 ? -10.641 2.678 -1.281 1 98.25 117 SER B C 1
ATOM 2970 O O . SER B 1 117 ? -10.406 3.84 -0.943 1 98.25 117 SER B O 1
ATOM 2972 N N . SER B 1 118 ? -11.82 2.191 -1.309 1 98.62 118 SER B N 1
ATOM 2973 C CA . SER B 1 118 ? -12.992 3.023 -1.041 1 98.62 118 SER B CA 1
ATOM 2974 C C . SER B 1 118 ? -12.961 3.582 0.377 1 98.62 118 SER B C 1
ATOM 2976 O O . SER B 1 118 ? -13.359 4.723 0.609 1 98.62 118 SER B O 1
ATOM 2978 N N . GLY B 1 119 ? -12.539 2.762 1.314 1 97.69 119 GLY B N 1
ATOM 2979 C CA . GLY B 1 119 ? -12.406 3.254 2.678 1 97.69 119 GLY B CA 1
ATOM 2980 C C . GLY B 1 119 ? -11.469 4.438 2.797 1 97.69 119 GLY B C 1
ATOM 2981 O O . GLY B 1 119 ? -11.781 5.422 3.469 1 97.69 119 GLY B O 1
ATOM 2982 N N . TYR B 1 120 ? -10.359 4.387 2.148 1 97 120 TYR B N 1
ATOM 2983 C CA . TYR B 1 120 ? -9.391 5.477 2.154 1 97 120 TYR B CA 1
ATOM 2984 C C . TYR B 1 120 ? -9.961 6.711 1.46 1 97 120 TYR B C 1
ATOM 2986 O O . TYR B 1 120 ? -9.773 7.836 1.931 1 97 120 TYR B O 1
ATOM 2994 N N . ILE B 1 121 ? -10.617 6.477 0.425 1 98.12 121 ILE B N 1
ATOM 2995 C CA . ILE B 1 121 ? -11.18 7.582 -0.344 1 98.12 121 ILE B CA 1
ATOM 2996 C C . ILE B 1 121 ? -12.234 8.305 0.485 1 98.12 121 ILE B C 1
ATOM 2998 O O . ILE B 1 121 ? -12.305 9.531 0.48 1 98.12 121 ILE B O 1
ATOM 3002 N N . SER B 1 122 ? -13.023 7.562 1.169 1 98.25 122 SER B N 1
ATOM 3003 C CA . SER B 1 122 ? -14.023 8.18 2.041 1 98.25 122 SER B CA 1
ATOM 3004 C C . SER B 1 122 ? -13.367 9.102 3.064 1 98.25 122 SER B C 1
ATOM 3006 O O . SER B 1 122 ? -13.852 10.211 3.305 1 98.25 122 SER B O 1
ATOM 3008 N N . GLU B 1 123 ? -12.32 8.688 3.631 1 96.5 123 GLU B N 1
ATOM 3009 C CA . GLU B 1 123 ? -11.609 9.5 4.613 1 96.5 123 GLU B CA 1
ATOM 3010 C C . GLU B 1 123 ? -10.992 10.734 3.963 1 96.5 123 GLU B C 1
ATOM 3012 O O . GLU B 1 123 ? -10.938 11.805 4.578 1 96.5 123 GLU B O 1
ATOM 3017 N N . ILE B 1 124 ? -10.523 10.57 2.762 1 96.81 124 ILE B N 1
ATOM 3018 C CA . ILE B 1 124 ? -9.977 11.695 2.012 1 96.81 124 ILE B CA 1
ATOM 3019 C C . ILE B 1 124 ? -11.07 12.742 1.779 1 96.81 124 ILE B C 1
ATOM 3021 O O . ILE B 1 124 ? -10.859 13.93 2.01 1 96.81 124 ILE B O 1
ATOM 3025 N N . ILE B 1 125 ? -12.203 12.258 1.417 1 97.31 125 ILE B N 1
ATOM 3026 C CA . ILE B 1 125 ? -13.32 13.156 1.137 1 97.31 125 ILE B CA 1
ATOM 3027 C C . ILE B 1 125 ? -13.789 13.82 2.432 1 97.31 125 ILE B C 1
ATOM 3029 O O . ILE B 1 125 ? -14.016 15.031 2.473 1 97.31 125 ILE B O 1
ATOM 3033 N N . ARG B 1 126 ? -13.945 13.047 3.41 1 96.12 126 ARG B N 1
ATOM 3034 C CA . ARG B 1 126 ? -14.32 13.609 4.707 1 96.12 126 ARG B CA 1
ATOM 3035 C C . ARG B 1 126 ? -13.328 14.672 5.156 1 96.12 126 ARG B C 1
ATOM 3037 O O . ARG B 1 126 ? -13.727 15.727 5.656 1 96.12 126 ARG B O 1
ATOM 3044 N N . GLY B 1 127 ? -12.062 14.336 4.965 1 95.19 127 GLY B N 1
ATOM 3045 C CA . GLY B 1 127 ? -11.031 15.312 5.273 1 95.19 127 GLY B CA 1
ATOM 3046 C C . GLY B 1 127 ? -11.141 16.578 4.449 1 95.19 127 GLY B C 1
ATOM 3047 O O . GLY B 1 127 ? -10.945 17.688 4.965 1 95.19 127 GLY B O 1
ATOM 3048 N N . GLY B 1 128 ? -11.453 16.438 3.217 1 95.25 128 GLY B N 1
ATOM 3049 C CA . GLY B 1 128 ? -11.68 17.578 2.357 1 95.25 128 GLY B CA 1
ATOM 3050 C C . GLY B 1 128 ? -12.852 18.438 2.795 1 95.25 128 GLY B C 1
ATOM 3051 O O . GLY B 1 128 ? -12.766 19.672 2.801 1 95.25 128 GLY B O 1
ATOM 3052 N N . ILE B 1 129 ? -13.898 17.859 3.191 1 95.5 129 ILE B N 1
ATOM 3053 C CA . ILE B 1 129 ? -15.086 18.547 3.672 1 95.5 129 ILE B CA 1
ATOM 3054 C C . ILE B 1 129 ? -14.758 19.297 4.961 1 95.5 129 ILE B C 1
ATOM 3056 O O . ILE B 1 129 ? -15.125 20.469 5.121 1 95.5 129 ILE B O 1
ATOM 3060 N N . SER B 1 130 ? -14.078 18.609 5.785 1 94.19 130 SER B N 1
ATOM 3061 C CA . SER B 1 130 ? -13.703 19.188 7.066 1 94.19 130 SER B CA 1
ATOM 3062 C C . SER B 1 130 ? -12.711 20.328 6.883 1 94.19 130 SER B C 1
ATOM 3064 O O . SER B 1 130 ? -12.547 21.172 7.77 1 94.19 130 SER B O 1
ATOM 3066 N N . GLY B 1 131 ? -12.031 20.297 5.777 1 94.12 131 GLY B N 1
ATOM 3067 C CA . GLY B 1 131 ? -11.031 21.312 5.5 1 94.12 131 GLY B CA 1
ATOM 3068 C C . GLY B 1 131 ? -11.633 22.625 5.055 1 94.12 131 GLY B C 1
ATOM 3069 O O . GLY B 1 131 ? -10.945 23.641 5.008 1 94.12 131 GLY B O 1
ATOM 3070 N N . VAL B 1 132 ? -12.914 22.688 4.797 1 94.44 132 VAL B N 1
ATOM 3071 C CA . VAL B 1 132 ? -13.594 23.906 4.398 1 94.44 132 VAL B CA 1
ATOM 3072 C C . VAL B 1 132 ? -13.805 24.812 5.621 1 94.44 132 VAL B C 1
ATOM 3074 O O . VAL B 1 132 ? -14.188 24.328 6.691 1 94.44 132 VAL B O 1
ATOM 3077 N N . SER B 1 133 ? -13.602 26.047 5.426 1 95.19 133 SER B N 1
ATOM 3078 C CA . SER B 1 133 ? -13.664 27.016 6.52 1 95.19 133 SER B CA 1
ATOM 3079 C C . SER B 1 133 ? -15.039 27.016 7.172 1 95.19 133 SER B C 1
ATOM 3081 O O . SER B 1 133 ? -16.047 27.266 6.508 1 95.19 133 SER B O 1
ATOM 3083 N N . LYS B 1 134 ? -15.023 26.859 8.375 1 94.75 134 LYS B N 1
ATOM 3084 C CA . LYS B 1 134 ? -16.281 26.891 9.125 1 94.75 134 LYS B CA 1
ATOM 3085 C C . LYS B 1 134 ? -16.891 28.297 9.117 1 94.75 134 LYS B C 1
ATOM 3087 O O . LYS B 1 134 ? -18.109 28.438 9.172 1 94.75 134 LYS B O 1
ATOM 3092 N N . GLU B 1 135 ? -15.969 29.234 9.102 1 94.06 135 GLU B N 1
ATOM 3093 C CA . GLU B 1 135 ? -16.406 30.625 9.047 1 94.06 135 GLU B CA 1
ATOM 3094 C C . GLU B 1 135 ? -17.203 30.906 7.77 1 94.06 135 GLU B C 1
ATOM 3096 O O . GLU B 1 135 ? -18.219 31.594 7.805 1 94.06 135 GLU B O 1
ATOM 3101 N N . GLN B 1 136 ? -16.703 30.328 6.676 1 94.38 136 GLN B N 1
ATOM 3102 C CA . GLN B 1 136 ? -17.391 30.5 5.406 1 94.38 136 GLN B CA 1
ATOM 3103 C C . GLN B 1 136 ? -18.781 29.859 5.453 1 94.38 136 GLN B C 1
ATOM 3105 O O . GLN B 1 136 ? -19.75 30.453 4.977 1 94.38 136 GLN B O 1
ATOM 3110 N N . VAL B 1 137 ? -18.875 28.766 6.043 1 95 137 VAL B N 1
ATOM 3111 C CA . VAL B 1 137 ? -20.141 28.047 6.137 1 95 137 VAL B CA 1
ATOM 3112 C C . VAL B 1 137 ? -21.094 28.781 7.062 1 95 137 VAL B C 1
ATOM 3114 O O . VAL B 1 137 ? -22.281 28.953 6.746 1 95 137 VAL B O 1
ATOM 3117 N N . SER B 1 138 ? -20.594 29.312 8.164 1 96.12 138 SER B N 1
ATOM 3118 C CA . SER B 1 138 ? -21.391 30.062 9.125 1 96.12 138 SER B CA 1
ATOM 3119 C C . SER B 1 138 ? -21.906 31.359 8.523 1 96.12 138 SER B C 1
ATOM 3121 O O . SER B 1 138 ? -23.062 31.75 8.742 1 96.12 138 SER B O 1
ATOM 3123 N N . ALA B 1 139 ? -21.016 32 7.875 1 96.69 139 ALA B N 1
ATOM 3124 C CA . ALA B 1 139 ? -21.406 33.25 7.219 1 96.69 139 ALA B CA 1
ATOM 3125 C C . ALA B 1 139 ? -22.531 33.031 6.223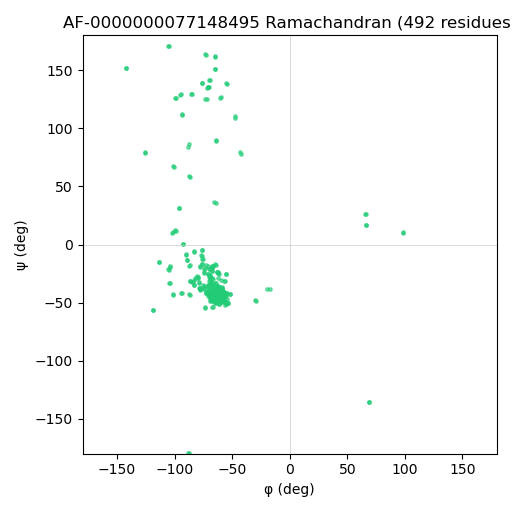 1 96.69 139 ALA B C 1
ATOM 3127 O O . ALA B 1 139 ? -23.469 33.812 6.152 1 96.69 139 ALA B O 1
ATOM 3128 N N . ALA B 1 140 ? -22.406 31.984 5.445 1 95.94 140 ALA B N 1
ATOM 3129 C CA . ALA B 1 140 ? -23.438 31.672 4.457 1 95.94 140 ALA B CA 1
ATOM 3130 C C . ALA B 1 140 ? -24.766 31.359 5.133 1 95.94 140 ALA B C 1
ATOM 3132 O O . ALA B 1 140 ? -25.828 31.75 4.637 1 95.94 140 ALA B O 1
ATOM 3133 N N . ARG B 1 141 ? -24.734 30.703 6.262 1 95 141 ARG B N 1
ATOM 3134 C CA . ARG B 1 141 ? -25.938 30.391 7.023 1 95 141 ARG B CA 1
ATOM 3135 C C . ARG B 1 141 ? -26.578 31.672 7.566 1 95 141 ARG B C 1
ATOM 3137 O O . ARG B 1 141 ? -27.812 31.812 7.543 1 95 141 ARG B O 1
ATOM 3144 N N . THR B 1 142 ? -25.797 32.562 8.07 1 96.94 142 THR B N 1
ATOM 3145 C CA . THR B 1 142 ? -26.266 33.844 8.609 1 96.94 142 THR B CA 1
ATOM 3146 C C . THR B 1 142 ? -26.922 34.688 7.516 1 96.94 142 THR B C 1
ATOM 3148 O O . THR B 1 142 ? -27.859 35.438 7.777 1 96.94 142 THR B O 1
ATOM 3151 N N . LEU B 1 143 ? -26.344 34.562 6.316 1 96.31 143 LEU B N 1
ATOM 3152 C CA . LEU B 1 143 ? -26.859 35.312 5.184 1 96.31 143 LEU B CA 1
ATOM 3153 C C . LEU B 1 143 ? -28.141 34.688 4.652 1 96.31 143 LEU B C 1
ATOM 3155 O O . LEU B 1 143 ? -28.75 35.219 3.713 1 96.31 143 LEU B O 1
ATOM 3159 N N . GLY B 1 144 ? -28.562 33.562 5.176 1 95.12 144 GLY B N 1
ATOM 3160 C CA . GLY B 1 144 ? -29.875 33 4.871 1 95.12 144 GLY B CA 1
ATOM 3161 C C . GLY B 1 144 ? -29.812 31.906 3.807 1 95.12 144 GLY B C 1
ATOM 3162 O O . GLY B 1 144 ? -30.844 31.484 3.281 1 95.12 144 GLY B O 1
ATOM 3163 N N . HIS B 1 145 ? -28.625 31.438 3.424 1 95.38 145 HIS B N 1
ATOM 3164 C CA . HIS B 1 145 ? -28.531 30.359 2.443 1 95.38 145 HIS B CA 1
ATOM 3165 C C . HIS B 1 145 ? -29.016 29.031 3.023 1 95.38 145 HIS B C 1
ATOM 3167 O O . HIS B 1 145 ? -28.766 28.734 4.195 1 95.38 145 HIS B O 1
ATOM 3173 N N . SER B 1 146 ? -29.688 28.297 2.176 1 96.44 146 SER B N 1
ATOM 3174 C CA . SER B 1 146 ? -30.141 26.969 2.592 1 96.44 146 SER B CA 1
ATOM 3175 C C . SER B 1 146 ? -28.984 25.984 2.66 1 96.44 146 SER B C 1
ATOM 3177 O O . SER B 1 146 ? -27.906 26.234 2.102 1 96.44 146 SER B O 1
ATOM 3179 N N . GLN B 1 147 ? -29.203 24.797 3.365 1 93.31 147 GLN B N 1
ATOM 3180 C CA . GLN B 1 147 ? -28.172 23.766 3.482 1 93.31 147 GLN B CA 1
ATOM 3181 C C . GLN B 1 147 ? -27.75 23.25 2.111 1 93.31 147 GLN B C 1
ATOM 3183 O O . GLN B 1 147 ? -26.578 23 1.864 1 93.31 147 GLN B O 1
ATOM 3188 N N . TRP B 1 148 ? -28.688 23.078 1.31 1 95.38 148 TRP B N 1
ATOM 3189 C CA . TRP B 1 148 ? -28.438 22.594 -0.04 1 95.38 148 TRP B CA 1
ATOM 3190 C C . TRP B 1 148 ? -27.562 23.578 -0.817 1 95.38 148 TRP B C 1
ATOM 3192 O O . TRP B 1 148 ? -26.625 23.156 -1.501 1 95.38 148 TRP B O 1
ATOM 3202 N N . GLU B 1 149 ? -27.828 24.875 -0.644 1 95.62 149 GLU B N 1
ATOM 3203 C CA . GLU B 1 149 ? -27.031 25.906 -1.309 1 95.62 149 GLU B CA 1
ATOM 3204 C C . GLU B 1 149 ? -25.594 25.938 -0.78 1 95.62 149 GLU B C 1
ATOM 3206 O O . GLU B 1 149 ? -24.656 26.078 -1.553 1 95.62 149 GLU B O 1
ATOM 3211 N N . ILE B 1 150 ? -25.5 25.766 0.488 1 96.25 150 ILE B N 1
ATOM 3212 C CA . ILE B 1 150 ? -24.188 25.797 1.122 1 96.25 150 ILE B CA 1
ATOM 3213 C C . ILE B 1 150 ? -23.344 24.609 0.633 1 96.25 150 ILE B C 1
ATOM 3215 O O . ILE B 1 150 ? -22.172 24.766 0.305 1 96.25 150 ILE B O 1
ATOM 3219 N N . TRP B 1 151 ? -23.984 23.516 0.476 1 94.94 151 TRP B N 1
ATOM 3220 C CA . TRP B 1 151 ? -23.297 22.312 0.035 1 94.94 151 TRP B CA 1
ATOM 3221 C C . TRP B 1 151 ? -22.875 22.422 -1.425 1 94.94 151 TRP B C 1
ATOM 3223 O O . TRP B 1 151 ? -21.719 22.141 -1.771 1 94.94 151 TRP B O 1
ATOM 3233 N N . ILE B 1 152 ? -23.688 22.875 -2.268 1 95.38 152 ILE B N 1
ATOM 3234 C CA . ILE B 1 152 ? -23.453 22.875 -3.707 1 95.38 152 ILE B CA 1
ATOM 3235 C C . ILE B 1 152 ? -22.516 24.016 -4.078 1 95.38 152 ILE B C 1
ATOM 3237 O O . ILE B 1 152 ? -21.672 23.859 -4.961 1 95.38 152 ILE B O 1
ATOM 3241 N N . TYR B 1 153 ? -22.594 25.156 -3.332 1 94.81 153 TYR B N 1
ATOM 3242 C CA . TYR B 1 153 ? -21.875 26.344 -3.791 1 94.81 153 TYR B CA 1
ATOM 3243 C C . TYR B 1 153 ? -20.625 26.594 -2.951 1 94.81 153 TYR B C 1
ATOM 3245 O O . TYR B 1 153 ? -19.719 27.297 -3.379 1 94.81 153 TYR B O 1
ATOM 3253 N N . ILE B 1 154 ? -20.594 26.047 -1.778 1 95.12 154 ILE B N 1
ATOM 3254 C CA . ILE B 1 154 ? -19.469 26.391 -0.901 1 95.12 154 ILE B CA 1
ATOM 3255 C C . ILE B 1 154 ? -18.672 25.141 -0.557 1 95.12 154 ILE B C 1
ATOM 3257 O O . ILE B 1 154 ? -17.516 25.016 -0.935 1 95.12 154 ILE B O 1
ATOM 3261 N N . ILE B 1 155 ? -19.328 24.172 -0.014 1 94.81 155 ILE B N 1
ATOM 3262 C CA . ILE B 1 155 ? -18.625 23.016 0.563 1 94.81 155 ILE B CA 1
ATOM 3263 C C . ILE B 1 155 ? -18.078 22.141 -0.553 1 94.81 155 ILE B C 1
ATOM 3265 O O . ILE B 1 155 ? -16.859 21.938 -0.651 1 94.81 155 ILE B O 1
ATOM 3269 N N . TRP B 1 156 ? -18.844 21.703 -1.472 1 94.44 156 TRP B N 1
ATOM 3270 C CA . TRP B 1 156 ? -18.453 20.703 -2.457 1 94.44 156 TRP B CA 1
ATOM 3271 C C . TRP B 1 156 ? -17.344 21.219 -3.359 1 94.44 156 TRP B C 1
ATOM 3273 O O . TRP B 1 156 ? -16.328 20.547 -3.564 1 94.44 156 TRP B O 1
ATOM 3283 N N . PRO B 1 157 ? -17.516 22.453 -3.877 1 93.31 157 PRO B N 1
ATOM 3284 C CA . PRO B 1 157 ? -16.469 22.953 -4.762 1 93.31 157 PRO B CA 1
ATOM 3285 C C . PRO B 1 157 ? -15.109 23.078 -4.059 1 93.31 157 PRO B C 1
ATOM 3287 O O . PRO B 1 157 ? -14.078 22.766 -4.648 1 93.31 157 PRO B O 1
ATOM 3290 N N . GLN B 1 158 ? -15.102 23.453 -2.82 1 94 158 GLN B N 1
ATOM 3291 C CA . GLN B 1 158 ? -13.859 23.625 -2.07 1 94 158 GLN B CA 1
ATOM 3292 C C . GLN B 1 158 ? -13.305 22.281 -1.613 1 94 158 GLN B C 1
ATOM 3294 O O . GLN B 1 158 ? -12.102 22.047 -1.683 1 94 158 GLN B O 1
ATOM 3299 N N . ALA B 1 159 ? -14.211 21.438 -1.246 1 95 159 ALA B N 1
ATOM 3300 C CA . ALA B 1 159 ? -13.805 20.125 -0.759 1 95 159 ALA B CA 1
ATOM 3301 C C . ALA B 1 159 ? -13.133 19.312 -1.863 1 95 159 ALA B C 1
ATOM 3303 O O . ALA B 1 159 ? -12.141 18.625 -1.62 1 95 159 ALA B O 1
ATOM 3304 N N . ILE B 1 160 ? -13.688 19.344 -3.039 1 92.75 160 ILE B N 1
ATOM 3305 C CA . ILE B 1 160 ? -13.148 18.578 -4.156 1 92.75 160 ILE B CA 1
ATOM 3306 C C . ILE B 1 160 ? -11.727 19.062 -4.469 1 92.75 160 ILE B C 1
ATOM 3308 O O . ILE B 1 160 ? -10.859 18.25 -4.793 1 92.75 160 ILE B O 1
ATOM 3312 N N . ARG B 1 161 ? -11.5 20.297 -4.344 1 91.19 161 ARG B N 1
ATOM 3313 C CA . ARG B 1 161 ? -10.18 20.859 -4.586 1 91.19 161 ARG B CA 1
ATOM 3314 C C . ARG B 1 161 ? -9.18 20.375 -3.537 1 91.19 161 ARG B C 1
ATOM 3316 O O . ARG B 1 161 ? -8.039 20.047 -3.861 1 91.19 161 ARG B O 1
ATOM 3323 N N . ILE B 1 162 ? -9.672 20.312 -2.355 1 91.75 162 ILE B N 1
ATOM 3324 C CA . ILE B 1 162 ? -8.82 19.875 -1.255 1 91.75 162 ILE B CA 1
ATOM 3325 C C . ILE B 1 162 ? -8.516 18.391 -1.413 1 91.75 162 ILE B C 1
ATOM 3327 O O . ILE B 1 162 ? -7.406 17.938 -1.108 1 91.75 162 ILE B O 1
ATOM 3331 N N . CYS B 1 163 ? -9.43 17.625 -1.988 1 94.25 163 CYS B N 1
ATOM 3332 C CA . CYS B 1 163 ? -9.336 16.172 -2.055 1 94.25 163 CYS B CA 1
ATOM 3333 C C . CYS B 1 163 ? -8.539 15.727 -3.275 1 94.25 163 CYS B C 1
ATOM 3335 O O . CYS B 1 163 ? -8.07 14.594 -3.334 1 94.25 163 CYS B O 1
ATOM 3337 N N . PHE B 1 164 ? -8.398 16.594 -4.164 1 93.06 164 PHE B N 1
ATOM 3338 C CA . PHE B 1 164 ? -7.898 16.172 -5.465 1 93.06 164 PHE B CA 1
ATOM 3339 C C . PHE B 1 164 ? -6.496 15.578 -5.344 1 93.06 164 PHE B C 1
ATOM 3341 O O . PHE B 1 164 ? -6.246 14.453 -5.785 1 93.06 164 PHE B O 1
ATOM 3348 N N . PRO B 1 165 ? -5.5 16.266 -4.68 1 90.62 165 PRO B N 1
ATOM 3349 C CA . PRO B 1 165 ? -4.145 15.719 -4.594 1 90.62 165 PRO B CA 1
ATOM 3350 C C . PRO B 1 165 ? -4.102 14.352 -3.916 1 90.62 165 PRO B C 1
ATOM 3352 O O . PRO B 1 165 ? -3.553 13.398 -4.477 1 90.62 165 PRO B O 1
ATOM 3355 N N . PRO B 1 166 ? -4.746 14.203 -2.795 1 93.19 166 PRO B N 1
ATOM 3356 C CA . PRO B 1 166 ? -4.703 12.883 -2.168 1 93.19 166 PRO B CA 1
ATOM 3357 C C . PRO B 1 166 ? -5.488 11.836 -2.953 1 93.19 166 PRO B C 1
ATOM 3359 O O . PRO B 1 166 ? -5.18 10.641 -2.877 1 93.19 166 PRO B O 1
ATOM 3362 N N . LEU B 1 167 ? -6.484 12.234 -3.707 1 95.25 167 LEU B N 1
ATOM 3363 C CA . LEU B 1 167 ? -7.203 11.289 -4.555 1 95.25 167 LEU B CA 1
ATOM 3364 C C . LEU B 1 167 ? -6.305 10.773 -5.676 1 95.25 167 LEU B C 1
ATOM 3366 O O . LEU B 1 167 ? -6.363 9.594 -6.031 1 95.25 167 LEU B O 1
ATOM 3370 N N . VAL B 1 168 ? -5.508 11.688 -6.242 1 94 168 VAL B N 1
ATOM 3371 C CA . VAL B 1 168 ? -4.543 11.273 -7.254 1 94 168 VAL B CA 1
ATOM 3372 C C . VAL B 1 168 ? -3.549 10.289 -6.652 1 94 168 VAL B C 1
ATOM 3374 O O . VAL B 1 168 ? -3.199 9.289 -7.281 1 94 168 VAL B O 1
ATOM 3377 N N . SER B 1 169 ? -3.104 10.562 -5.434 1 93.56 169 SER B N 1
ATOM 3378 C CA . SER B 1 169 ? -2.213 9.641 -4.734 1 93.56 169 SER B CA 1
ATOM 3379 C C . SER B 1 169 ? -2.859 8.266 -4.559 1 93.56 169 SER B C 1
ATOM 3381 O O . SER B 1 169 ? -2.188 7.238 -4.668 1 93.56 169 SER B O 1
ATOM 3383 N N . ARG B 1 170 ? -4.129 8.266 -4.297 1 96.19 170 ARG B N 1
ATOM 3384 C CA . ARG B 1 170 ? -4.852 7.008 -4.145 1 96.19 170 ARG B CA 1
ATOM 3385 C C . ARG B 1 170 ? -4.918 6.25 -5.469 1 96.19 170 ARG B C 1
ATOM 3387 O O . ARG B 1 170 ? -4.832 5.02 -5.492 1 96.19 170 ARG B O 1
ATOM 3394 N N . LEU B 1 171 ? -5.109 6.969 -6.52 1 96.62 171 LEU B N 1
ATOM 3395 C CA . LEU B 1 171 ? -5.102 6.359 -7.844 1 96.62 171 LEU B CA 1
ATOM 3396 C C . LEU B 1 171 ? -3.758 5.703 -8.133 1 96.62 171 LEU B C 1
ATOM 3398 O O . LEU B 1 171 ? -3.707 4.59 -8.664 1 96.62 171 LEU B O 1
ATOM 3402 N N . ILE B 1 172 ? -2.689 6.406 -7.824 1 95.94 172 ILE B N 1
ATOM 3403 C CA . ILE B 1 172 ? -1.341 5.883 -8.023 1 95.94 172 ILE B CA 1
ATOM 3404 C C . ILE B 1 172 ? -1.143 4.633 -7.164 1 95.94 172 ILE B C 1
ATOM 3406 O O . ILE B 1 172 ? -0.558 3.648 -7.617 1 95.94 172 ILE B O 1
ATOM 3410 N N . HIS B 1 173 ? -1.643 4.672 -5.977 1 95.81 173 HIS B N 1
ATOM 3411 C CA . HIS B 1 173 ? -1.572 3.512 -5.094 1 95.81 173 HIS B CA 1
ATOM 3412 C C . HIS B 1 173 ? -2.32 2.324 -5.688 1 95.81 173 HIS B C 1
ATOM 3414 O O . HIS B 1 173 ? -1.843 1.188 -5.625 1 95.81 173 HIS B O 1
ATOM 3420 N N . ASN B 1 174 ? -3.445 2.59 -6.254 1 97.31 174 ASN B N 1
ATOM 3421 C CA . ASN B 1 174 ? -4.223 1.523 -6.879 1 97.31 174 ASN B CA 1
ATOM 3422 C C . ASN B 1 174 ? -3.508 0.947 -8.102 1 97.31 174 ASN B C 1
ATOM 3424 O O . ASN B 1 174 ? -3.621 -0.246 -8.383 1 97.31 174 ASN B O 1
ATOM 3428 N N . MET B 1 175 ? -2.814 1.807 -8.812 1 97.56 175 MET B N 1
ATOM 3429 C CA . MET B 1 175 ? -1.984 1.329 -9.914 1 97.56 175 MET B CA 1
ATOM 3430 C C . MET B 1 175 ? -0.948 0.325 -9.422 1 97.56 175 MET B C 1
ATOM 3432 O O . MET B 1 175 ? -0.791 -0.75 -10 1 97.56 175 MET B O 1
ATOM 3436 N N . LYS B 1 176 ? -0.29 0.672 -8.398 1 96.31 176 LYS B N 1
ATOM 3437 C CA . LYS B 1 176 ? 0.717 -0.219 -7.828 1 96.31 176 LYS B CA 1
ATOM 3438 C C . LYS B 1 176 ? 0.082 -1.508 -7.312 1 96.31 176 LYS B C 1
ATOM 3440 O O . LYS B 1 176 ? 0.611 -2.598 -7.535 1 96.31 176 LYS B O 1
ATOM 3445 N N . ASN B 1 177 ? -1.119 -1.395 -6.727 1 97.38 177 ASN B N 1
ATOM 3446 C CA . ASN B 1 177 ? -1.8 -2.553 -6.16 1 97.38 177 ASN B CA 1
ATOM 3447 C C . ASN B 1 177 ? -2.41 -3.434 -7.246 1 97.38 177 ASN B C 1
ATOM 3449 O O . ASN B 1 177 ? -2.797 -4.574 -6.98 1 97.38 177 ASN B O 1
ATOM 3453 N N . SER B 1 178 ? -2.553 -2.879 -8.453 1 98.06 178 SER B N 1
ATOM 3454 C CA . SER B 1 178 ? -3.047 -3.713 -9.539 1 98.06 178 SER B CA 1
ATOM 3455 C C . SER B 1 178 ? -2.184 -4.957 -9.719 1 98.06 178 SER B C 1
ATOM 3457 O O . SER B 1 178 ? -2.662 -5.988 -10.195 1 98.06 178 SER B O 1
ATOM 3459 N N . SER B 1 179 ? -0.945 -4.875 -9.32 1 97.75 179 SER B N 1
ATOM 3460 C CA . SER B 1 179 ? -0.029 -6.004 -9.445 1 97.75 179 SER B CA 1
ATOM 3461 C C . SER B 1 179 ? -0.446 -7.16 -8.539 1 97.75 179 SER B C 1
ATOM 3463 O O . SER B 1 179 ? -0.053 -8.305 -8.766 1 97.75 179 SER B O 1
ATOM 3465 N N . LEU B 1 180 ? -1.263 -6.926 -7.535 1 97.44 180 LEU B N 1
ATOM 3466 C CA . LEU B 1 180 ? -1.713 -7.953 -6.605 1 97.44 180 LEU B CA 1
ATOM 3467 C C . LEU B 1 180 ? -2.625 -8.961 -7.305 1 97.44 180 LEU B C 1
ATOM 3469 O O . LEU B 1 180 ? -2.828 -10.07 -6.809 1 97.44 180 LEU B O 1
ATOM 3473 N N . ALA B 1 181 ? -3.17 -8.555 -8.438 1 98.06 181 ALA B N 1
ATOM 3474 C CA . ALA B 1 181 ? -4.098 -9.406 -9.172 1 98.06 181 ALA B CA 1
ATOM 3475 C C . ALA B 1 181 ? -3.395 -10.656 -9.688 1 98.06 181 ALA B C 1
ATOM 3477 O O . ALA B 1 181 ? -4.051 -11.633 -10.07 1 98.06 181 ALA B O 1
ATOM 3478 N N . LEU B 1 182 ? -2.055 -10.633 -9.719 1 96.06 182 LEU B N 1
ATOM 3479 C CA . LEU B 1 182 ? -1.298 -11.82 -10.117 1 96.06 182 LEU B CA 1
ATOM 3480 C C . LEU B 1 182 ? -1.648 -13.008 -9.234 1 96.06 182 LEU B C 1
ATOM 3482 O O . LEU B 1 182 ? -1.636 -14.156 -9.688 1 96.06 182 LEU B O 1
ATOM 3486 N N . ALA B 1 183 ? -1.99 -12.75 -7.965 1 94.56 183 ALA B N 1
ATOM 3487 C CA . ALA B 1 183 ? -2.322 -13.805 -7.016 1 94.56 183 ALA B CA 1
ATOM 3488 C C . ALA B 1 183 ? -3.564 -14.57 -7.461 1 94.56 183 ALA B C 1
ATOM 3490 O O . ALA B 1 183 ? -3.785 -15.711 -7.039 1 94.56 183 ALA B O 1
ATOM 3491 N N . LEU B 1 184 ? -4.395 -13.93 -8.273 1 95.88 184 LEU B N 1
ATOM 3492 C CA . LEU B 1 184 ? -5.602 -14.555 -8.812 1 95.88 184 LEU B CA 1
ATOM 3493 C C . LEU B 1 184 ? -5.391 -14.992 -10.258 1 95.88 184 LEU B C 1
ATOM 3495 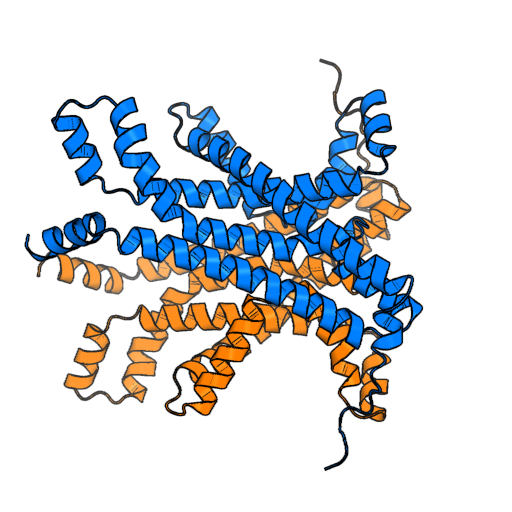O O . LEU B 1 184 ? -6.352 -15.297 -10.961 1 95.88 184 LEU B O 1
ATOM 3499 N N . SER B 1 185 ? -4.168 -14.945 -10.727 1 94.88 185 SER B N 1
ATOM 3500 C CA . SER B 1 185 ? -3.791 -15.336 -12.078 1 94.88 185 SER B CA 1
ATOM 3501 C C . SER B 1 185 ? -4.395 -14.391 -13.109 1 94.88 185 SER B C 1
ATOM 3503 O O . SER B 1 185 ? -4.777 -14.82 -14.203 1 94.88 185 SER B O 1
ATOM 3505 N N . VAL B 1 186 ? -4.656 -13.203 -12.703 1 97.44 186 VAL B N 1
ATOM 3506 C CA . VAL B 1 186 ? -4.992 -12.188 -13.695 1 97.44 186 VAL B CA 1
ATOM 3507 C C . VAL B 1 186 ? -3.748 -11.828 -14.508 1 97.44 186 VAL B C 1
ATOM 3509 O O . VAL B 1 186 ? -2.664 -11.648 -13.945 1 97.44 186 VAL B O 1
ATOM 3512 N N . HIS B 1 187 ? -3.871 -11.719 -15.789 1 97.44 187 HIS B N 1
ATOM 3513 C CA . HIS B 1 187 ? -2.723 -11.586 -16.672 1 97.44 187 HIS B CA 1
ATOM 3514 C C . HIS B 1 187 ? -2.32 -10.117 -16.828 1 97.44 187 HIS B C 1
ATOM 3516 O O . HIS B 1 187 ? -2.283 -9.602 -17.953 1 97.44 187 HIS B O 1
ATOM 3522 N N . GLU B 1 188 ? -2.004 -9.516 -15.695 1 98.25 188 GLU B N 1
ATOM 3523 C CA . GLU B 1 188 ? -1.484 -8.148 -15.664 1 98.25 188 GLU B CA 1
ATOM 3524 C C . GLU B 1 188 ? 0.036 -8.141 -15.805 1 98.25 188 GLU B C 1
ATOM 3526 O O . GLU B 1 188 ? 0.644 -9.156 -16.141 1 98.25 188 GLU B O 1
ATOM 3531 N N . ILE B 1 189 ? 0.685 -6.988 -15.789 1 98.19 189 ILE B N 1
ATOM 3532 C CA . ILE B 1 189 ? 2.047 -6.793 -16.266 1 98.19 189 ILE B CA 1
ATOM 3533 C C . ILE B 1 189 ? 3.02 -7.594 -15.414 1 98.19 189 ILE B C 1
ATOM 3535 O O . ILE B 1 189 ? 4.012 -8.125 -15.914 1 98.19 189 ILE B O 1
ATOM 3539 N N . VAL B 1 190 ? 2.844 -7.68 -14.094 1 97.31 190 VAL B N 1
ATOM 3540 C CA . VAL B 1 190 ? 3.76 -8.43 -13.242 1 97.31 190 VAL B CA 1
ATOM 3541 C C . VAL B 1 190 ? 3.586 -9.93 -13.492 1 97.31 190 VAL B C 1
ATOM 3543 O O . VAL B 1 190 ? 4.559 -10.688 -13.453 1 97.31 190 VAL B O 1
ATOM 3546 N N . TRP B 1 191 ? 2.357 -10.383 -13.688 1 96.31 191 TRP B N 1
ATOM 3547 C CA . TRP B 1 191 ? 2.129 -11.758 -14.125 1 96.31 191 TRP B CA 1
ATOM 3548 C C . TRP B 1 191 ? 2.92 -12.07 -15.383 1 96.31 191 TRP B C 1
ATOM 3550 O O . TRP B 1 191 ? 3.6 -13.094 -15.461 1 96.31 191 TRP B O 1
ATOM 3560 N N . ALA B 1 192 ? 2.812 -11.195 -16.406 1 97.25 192 ALA B N 1
ATOM 3561 C CA . ALA B 1 192 ? 3.555 -11.383 -17.656 1 97.25 192 ALA B CA 1
ATOM 3562 C C . ALA B 1 192 ? 5.055 -11.477 -17.391 1 97.25 192 ALA B C 1
ATOM 3564 O O . ALA B 1 192 ? 5.746 -12.297 -17.984 1 97.25 192 ALA B O 1
ATOM 3565 N N . THR B 1 193 ? 5.535 -10.602 -16.5 1 96.25 193 THR B N 1
ATOM 3566 C CA . THR B 1 193 ? 6.945 -10.594 -16.125 1 96.25 193 THR B CA 1
ATOM 3567 C C . THR B 1 193 ? 7.363 -11.945 -15.562 1 96.25 193 THR B C 1
ATOM 3569 O O . THR B 1 193 ? 8.398 -12.5 -15.945 1 96.25 193 THR B O 1
ATOM 3572 N N . GLN B 1 194 ? 6.562 -12.523 -14.68 1 95.12 194 GLN B N 1
ATOM 3573 C CA . GLN B 1 194 ? 6.867 -13.812 -14.062 1 95.12 194 GLN B CA 1
ATOM 3574 C C . GLN B 1 194 ? 6.805 -14.938 -15.094 1 95.12 194 GLN B C 1
ATOM 3576 O O . GLN B 1 194 ? 7.617 -15.867 -15.055 1 95.12 194 GLN B O 1
ATOM 3581 N N . GLN B 1 195 ? 5.809 -14.852 -15.984 1 95.12 195 GLN B N 1
ATOM 3582 C CA . GLN B 1 195 ? 5.676 -15.875 -17.016 1 95.12 195 GLN B CA 1
ATOM 3583 C C . GLN B 1 195 ? 6.879 -15.867 -17.953 1 95.12 195 GLN B C 1
ATOM 3585 O O . GLN B 1 195 ? 7.434 -16.922 -18.266 1 95.12 195 GLN B O 1
ATOM 3590 N N . ILE B 1 196 ? 7.281 -14.742 -18.406 1 95.25 196 ILE B N 1
ATOM 3591 C CA . ILE B 1 196 ? 8.422 -14.586 -19.297 1 95.25 196 ILE B CA 1
ATOM 3592 C C . ILE B 1 196 ? 9.688 -15.094 -18.609 1 95.25 196 ILE B C 1
ATOM 3594 O O . ILE B 1 196 ? 10.484 -15.812 -19.219 1 95.25 196 ILE B O 1
ATOM 3598 N N . GLU B 1 197 ? 9.867 -14.734 -17.328 1 92.88 197 GLU B N 1
ATOM 3599 C CA . GLU B 1 197 ? 11.016 -15.211 -16.562 1 92.88 197 GLU B CA 1
ATOM 3600 C C . GLU B 1 197 ? 11.016 -16.734 -16.438 1 92.88 197 GLU B C 1
ATOM 3602 O O . GLU B 1 197 ? 12.062 -17.359 -16.562 1 92.88 197 GLU B O 1
ATOM 3607 N N . SER B 1 198 ? 9.875 -17.328 -16.219 1 92.31 198 SER B N 1
ATOM 3608 C CA . SER B 1 198 ? 9.766 -18.766 -16.016 1 92.31 198 SER B CA 1
ATOM 3609 C C . SER B 1 198 ? 10.125 -19.547 -17.266 1 92.31 198 SER B C 1
ATOM 3611 O O . SER B 1 198 ? 10.648 -20.656 -17.203 1 92.31 198 SER B O 1
ATOM 3613 N N . ILE B 1 199 ? 9.875 -18.938 -18.391 1 92.25 199 ILE B N 1
ATOM 3614 C CA . ILE B 1 199 ? 10.078 -19.625 -19.656 1 92.25 199 ILE B CA 1
ATOM 3615 C C . ILE B 1 199 ? 11.477 -19.312 -20.203 1 92.25 199 ILE B C 1
ATOM 3617 O O . ILE B 1 199 ? 12.18 -20.219 -20.656 1 92.25 199 ILE B O 1
ATOM 3621 N N . THR B 1 200 ? 11.898 -18.062 -20.109 1 91.56 200 THR B N 1
ATOM 3622 C CA . THR B 1 200 ? 13.102 -17.625 -20.812 1 91.56 200 THR B CA 1
ATOM 3623 C C . THR B 1 200 ? 14.273 -17.484 -19.828 1 91.56 200 THR B C 1
ATOM 3625 O O . THR B 1 200 ? 15.422 -17.359 -20.25 1 91.56 200 THR B O 1
ATOM 3628 N N . PHE B 1 201 ? 13.953 -17.391 -18.594 1 87.62 201 PHE B N 1
ATOM 3629 C CA . PHE B 1 201 ? 14.922 -17.156 -17.531 1 87.62 201 PHE B CA 1
ATOM 3630 C C . PHE B 1 201 ? 15.547 -15.766 -17.672 1 87.62 201 PHE B C 1
ATOM 3632 O O . PHE B 1 201 ? 16.656 -15.523 -17.203 1 87.62 201 PHE B O 1
ATOM 3639 N N . ARG B 1 202 ? 14.891 -14.969 -18.438 1 89.94 202 ARG B N 1
ATOM 3640 C CA . ARG B 1 202 ? 15.336 -13.594 -18.609 1 89.94 202 ARG B CA 1
ATOM 3641 C C . ARG B 1 202 ? 14.5 -12.633 -17.75 1 89.94 202 ARG B C 1
ATOM 3643 O O . ARG B 1 202 ? 13.852 -11.734 -18.281 1 89.94 202 ARG B O 1
ATOM 3650 N N . GLY B 1 203 ? 14.633 -12.758 -16.453 1 89.94 203 GLY B N 1
ATOM 3651 C CA . GLY B 1 203 ? 13.852 -11.992 -15.492 1 89.94 203 GLY B CA 1
ATOM 3652 C C . GLY B 1 203 ? 14.289 -10.547 -15.391 1 89.94 203 GLY B C 1
ATOM 3653 O O . GLY B 1 203 ? 13.484 -9.672 -15.062 1 89.94 203 GLY B O 1
ATOM 3654 N N . ILE B 1 204 ? 15.539 -10.25 -15.742 1 92.12 204 ILE B N 1
ATOM 3655 C CA . ILE B 1 204 ? 16.078 -8.898 -15.609 1 92.12 204 ILE B CA 1
ATOM 3656 C C . ILE B 1 204 ? 15.352 -7.969 -16.578 1 92.12 204 ILE B C 1
ATOM 3658 O O . ILE B 1 204 ? 14.781 -6.957 -16.172 1 92.12 204 ILE B O 1
ATOM 3662 N N . GLU B 1 205 ? 15.32 -8.328 -17.859 1 94.12 205 GLU B N 1
ATOM 3663 C CA . GLU B 1 205 ? 14.688 -7.504 -18.875 1 94.12 205 GLU B CA 1
ATOM 3664 C C . GLU B 1 205 ? 13.203 -7.297 -18.578 1 94.12 205 GLU B C 1
ATOM 3666 O O . GLU B 1 205 ? 12.703 -6.172 -18.656 1 94.12 205 GLU B O 1
ATOM 3671 N N . ALA B 1 206 ? 12.555 -8.414 -18.266 1 94.88 206 ALA B N 1
ATOM 3672 C CA . ALA B 1 206 ? 11.117 -8.344 -18 1 94.88 206 ALA B CA 1
ATOM 3673 C C . ALA B 1 206 ? 10.828 -7.449 -16.797 1 94.88 206 ALA B C 1
ATOM 3675 O O . ALA B 1 206 ? 9.883 -6.652 -16.828 1 94.88 206 ALA B O 1
ATOM 3676 N N . THR B 1 207 ? 11.625 -7.555 -15.766 1 95.75 207 THR B N 1
ATOM 3677 C CA . THR B 1 207 ? 11.438 -6.754 -14.562 1 95.75 207 THR B CA 1
ATOM 3678 C C . THR B 1 207 ? 11.703 -5.277 -14.844 1 95.75 207 THR B C 1
ATOM 3680 O O . THR B 1 207 ? 11.008 -4.406 -14.328 1 95.75 207 THR B O 1
ATOM 3683 N N . ILE B 1 208 ? 12.672 -4.957 -15.602 1 95.56 208 ILE B N 1
ATOM 3684 C CA . ILE B 1 208 ? 12.984 -3.582 -15.969 1 95.56 208 ILE B CA 1
ATOM 3685 C C . ILE B 1 208 ? 11.805 -2.965 -16.719 1 95.56 208 ILE B C 1
ATOM 3687 O O . ILE B 1 208 ? 11.422 -1.825 -16.453 1 95.56 208 ILE B O 1
ATOM 3691 N N . ILE B 1 209 ? 11.234 -3.744 -17.625 1 96.25 209 ILE B N 1
ATOM 3692 C CA . ILE B 1 209 ? 10.102 -3.254 -18.406 1 96.25 209 ILE B CA 1
ATOM 3693 C C . ILE B 1 209 ? 8.938 -2.93 -17.484 1 96.25 209 ILE B C 1
ATOM 3695 O O . ILE B 1 209 ? 8.328 -1.863 -17.594 1 96.25 209 ILE B O 1
ATOM 3699 N N . ALA B 1 210 ? 8.617 -3.867 -16.609 1 97.12 210 ALA B N 1
ATOM 3700 C CA . ALA B 1 210 ? 7.539 -3.635 -15.648 1 97.12 210 ALA B CA 1
ATOM 3701 C C . ALA B 1 210 ? 7.824 -2.408 -14.789 1 97.12 210 ALA B C 1
ATOM 3703 O O . ALA B 1 210 ? 6.934 -1.594 -14.539 1 97.12 210 ALA B O 1
ATOM 3704 N N . THR B 1 211 ? 9.078 -2.262 -14.328 1 97.44 211 THR B N 1
ATOM 3705 C CA . THR B 1 211 ? 9.484 -1.131 -13.5 1 97.44 211 THR B CA 1
ATOM 3706 C C . THR B 1 211 ? 9.289 0.185 -14.25 1 97.44 211 THR B C 1
ATOM 3708 O O . THR B 1 211 ? 8.719 1.134 -13.703 1 97.44 211 THR B O 1
ATOM 3711 N N . LEU B 1 212 ? 9.711 0.213 -15.445 1 97.06 212 LEU B N 1
ATOM 3712 C CA . LEU B 1 212 ? 9.594 1.417 -16.266 1 97.06 212 LEU B CA 1
ATOM 3713 C C . LEU B 1 212 ? 8.133 1.762 -16.516 1 97.06 212 LEU B C 1
ATOM 3715 O O . LEU B 1 212 ? 7.758 2.938 -16.516 1 97.06 212 LEU B O 1
ATOM 3719 N N . PHE B 1 213 ? 7.367 0.753 -16.766 1 97.31 213 PHE B N 1
ATOM 3720 C CA . PHE B 1 213 ? 5.934 0.96 -16.953 1 97.31 213 PHE B CA 1
ATOM 3721 C C . PHE B 1 213 ? 5.328 1.658 -15.742 1 97.31 213 PHE B C 1
ATOM 3723 O O . PHE B 1 213 ? 4.652 2.68 -15.883 1 97.31 213 PHE B O 1
ATOM 3730 N N . PHE B 1 214 ? 5.574 1.133 -14.562 1 97.25 214 PHE B N 1
ATOM 3731 C CA . PHE B 1 214 ? 4.992 1.709 -13.359 1 97.25 214 PHE B CA 1
ATOM 3732 C C . PHE B 1 214 ? 5.535 3.111 -13.117 1 97.25 214 PHE B C 1
ATOM 3734 O O . PHE B 1 214 ? 4.789 4.012 -12.719 1 97.25 214 PHE B O 1
ATOM 3741 N N . LEU B 1 215 ? 6.824 3.328 -13.32 1 96.44 215 LEU B N 1
ATOM 3742 C CA . LEU B 1 215 ? 7.418 4.645 -13.125 1 96.44 215 LEU B CA 1
ATOM 3743 C C . LEU B 1 215 ? 6.801 5.668 -14.07 1 96.44 215 LEU B C 1
ATOM 3745 O O . LEU B 1 215 ? 6.516 6.797 -13.672 1 96.44 215 LEU B O 1
ATOM 3749 N N . CYS B 1 216 ? 6.586 5.246 -15.281 1 96.5 216 CYS B N 1
ATOM 3750 C CA . CYS B 1 216 ? 6.012 6.133 -16.281 1 96.5 216 CYS B CA 1
ATOM 3751 C C . CYS B 1 216 ? 4.582 6.512 -15.922 1 96.5 216 CYS B C 1
ATOM 3753 O O . CYS B 1 216 ? 4.223 7.691 -15.938 1 96.5 216 CYS B O 1
ATOM 3755 N N . ILE B 1 217 ? 3.799 5.562 -15.602 1 96.06 217 ILE B N 1
ATOM 3756 C CA . ILE B 1 217 ? 2.395 5.805 -15.289 1 96.06 217 ILE B CA 1
ATOM 3757 C C . ILE B 1 217 ? 2.287 6.652 -14.023 1 96.06 217 ILE B C 1
ATOM 3759 O O . ILE B 1 217 ? 1.492 7.594 -13.969 1 96.06 217 ILE B O 1
ATOM 3763 N N . ASN B 1 218 ? 3.068 6.305 -13.008 1 93.56 218 ASN B N 1
ATOM 3764 C CA . ASN B 1 218 ? 3.059 7.086 -11.773 1 93.56 218 ASN B CA 1
ATOM 3765 C C . ASN B 1 218 ? 3.48 8.531 -12.023 1 93.56 218 ASN B C 1
ATOM 3767 O O . ASN B 1 218 ? 2.926 9.453 -11.43 1 93.56 218 ASN B O 1
ATOM 3771 N N . TYR B 1 219 ? 4.457 8.672 -12.867 1 92.5 219 TYR B N 1
ATOM 3772 C CA . TYR B 1 219 ? 4.922 10.008 -13.211 1 92.5 219 TYR B CA 1
ATOM 3773 C C . TYR B 1 219 ? 3.816 10.805 -13.898 1 92.5 219 TYR B C 1
ATOM 3775 O O . TYR B 1 219 ? 3.574 11.961 -13.555 1 92.5 219 TYR B O 1
ATOM 3783 N N . VAL B 1 220 ? 3.168 10.227 -14.812 1 93.38 220 VAL B N 1
ATOM 3784 C CA . VAL B 1 220 ? 2.1 10.875 -15.562 1 93.38 220 VAL B CA 1
ATOM 3785 C C . VAL B 1 220 ? 0.987 11.312 -14.609 1 93.38 220 VAL B C 1
ATOM 3787 O O . VAL B 1 220 ? 0.559 12.469 -14.633 1 93.38 220 VAL B O 1
ATOM 3790 N N . PHE B 1 221 ? 0.584 10.477 -13.711 1 92.5 221 PHE B N 1
ATOM 3791 C CA . PHE B 1 221 ? -0.524 10.797 -12.82 1 92.5 221 PHE B CA 1
ATOM 3792 C C . PHE B 1 221 ? -0.085 11.781 -11.742 1 92.5 221 PHE B C 1
ATOM 3794 O O . PHE B 1 221 ? -0.873 12.625 -11.305 1 92.5 221 PHE B O 1
ATOM 3801 N N . SER B 1 222 ? 1.151 11.656 -11.312 1 89.25 222 SER B N 1
ATOM 3802 C CA . SER B 1 222 ? 1.663 12.633 -10.359 1 89.25 222 SER B CA 1
ATOM 3803 C C . SER B 1 222 ? 1.653 14.039 -10.945 1 89.25 222 SER B C 1
ATOM 3805 O O . SER B 1 222 ? 1.322 15 -10.258 1 89.25 222 SER B O 1
ATOM 3807 N N . ARG B 1 223 ? 1.991 14.195 -12.211 1 88.31 223 ARG B N 1
ATOM 3808 C CA . ARG B 1 223 ? 1.978 15.477 -12.898 1 88.31 223 ARG B CA 1
ATOM 3809 C C . ARG B 1 223 ? 0.554 16 -13.055 1 88.31 223 ARG B C 1
ATOM 3811 O O . ARG B 1 223 ? 0.315 17.203 -12.961 1 88.31 223 ARG B O 1
ATOM 3818 N N . LEU B 1 224 ? -0.299 15.133 -13.258 1 84.56 224 LEU B N 1
ATOM 3819 C CA . LEU B 1 224 ? -1.703 15.516 -13.359 1 84.56 224 LEU B CA 1
ATOM 3820 C C . LEU B 1 224 ? -2.215 16.062 -12.031 1 84.56 224 LEU B C 1
ATOM 3822 O O . LEU B 1 224 ? -2.967 17.031 -12 1 84.56 224 LEU B O 1
ATOM 3826 N N . GLY B 1 225 ? -1.82 15.461 -10.953 1 83.5 225 GLY B N 1
ATOM 3827 C CA . GLY B 1 225 ? -2.193 15.953 -9.641 1 83.5 225 GLY B CA 1
ATOM 3828 C C . GLY B 1 225 ? -1.649 17.344 -9.344 1 83.5 225 GLY B C 1
ATOM 3829 O O . GLY B 1 225 ? -2.361 18.188 -8.805 1 83.5 225 GLY B O 1
ATOM 3830 N N . LEU B 1 226 ? -0.445 17.609 -9.758 1 81.31 226 LEU B N 1
ATOM 3831 C CA . LEU B 1 226 ? 0.21 18.891 -9.508 1 81.31 226 LEU B CA 1
ATOM 3832 C C . LEU B 1 226 ? -0.409 20 -10.367 1 81.31 226 LEU B C 1
ATOM 3834 O O . LEU B 1 226 ? -0.558 21.125 -9.906 1 81.31 226 LEU B O 1
ATOM 3838 N N . SER B 1 227 ? -0.689 19.688 -11.57 1 79.69 227 SER B N 1
ATOM 3839 C CA . SER B 1 227 ? -1.238 20.672 -12.484 1 79.69 227 SER B CA 1
ATOM 3840 C C . SER B 1 227 ? -2.598 21.172 -12.008 1 79.69 227 SER B C 1
ATOM 3842 O O . SER B 1 227 ? -2.91 22.359 -12.133 1 79.69 227 SER B O 1
ATOM 3844 N N . VAL B 1 228 ? -3.34 20.359 -11.453 1 76.56 228 VAL B N 1
ATOM 3845 C CA . VAL B 1 228 ? -4.668 20.719 -10.969 1 76.56 228 VAL B CA 1
ATOM 3846 C C . VAL B 1 228 ? -4.547 21.547 -9.688 1 76.56 228 VAL B C 1
ATOM 3848 O O . VAL B 1 228 ? -5.305 22.484 -9.484 1 76.56 228 VAL B O 1
ATOM 3851 N N . GLU B 1 229 ? -3.564 21.141 -8.883 1 73.12 229 GLU B N 1
ATOM 3852 C CA . GLU B 1 229 ? -3.311 21.875 -7.648 1 73.12 229 GLU B CA 1
ATOM 3853 C C . GLU B 1 229 ? -2.91 23.328 -7.941 1 73.12 229 GLU B C 1
ATOM 3855 O O . GLU B 1 229 ? -3.377 24.25 -7.277 1 73.12 229 GLU B O 1
ATOM 3860 N N . LYS B 1 230 ? -2.088 23.547 -8.898 1 68.25 230 LYS B N 1
ATOM 3861 C CA . LYS B 1 230 ? -1.61 24.875 -9.266 1 68.25 230 LYS B CA 1
ATOM 3862 C C . LYS B 1 230 ? -2.744 25.734 -9.812 1 68.25 230 LYS B C 1
ATOM 3864 O O . LYS B 1 230 ? -2.816 26.922 -9.531 1 68.25 230 LYS B O 1
ATOM 3869 N N . ARG B 1 231 ? -3.529 25.125 -10.539 1 66.25 231 ARG B N 1
ATOM 3870 C CA . ARG B 1 231 ? -4.648 25.859 -11.109 1 66.25 231 ARG B CA 1
ATOM 3871 C C . ARG B 1 231 ? -5.629 26.297 -10.031 1 66.25 231 ARG B C 1
ATOM 3873 O O . ARG B 1 231 ? -6.191 27.391 -10.102 1 66.25 231 ARG B O 1
ATOM 3880 N N . PHE B 1 232 ? -5.738 25.469 -9.094 1 64.12 232 PHE B N 1
ATOM 3881 C CA . PHE B 1 232 ? -6.66 25.781 -8.008 1 64.12 232 PHE B CA 1
ATOM 3882 C C . PHE B 1 232 ? -6.051 26.797 -7.055 1 64.12 232 PHE B C 1
ATOM 3884 O O . PHE B 1 232 ? -6.762 27.625 -6.484 1 64.12 232 PHE B O 1
ATOM 3891 N N . LEU B 1 233 ? -4.703 26.641 -6.781 1 56.16 233 LEU B N 1
ATOM 3892 C CA . LEU B 1 233 ? -4.035 27.594 -5.91 1 56.16 233 LEU B CA 1
ATOM 3893 C C . LEU B 1 233 ? -3.926 28.953 -6.586 1 56.16 233 LEU B C 1
ATOM 3895 O O . LEU B 1 233 ? -3.951 30 -5.914 1 56.16 233 LEU B O 1
ATOM 3899 N N . THR B 1 234 ? -3.537 28.906 -7.898 1 49.69 234 THR B N 1
ATOM 3900 C CA . THR B 1 234 ? -3.436 30.188 -8.594 1 49.69 234 THR B CA 1
ATOM 3901 C C . THR B 1 234 ? -4.793 30.875 -8.648 1 49.69 234 THR B C 1
ATOM 3903 O O . THR B 1 234 ? -4.883 32.062 -9.039 1 49.69 234 THR B O 1
ATOM 3906 N N . ASP B 1 235 ? -5.672 30.109 -8.547 1 49.22 235 ASP B N 1
ATOM 3907 C CA . ASP B 1 235 ? -6.938 30.844 -8.5 1 49.22 235 ASP B CA 1
ATOM 3908 C C . ASP B 1 235 ? -7.016 31.719 -7.25 1 49.22 235 ASP B C 1
ATOM 3910 O O . ASP B 1 235 ? -6.84 31.234 -6.133 1 49.22 235 ASP B O 1
ATOM 3914 N N . LYS B 1 236 ? -6.523 32.969 -7.336 1 45.25 236 LYS B N 1
ATOM 3915 C CA . LYS B 1 236 ? -6.43 34.219 -6.551 1 45.25 236 LYS B CA 1
ATOM 3916 C C . LYS B 1 236 ? -7.434 34.219 -5.402 1 45.25 236 LYS B C 1
ATOM 3918 O O . LYS B 1 236 ? -7.191 34.812 -4.355 1 45.25 236 LYS B O 1
ATOM 3923 N N . ASN B 1 237 ? -8.57 33.719 -5.645 1 43.28 237 ASN B N 1
ATOM 3924 C CA . ASN B 1 237 ? -9.633 33.938 -4.664 1 43.28 237 ASN B CA 1
ATOM 3925 C C . ASN B 1 237 ? -9.406 33.094 -3.406 1 43.28 237 ASN B C 1
ATOM 3927 O O . ASN B 1 237 ? -10.031 33.344 -2.375 1 43.28 237 ASN B O 1
ATOM 3931 N N . PHE B 1 238 ? -8.516 32.031 -3.547 1 47.03 238 PHE B N 1
ATOM 3932 C CA . PHE B 1 238 ? -8.18 31.266 -2.352 1 47.03 238 PHE B CA 1
ATOM 3933 C C . PHE B 1 238 ? -7.016 31.906 -1.61 1 47.03 238 PHE B C 1
ATOM 3935 O O . PHE B 1 238 ? -6.797 31.641 -0.428 1 47.03 238 PHE B O 1
ATOM 3942 N N . LYS B 1 239 ? -5.996 32.594 -2.113 1 42.88 239 LYS B N 1
ATOM 3943 C CA . LYS B 1 239 ? -4.984 33.438 -1.48 1 42.88 239 LYS B CA 1
ATOM 3944 C C . LYS B 1 239 ? -5.629 34.531 -0.647 1 42.88 239 LYS B C 1
ATOM 3946 O O . LYS B 1 239 ? -5.098 34.938 0.394 1 42.88 239 LYS B O 1
ATOM 3951 N N . LYS B 1 240 ? -6.641 35.219 -0.988 1 42 240 LYS B N 1
ATOM 3952 C CA . LYS B 1 240 ? -7.332 36.281 -0.259 1 42 240 LYS B CA 1
ATOM 3953 C C . LYS B 1 240 ? -7.926 35.75 1.044 1 42 240 LYS B C 1
ATOM 3955 O O . LYS B 1 240 ? -8.016 36.469 2.031 1 42 240 LYS B O 1
ATOM 3960 N N . ILE B 1 241 ? -8.164 34.469 1.027 1 39.84 241 ILE B N 1
ATOM 3961 C CA . ILE B 1 241 ? -8.719 33.969 2.287 1 39.84 241 ILE B CA 1
ATOM 3962 C C . ILE B 1 241 ? -7.598 33.781 3.305 1 39.84 241 ILE B C 1
ATOM 3964 O O . ILE B 1 241 ? -7.816 33.938 4.512 1 39.84 241 ILE B O 1
ATOM 3968 N N . LYS B 1 242 ? -6.305 33.5 2.979 1 41.94 242 LYS B N 1
ATOM 3969 C CA . LYS B 1 242 ? -5.223 33.438 3.959 1 41.94 242 LYS B CA 1
ATOM 3970 C C . LYS B 1 242 ? -4.773 34.844 4.367 1 41.94 242 LYS B C 1
ATOM 3972 O O . LYS B 1 242 ? -4.27 35.062 5.477 1 41.94 242 LYS B O 1
ATOM 3977 N N . LYS B 1 243 ? -4.66 35.906 3.594 1 38.03 243 LYS B N 1
ATOM 3978 C CA . LYS B 1 243 ? -4.262 37.25 3.998 1 38.03 243 LYS B CA 1
ATOM 3979 C C . LYS B 1 243 ? -5.273 37.844 4.969 1 38.03 243 LYS B C 1
ATOM 3981 O O . LYS B 1 243 ? -4.906 38.656 5.844 1 38.03 243 LYS B O 1
ATOM 3986 N N . VAL B 1 244 ? -6.539 37.562 4.891 1 37.03 244 VAL B N 1
ATOM 3987 C CA . VAL B 1 244 ? -7.465 38.188 5.844 1 37.03 244 VAL B CA 1
ATOM 3988 C C . VAL B 1 244 ? -7.23 37.594 7.23 1 37.03 244 VAL B C 1
ATOM 3990 O O . VAL B 1 244 ? -7.391 38.281 8.242 1 37.03 244 VAL B O 1
ATOM 3993 N N . LYS B 1 245 ? -6.641 36.438 7.375 1 36.91 245 LYS B N 1
ATOM 3994 C CA . LYS B 1 245 ? -6.34 35.938 8.719 1 36.91 245 LYS B CA 1
ATOM 3995 C C . LYS B 1 245 ? -5.039 36.531 9.25 1 36.91 245 LYS B C 1
ATOM 3997 O O . LYS B 1 245 ? -4.758 36.469 10.445 1 36.91 245 LYS B O 1
ATOM 4002 N N . ASP B 1 246 ? -4.039 36.875 8.398 1 34.88 246 ASP B N 1
ATOM 4003 C CA . ASP B 1 246 ? -2.877 37.531 9 1 34.88 246 ASP B CA 1
ATOM 4004 C C . ASP B 1 246 ? -3.227 38.938 9.5 1 34.88 246 ASP B C 1
ATOM 4006 O O . ASP B 1 246 ? -2.432 39.562 10.203 1 34.88 246 ASP B O 1
ATOM 4010 N N . VAL B 1 247 ? -4.195 39.625 8.891 1 32.28 247 VAL B N 1
ATOM 4011 C CA . VAL B 1 247 ? -4.465 41 9.336 1 32.28 247 VAL B CA 1
ATOM 4012 C C . VAL B 1 247 ? -5.402 40.969 10.539 1 32.28 247 VAL B C 1
ATOM 4014 O O . VAL B 1 247 ? -5.547 41.969 11.242 1 32.28 247 VAL B O 1
ATOM 4017 N N . GLY B 1 248 ? -6.289 40.062 10.672 1 24.12 248 GLY B N 1
ATOM 4018 C CA . GLY B 1 248 ? -7.07 40.156 11.891 1 24.12 248 GLY B CA 1
ATOM 4019 C C . GLY B 1 248 ? -6.461 39.406 13.062 1 24.12 248 GLY B C 1
ATOM 4020 O O . GLY B 1 248 ? -5.617 38.531 12.875 1 24.12 248 GLY B O 1
#

Foldseek 3Di:
DPPVPPDDDDLVVCCDDPNVVLQVVQLVLLVVLLVLLLVLLLVLLVVLLVQCVDPDPVSNVVSVVLLVCLQPDDLLVQLVCQQPPVLVVDDPVSSCVLNPDPCNLSVSSSRSLSSSLNSVLNVLLNVLLVPFDPVVLVVCVVVPDDPVCCVVPGRVVRSCLSSLLVSLVSSLVSSVCSLSSVVSVDSHLVVSLVVCCVVVVNNPSSVVSVVVSSVVVNVVSNVVSVVSNCVVVVPVVVVVVVVVVVVD/DPPVPPDDDDLVVCCDDPNVVLQVVQLVLLVVLLVLLLVLLLVLLVVLLVQCVDPDPVSNVVSVVLLVCLQPDDLLVQLVCQQPPVLVVDDPVSSCVLNPDPCNLSVSSSRSLSSSLNSVLNVLLNVLLVPFDPVVLVVCVVVPDDPVCCVVPGRVVRSCLSSLLVSLVSSLVSSVCSLSSVVSVDSHLVVSLVVCCVVVVNNPSSVVSVVVSSVVVNVVSNVVSVVSNCVVVVPVVVVVVVVVVVVD

Radius of gyration: 25.29 Å; Cα contacts (8 Å, |Δi|>4): 643; chains: 2; bounding box: 73×73×61 Å

Solvent-accessible surface area (backbone atoms only — not comparable to full-atom values): 24755 Å² total; per-residue (Å²): 133,75,73,57,49,80,62,80,86,60,62,66,68,50,69,33,72,69,50,32,50,39,43,54,48,1,47,51,43,30,51,47,40,23,53,53,14,46,53,50,9,49,55,49,6,53,53,38,35,52,25,54,69,42,90,47,65,68,50,23,49,51,31,48,53,50,30,52,49,22,74,45,44,40,49,65,54,38,24,48,38,44,55,53,35,50,41,53,52,40,50,68,73,56,21,50,52,46,70,67,37,88,57,37,43,54,53,13,31,29,50,11,51,11,50,32,44,11,28,56,42,16,52,43,46,48,50,13,51,68,66,45,58,60,65,59,54,49,51,43,47,75,74,64,50,49,72,68,51,43,40,67,69,48,44,48,61,51,14,53,62,60,24,42,49,62,50,40,52,48,48,47,50,39,45,48,51,33,53,54,31,35,82,56,69,28,68,20,36,57,37,32,27,53,53,48,20,73,74,68,68,47,33,48,64,37,47,51,53,50,49,50,51,45,41,50,54,43,48,54,48,52,51,53,31,49,55,54,49,48,55,57,59,64,38,59,77,59,54,56,59,58,53,55,58,73,73,98,132,77,73,58,49,81,63,82,86,61,63,67,68,49,68,32,72,69,49,32,51,40,44,55,47,2,48,51,42,29,49,47,39,21,52,53,14,45,53,51,9,48,56,49,6,52,54,38,34,51,25,54,70,42,91,47,66,68,49,23,49,52,32,49,52,52,30,51,49,24,73,46,43,39,51,64,55,38,25,47,37,44,56,53,35,51,42,54,52,40,50,69,74,57,22,50,52,45,72,67,37,88,57,36,44,54,52,13,32,27,49,11,52,10,51,31,45,11,28,56,44,16,52,42,46,48,49,12,50,66,64,46,59,63,66,61,54,49,51,42,48,74,73,64,51,50,72,68,52,42,40,66,69,48,44,47,61,51,14,51,62,60,23,41,50,62,49,40,52,48,47,46,50,38,44,47,52,34,54,56,32,37,83,57,68,28,67,21,36,58,37,33,27,51,52,48,20,73,73,68,68,47,34,48,64,37,47,50,51,49,49,50,51,43,41,49,54,44,50,54,48,53,51,54,32,49,55,53,49,48,57,57,58,63,38,58,76,58,54,56,59,56,56,55,58,74,72,97

Organism: Ruminiclostridium cellulolyticum (strain ATCC 35319 / DSM 5812 / JCM 6584 / H10) (NCBI:txid394503)

Nearest PDB structures (foldseek):
  4ymw-assembly1_C  TM=9.094E-01  e=3.862E-10  Caldanaerobacter subterraneus subsp. tengcongensis MB4
  7cad-assembly1_A  TM=7.507E-01  e=2.807E-05  Mycolicibacterium smegmatis MC2 155
  8ja7-assembly1_A  TM=7.355E-01  e=2.429E-04  Mycobacterium tuberculosis H37Rv
  8hpl-assembly1_A  TM=6.835E-01  e=1.416E-04  Mycolicibacterium smegmatis MC2 155
  3d31-assembly1_C  TM=7.111E-01  e=2.752E-03  unclassified